Protein AF-T0ZKQ2-F1 (afdb_monomer_lite)

Structure (mmCIF, N/CA/C/O backbone):
data_AF-T0ZKQ2-F1
#
_entry.id   AF-T0ZKQ2-F1
#
loop_
_atom_site.group_PDB
_atom_site.id
_atom_site.type_symbol
_atom_site.label_atom_id
_atom_site.label_alt_id
_atom_site.label_comp_id
_atom_site.label_asym_id
_atom_site.label_entity_id
_atom_site.label_seq_id
_atom_site.pdbx_PDB_ins_code
_atom_site.Cartn_x
_atom_site.Cartn_y
_atom_site.Cartn_z
_atom_site.occupancy
_atom_site.B_iso_or_equiv
_atom_site.auth_seq_id
_atom_site.auth_comp_id
_atom_site.auth_asym_id
_atom_site.auth_atom_id
_atom_site.pdbx_PDB_model_num
ATOM 1 N N . PRO A 1 1 ? -70.585 2.565 -11.641 1.00 35.78 1 PRO A N 1
ATOM 2 C CA . PRO A 1 1 ? -70.524 1.118 -11.961 1.00 35.78 1 PRO A CA 1
ATOM 3 C C . PRO A 1 1 ? -69.115 0.583 -11.643 1.00 35.78 1 PRO A C 1
ATOM 5 O O . PRO A 1 1 ? -68.245 0.604 -12.497 1.00 35.78 1 PRO A O 1
ATOM 8 N N . GLY A 1 2 ? -68.786 0.439 -10.357 1.00 30.67 2 GLY A N 1
ATOM 9 C CA . GLY A 1 2 ? -68.740 -0.859 -9.659 1.00 30.67 2 GLY A CA 1
ATOM 10 C C . GLY A 1 2 ? -67.277 -1.126 -9.268 1.00 30.67 2 GLY A C 1
ATOM 11 O O . GLY A 1 2 ? -66.480 -1.380 -10.156 1.00 30.67 2 GLY A O 1
ATOM 12 N N . ALA A 1 3 ? -66.863 -0.702 -8.062 1.00 23.62 3 ALA A N 1
ATOM 13 C CA . ALA A 1 3 ? -66.498 -1.558 -6.909 1.00 23.62 3 ALA A CA 1
ATOM 14 C C . ALA A 1 3 ? -65.260 -2.432 -7.213 1.00 23.62 3 ALA A C 1
ATOM 16 O O . ALA A 1 3 ? -65.305 -3.215 -8.150 1.00 23.62 3 ALA A O 1
ATOM 17 N N . TRP A 1 4 ? -64.108 -2.328 -6.541 1.00 25.19 4 TRP A N 1
ATOM 18 C CA . TRP A 1 4 ? -63.785 -2.264 -5.099 1.00 25.19 4 TRP A CA 1
ATOM 19 C C . TRP A 1 4 ? -62.518 -1.383 -4.906 1.00 25.19 4 TRP A C 1
ATOM 21 O O . TRP A 1 4 ? -61.631 -1.450 -5.747 1.00 25.19 4 TRP A O 1
ATOM 31 N N . GLY A 1 5 ? -62.399 -0.416 -3.982 1.00 24.09 5 GLY A N 1
ATOM 32 C CA . GLY A 1 5 ? -62.331 -0.518 -2.509 1.00 24.09 5 GLY A CA 1
ATOM 33 C C . GLY A 1 5 ? -60.844 -0.614 -2.080 1.00 24.09 5 GLY A C 1
ATOM 34 O O . GLY A 1 5 ? -60.249 -1.640 -2.363 1.00 24.09 5 GLY A O 1
ATOM 35 N N . ALA A 1 6 ? -60.101 0.384 -1.569 1.00 23.14 6 ALA A N 1
ATOM 36 C CA . ALA A 1 6 ? -60.285 1.357 -0.475 1.00 23.14 6 ALA A CA 1
ATOM 37 C C . ALA A 1 6 ? -59.240 1.122 0.657 1.00 23.14 6 ALA A C 1
ATOM 39 O O . ALA A 1 6 ? -59.277 0.081 1.296 1.00 23.14 6 ALA A O 1
ATOM 40 N N . PHE A 1 7 ? -58.417 2.157 0.917 1.00 21.47 7 PHE A N 1
ATOM 41 C CA . PHE A 1 7 ? -57.784 2.600 2.189 1.00 21.47 7 PHE A CA 1
ATOM 42 C C . PHE A 1 7 ? -56.619 1.797 2.833 1.00 21.47 7 PHE A C 1
ATOM 44 O O . PHE A 1 7 ? -56.736 0.604 3.058 1.00 21.47 7 PHE A O 1
ATOM 51 N N . ILE A 1 8 ? -55.400 2.370 2.949 1.00 22.56 8 ILE A N 1
ATOM 52 C CA . ILE A 1 8 ? -54.784 3.236 4.009 1.00 22.56 8 ILE A CA 1
ATOM 53 C C . ILE A 1 8 ? -54.580 2.540 5.376 1.00 22.56 8 ILE A C 1
ATOM 55 O O . ILE A 1 8 ? -55.563 2.198 6.016 1.00 22.56 8 ILE A O 1
ATOM 59 N N . TYR A 1 9 ? -53.307 2.464 5.816 1.00 21.27 9 TYR A N 1
ATOM 60 C CA . TYR A 1 9 ? -52.681 2.751 7.143 1.00 21.27 9 TYR A CA 1
ATOM 61 C C . TYR A 1 9 ? -51.419 1.864 7.270 1.00 21.27 9 TYR A C 1
ATOM 63 O O . TYR A 1 9 ? -51.496 0.659 7.099 1.00 21.27 9 TYR A O 1
ATOM 71 N N . LYS A 1 10 ? -50.201 2.425 7.218 1.00 24.77 10 LYS A N 1
ATOM 72 C CA . LYS A 1 10 ? -49.361 2.806 8.370 1.00 24.77 10 LYS A CA 1
ATOM 73 C C . LYS A 1 10 ? -49.292 1.700 9.429 1.00 24.77 10 LYS A C 1
ATOM 75 O O . LYS A 1 10 ? -50.062 1.758 10.373 1.00 24.77 10 LYS A O 1
ATOM 80 N N . ASP A 1 11 ? -48.305 0.817 9.300 1.00 22.61 11 ASP A N 1
ATOM 81 C CA . ASP A 1 11 ? -47.736 0.092 10.434 1.00 22.61 11 ASP A CA 1
ATOM 82 C C . ASP A 1 11 ? -46.215 0.259 10.420 1.00 22.61 11 ASP A C 1
ATOM 84 O O . ASP A 1 11 ? -45.480 -0.246 9.574 1.00 22.61 11 ASP A O 1
ATOM 88 N N . THR A 1 12 ? -45.777 1.101 11.349 1.00 27.73 12 THR A N 1
ATOM 89 C CA . THR A 1 12 ? -44.505 0.993 12.050 1.00 27.73 12 THR A CA 1
ATOM 90 C C . THR A 1 12 ? -44.502 -0.332 12.806 1.00 27.73 12 THR A C 1
ATOM 92 O O . THR A 1 12 ? -45.202 -0.441 13.810 1.00 27.73 12 THR A O 1
ATOM 95 N N . GLU A 1 13 ? -43.722 -1.312 12.357 1.00 23.31 13 GLU A N 1
ATOM 96 C CA . GLU A 1 13 ? -43.329 -2.430 13.215 1.00 23.31 13 GLU A CA 1
ATOM 97 C C . GLU A 1 13 ? -41.835 -2.334 13.520 1.00 23.31 13 GLU A C 1
ATOM 99 O O . GLU A 1 13 ? -40.970 -2.471 12.653 1.00 23.31 13 GLU A O 1
ATOM 104 N N . ASP A 1 14 ? -41.574 -2.041 14.792 1.00 23.23 14 ASP A N 1
ATOM 105 C CA . ASP A 1 14 ? -40.301 -2.193 15.474 1.00 23.23 14 ASP A CA 1
ATOM 106 C C . ASP A 1 14 ? -39.733 -3.596 15.234 1.00 23.23 14 ASP A C 1
ATOM 108 O O . ASP A 1 14 ? -40.223 -4.591 15.772 1.00 23.23 14 ASP A O 1
ATOM 112 N N . PHE A 1 15 ? -38.635 -3.683 14.484 1.00 23.08 15 PHE A N 1
ATOM 113 C CA . PHE A 1 15 ? -37.845 -4.906 14.374 1.00 23.08 15 PHE A CA 1
ATOM 114 C C . PHE A 1 15 ? -36.993 -5.085 15.643 1.00 23.08 15 PHE A C 1
ATOM 116 O O . PHE A 1 15 ? -35.779 -4.909 15.652 1.00 23.08 15 PHE A O 1
ATOM 123 N N . THR A 1 16 ? -37.645 -5.438 16.751 1.00 28.33 16 THR A N 1
ATOM 124 C CA . THR A 1 16 ? -36.997 -5.915 17.983 1.00 28.33 16 THR A CA 1
ATOM 125 C C . THR A 1 16 ? -37.148 -7.428 18.103 1.00 28.33 16 THR A C 1
ATOM 127 O O . THR A 1 16 ? -37.763 -7.944 19.027 1.00 28.33 16 THR A O 1
ATOM 130 N N . MET A 1 17 ? -36.571 -8.187 17.171 1.00 26.45 17 MET A N 1
ATOM 131 C CA . MET A 1 17 ? -36.457 -9.640 17.320 1.00 26.45 17 MET A CA 1
ATOM 132 C C . MET A 1 17 ? -35.224 -10.176 16.596 1.00 26.45 17 MET A C 1
ATOM 134 O O . MET A 1 17 ? -35.209 -10.280 15.376 1.00 26.45 17 MET A O 1
ATOM 138 N N . ASN A 1 18 ? -34.211 -10.577 17.369 1.00 29.38 18 ASN A N 1
ATOM 139 C CA . ASN A 1 18 ? -33.386 -11.744 17.051 1.00 29.38 18 ASN A CA 1
ATOM 140 C C . ASN A 1 18 ? -32.588 -12.195 18.281 1.00 29.38 18 ASN A C 1
ATOM 142 O O . ASN A 1 18 ? -31.383 -11.995 18.407 1.00 29.38 18 ASN A O 1
ATOM 146 N N . ARG A 1 19 ? -33.286 -12.855 19.210 1.00 34.84 19 ARG A N 1
ATOM 147 C CA . ARG A 1 19 ? -32.635 -13.800 20.121 1.00 34.84 19 ARG A CA 1
ATOM 148 C C . ARG A 1 19 ? -32.142 -14.981 19.277 1.00 34.84 19 ARG A C 1
ATOM 150 O O . ARG A 1 19 ? -32.934 -15.618 18.592 1.00 34.84 19 ARG A O 1
ATOM 157 N N . SER A 1 20 ? -30.833 -15.223 19.291 1.00 38.81 20 SER A N 1
ATOM 158 C CA . SER A 1 20 ? -30.096 -16.134 18.404 1.00 38.81 20 SER A CA 1
ATOM 159 C C . SER A 1 20 ? -30.747 -17.516 18.188 1.00 38.81 20 SER A C 1
ATOM 161 O O . SER A 1 20 ? -30.639 -18.407 19.033 1.00 38.81 20 SER A O 1
ATOM 163 N N . LEU A 1 21 ? -31.318 -17.746 17.003 1.00 37.38 21 LEU A N 1
ATOM 164 C CA . LEU A 1 21 ? -31.816 -19.056 16.549 1.00 37.38 21 LEU A CA 1
ATOM 165 C C . LEU A 1 21 ? -30.705 -20.121 16.402 1.00 37.38 21 LEU A C 1
ATOM 167 O O . LEU A 1 21 ? -30.988 -21.317 16.392 1.00 37.38 21 LEU A O 1
ATOM 171 N N . LEU A 1 22 ? -29.431 -19.713 16.333 1.00 35.34 22 LEU A N 1
ATOM 172 C CA . LEU A 1 22 ? -28.307 -20.617 16.062 1.00 35.34 22 LEU A CA 1
ATOM 173 C C . LEU A 1 22 ? -27.802 -21.367 17.309 1.00 35.34 22 LEU A C 1
ATOM 175 O O . LEU A 1 22 ? -27.636 -22.580 17.251 1.00 35.34 22 LEU A O 1
ATOM 179 N N . ALA A 1 23 ? -27.648 -20.692 18.457 1.00 40.06 23 ALA A N 1
ATOM 180 C CA . ALA A 1 23 ? -27.316 -21.345 19.738 1.00 40.06 23 ALA A CA 1
ATOM 181 C C . ALA A 1 23 ? -28.423 -22.324 20.189 1.00 40.06 23 ALA A C 1
ATOM 183 O O . ALA A 1 23 ? -28.191 -23.330 20.856 1.00 40.06 23 ALA A O 1
ATOM 184 N N . VAL A 1 24 ? -29.643 -22.043 19.744 1.00 44.28 24 VAL A N 1
ATOM 185 C CA . VAL A 1 24 ? -30.860 -22.803 20.007 1.00 44.28 24 VAL A CA 1
ATOM 186 C C . VAL A 1 24 ? -30.956 -24.057 19.144 1.00 44.28 24 VAL A C 1
ATOM 188 O O . VAL A 1 24 ? -31.341 -25.110 19.648 1.00 44.28 24 VAL A O 1
ATOM 191 N N . ALA A 1 25 ? -30.578 -23.989 17.865 1.00 39.34 25 ALA A N 1
ATOM 192 C CA . ALA A 1 25 ? -30.536 -25.159 16.987 1.00 39.34 25 ALA A CA 1
ATOM 193 C C . ALA A 1 25 ? -29.565 -26.234 17.515 1.00 39.34 25 ALA A C 1
ATOM 195 O O . ALA A 1 25 ? -29.824 -27.430 17.393 1.00 39.34 25 ALA A O 1
ATOM 196 N N . ILE A 1 26 ? -28.490 -25.800 18.179 1.00 42.94 26 ILE A N 1
ATOM 197 C CA . ILE A 1 26 ? -27.477 -26.659 18.800 1.00 42.94 26 ILE A CA 1
ATOM 198 C C . ILE A 1 26 ? -28.030 -27.377 20.039 1.00 42.94 26 ILE A C 1
ATOM 200 O O . ILE A 1 26 ? -27.895 -28.593 20.158 1.00 42.94 26 ILE A O 1
ATOM 204 N N . ALA A 1 27 ? -28.732 -26.661 20.923 1.00 43.66 27 ALA A N 1
ATOM 205 C CA . ALA A 1 27 ? -29.417 -27.269 22.067 1.00 43.66 27 ALA A CA 1
ATOM 206 C C . ALA A 1 27 ? -30.617 -28.149 21.645 1.00 43.66 27 ALA A C 1
ATOM 208 O O . ALA A 1 27 ? -30.941 -29.128 22.314 1.00 43.66 27 ALA A O 1
ATOM 209 N N . SER A 1 28 ? -31.249 -27.845 20.506 1.00 39.16 28 SER A N 1
ATOM 210 C CA . SER A 1 28 ? -32.365 -28.620 19.938 1.00 39.16 28 SER A CA 1
ATOM 211 C C . SER A 1 28 ? -31.915 -29.943 19.305 1.00 39.16 28 SER A C 1
ATOM 213 O O . SER A 1 28 ? -32.681 -30.906 19.302 1.00 39.16 28 SER A O 1
ATOM 215 N N . ALA A 1 29 ? -30.667 -30.031 18.829 1.00 39.72 29 ALA A N 1
ATOM 216 C CA . ALA A 1 29 ? -30.087 -31.269 18.304 1.00 39.72 29 ALA A CA 1
ATOM 217 C C . ALA A 1 29 ? -29.940 -32.368 19.381 1.00 39.72 29 ALA A C 1
ATOM 219 O O . ALA A 1 29 ? -30.026 -33.550 19.048 1.00 39.72 29 ALA A O 1
ATOM 220 N N . LEU A 1 30 ? -29.833 -32.004 20.671 1.00 41.47 30 LEU A N 1
ATOM 221 C CA . LEU A 1 30 ? -29.860 -32.962 21.791 1.00 41.47 30 LEU A CA 1
ATOM 222 C C . LEU A 1 30 ? -31.215 -33.668 21.952 1.00 41.47 30 LEU A C 1
ATOM 224 O O . LEU A 1 30 ? -31.265 -34.816 22.384 1.00 41.47 30 LEU A O 1
ATOM 228 N N . ALA A 1 31 ? -32.328 -33.005 21.628 1.00 38.81 31 ALA A N 1
ATOM 229 C CA . ALA A 1 31 ? -33.658 -33.585 21.830 1.00 38.81 31 ALA A CA 1
ATOM 230 C C . ALA A 1 31 ? -33.981 -34.691 20.803 1.00 38.81 31 ALA A C 1
ATOM 232 O O . ALA A 1 31 ? -34.843 -35.533 21.049 1.00 38.81 31 ALA A O 1
ATOM 233 N N . LEU A 1 32 ? -33.266 -34.713 19.672 1.00 35.06 32 LEU A N 1
ATOM 234 C CA . LEU A 1 32 ? -33.445 -35.690 18.593 1.00 35.06 32 LEU A CA 1
ATOM 235 C C . LEU A 1 32 ? -32.545 -36.929 18.734 1.00 35.06 32 LEU A C 1
ATOM 237 O O . LEU A 1 32 ? -32.873 -37.967 18.166 1.00 35.06 32 LEU A O 1
ATOM 241 N N . SER A 1 33 ? -31.451 -36.869 19.503 1.00 37.66 33 SER A N 1
ATOM 242 C CA . SER A 1 33 ? -30.516 -37.996 19.670 1.00 37.66 33 SER A CA 1
ATOM 243 C C . SER A 1 33 ? -30.811 -38.898 20.879 1.00 37.66 33 SER A C 1
ATOM 245 O O . SER A 1 33 ? -30.307 -40.016 20.939 1.00 37.66 33 SER A O 1
ATOM 247 N N . LEU A 1 34 ? -31.670 -38.473 21.812 1.00 35.22 34 LEU A N 1
ATOM 248 C CA . LEU A 1 34 ? -31.965 -39.197 23.062 1.00 35.22 34 LEU A CA 1
ATOM 249 C C . LEU A 1 34 ? -33.244 -40.063 23.035 1.00 35.22 34 LEU A C 1
ATOM 251 O O . LEU A 1 34 ? -33.671 -40.557 24.076 1.00 35.22 34 LEU A O 1
ATOM 255 N N . THR A 1 35 ? -33.848 -40.297 21.863 1.00 36.94 35 THR A N 1
ATOM 256 C CA . THR A 1 35 ? -35.015 -41.201 21.707 1.00 36.94 35 THR A CA 1
ATOM 257 C C . THR A 1 35 ? -34.732 -42.495 20.937 1.00 36.94 35 THR A C 1
ATOM 259 O O . THR A 1 35 ? -35.659 -43.256 20.662 1.00 36.94 35 THR A O 1
ATOM 262 N N . ALA A 1 36 ? -33.469 -42.829 20.662 1.00 30.11 36 ALA A N 1
ATOM 263 C CA . ALA A 1 36 ? -33.113 -44.109 20.055 1.00 30.11 36 ALA A CA 1
ATOM 264 C C . ALA A 1 36 ? -32.436 -45.060 21.062 1.00 30.11 36 ALA A C 1
ATOM 266 O O . ALA A 1 36 ? -31.302 -44.850 21.479 1.00 30.11 36 ALA A O 1
ATOM 267 N N . CYS A 1 37 ? -33.152 -46.153 21.350 1.00 30.66 37 CYS A N 1
ATOM 268 C CA . CYS A 1 37 ? -32.662 -47.466 21.792 1.00 30.66 37 CYS A CA 1
ATOM 269 C C . CYS A 1 37 ? -32.431 -47.715 23.297 1.00 30.66 37 CYS A C 1
ATOM 271 O O . CYS A 1 37 ? -31.320 -47.691 23.816 1.00 30.66 37 CYS A O 1
ATOM 273 N N . SER A 1 38 ? -33.506 -48.180 23.944 1.00 28.91 38 SER A N 1
ATOM 274 C CA . SER A 1 38 ? -33.456 -49.327 24.859 1.00 28.91 38 SER A CA 1
ATOM 275 C C . SER A 1 38 ? -33.245 -50.631 24.070 1.00 28.91 38 SER A C 1
ATOM 277 O O . SER A 1 38 ? -33.973 -50.869 23.107 1.00 28.91 38 SER A O 1
ATOM 279 N N . GLY A 1 39 ? -32.341 -51.513 24.501 1.00 28.53 39 GLY A N 1
ATOM 280 C CA . GLY A 1 39 ? -32.251 -52.886 23.979 1.00 28.53 39 GLY A CA 1
ATOM 281 C C . GLY A 1 39 ? -30.884 -53.522 24.216 1.00 28.53 39 GLY A C 1
ATOM 282 O O . GLY A 1 39 ? -29.890 -53.051 23.680 1.00 28.53 39 GLY A O 1
ATOM 283 N N . GLY A 1 40 ? -30.826 -54.560 25.053 1.00 27.36 40 GLY A N 1
ATOM 284 C CA . GLY A 1 40 ? -29.581 -55.195 25.485 1.00 27.36 40 GLY A CA 1
ATOM 285 C C . GLY A 1 40 ? -29.089 -56.365 24.625 1.00 27.36 40 GLY A C 1
ATOM 286 O O . GLY A 1 40 ? -29.784 -56.841 23.734 1.00 27.36 40 GLY A O 1
ATOM 287 N N . GLY A 1 41 ? -27.921 -56.886 25.023 1.00 25.83 41 GLY A N 1
ATOM 288 C CA . GLY A 1 41 ? -27.540 -58.294 24.863 1.00 25.83 41 GLY A CA 1
ATOM 289 C C . GLY A 1 41 ? -26.330 -58.599 23.969 1.00 25.83 41 GLY A C 1
ATOM 290 O O . GLY A 1 41 ? -26.370 -58.369 22.769 1.00 25.83 41 GLY A O 1
ATOM 291 N N . GLY A 1 42 ? -25.328 -59.269 24.558 1.00 25.22 42 GLY A N 1
ATOM 292 C CA . GLY A 1 42 ? -24.479 -60.252 23.864 1.00 25.22 42 GLY A CA 1
ATOM 293 C C . GLY A 1 42 ? -23.070 -59.788 23.493 1.00 25.22 42 GLY A C 1
ATOM 294 O O . GLY A 1 42 ? -22.886 -59.036 22.548 1.00 25.22 42 GLY A O 1
ATOM 295 N N . GLY A 1 43 ? -22.062 -60.271 24.225 1.00 28.80 43 GLY A N 1
ATOM 296 C CA . GLY A 1 43 ? -20.657 -59.943 23.986 1.00 28.80 43 GLY A CA 1
ATOM 297 C C . GLY A 1 43 ? -19.970 -60.755 22.885 1.00 28.80 43 GLY A C 1
ATOM 298 O O . GLY A 1 43 ? -20.402 -61.846 22.531 1.00 28.80 43 GLY A O 1
ATOM 299 N N . ALA A 1 44 ? -18.825 -60.237 22.438 1.00 25.36 44 ALA A N 1
ATOM 300 C CA . ALA A 1 44 ? -17.642 -60.996 22.036 1.00 25.36 44 ALA A CA 1
ATOM 301 C C . ALA A 1 44 ? -16.433 -60.045 22.007 1.00 25.36 44 ALA A C 1
ATOM 303 O O . ALA A 1 44 ? -16.484 -58.967 21.421 1.00 25.36 44 ALA A O 1
ATOM 304 N N . ASN A 1 45 ? -15.353 -60.450 22.675 1.00 35.59 45 ASN A N 1
ATOM 305 C CA . ASN A 1 45 ? -14.075 -59.749 22.721 1.00 35.59 45 ASN A CA 1
ATOM 306 C C . ASN A 1 45 ? -13.436 -59.649 21.328 1.00 35.59 45 ASN A C 1
ATOM 308 O O . ASN A 1 45 ? -13.043 -60.671 20.769 1.00 35.59 45 ASN A O 1
ATOM 312 N N . VAL A 1 46 ? -13.206 -58.428 20.843 1.00 29.38 46 VAL A N 1
ATOM 313 C CA . VAL A 1 46 ? -12.175 -58.136 19.837 1.00 29.38 46 VAL A CA 1
ATOM 314 C C . VAL A 1 46 ? -11.472 -56.848 20.263 1.00 29.38 46 VAL A C 1
ATOM 316 O O . VAL A 1 46 ? -12.104 -55.802 20.365 1.00 29.38 46 VAL A O 1
ATOM 319 N N . ARG A 1 47 ? -10.169 -56.925 20.565 1.00 29.94 47 ARG A N 1
ATOM 320 C CA . ARG A 1 47 ? -9.315 -55.749 20.798 1.00 29.94 47 ARG A CA 1
ATOM 321 C C . ARG A 1 47 ? -9.067 -55.035 19.460 1.00 29.94 47 ARG A C 1
ATOM 323 O O . ARG A 1 47 ? -8.479 -55.667 18.584 1.00 29.94 47 ARG A O 1
ATOM 330 N N . PRO A 1 48 ? -9.407 -53.745 19.298 1.00 31.38 48 PRO A N 1
ATOM 331 C CA . PRO A 1 48 ? -8.820 -52.918 18.254 1.00 31.38 48 PRO A CA 1
ATOM 332 C C . PRO A 1 48 ? -7.413 -52.508 18.704 1.00 31.38 48 PRO A C 1
ATOM 334 O O . PRO A 1 48 ? -7.216 -52.069 19.837 1.00 31.38 48 PRO A O 1
ATOM 337 N N . ASN A 1 49 ? -6.425 -52.699 17.834 1.00 28.72 49 ASN A N 1
ATOM 338 C CA . ASN A 1 49 ? -5.053 -52.262 18.069 1.00 28.72 49 ASN A CA 1
ATOM 339 C C . ASN A 1 49 ? -5.002 -50.746 18.311 1.00 28.72 49 ASN A C 1
ATOM 341 O O . ASN A 1 49 ? -5.705 -49.989 17.641 1.00 28.72 49 ASN A O 1
ATOM 345 N N . ASN A 1 50 ? -4.148 -50.327 19.249 1.00 31.64 50 ASN A N 1
ATOM 346 C CA . ASN A 1 50 ? -3.852 -48.922 19.520 1.00 31.64 50 ASN A CA 1
ATOM 347 C C . ASN A 1 50 ? -3.573 -48.163 18.206 1.00 31.64 50 ASN A C 1
ATOM 349 O O . ASN A 1 50 ? -2.759 -48.641 17.407 1.00 31.64 50 ASN A O 1
ATOM 353 N N . PRO A 1 51 ? -4.169 -46.976 17.993 1.00 37.84 51 PRO A N 1
ATOM 354 C CA . PRO A 1 51 ? -3.689 -46.050 16.977 1.00 37.84 51 PRO A CA 1
ATOM 355 C C . PRO A 1 51 ? -2.216 -45.715 17.266 1.00 37.84 51 PRO A C 1
ATOM 357 O O . PRO A 1 51 ? -1.850 -45.587 18.442 1.00 37.84 51 PRO A O 1
ATOM 360 N N . PRO A 1 52 ? -1.351 -45.572 16.247 1.00 33.25 52 PRO A N 1
ATOM 361 C CA . PRO A 1 52 ? 0.011 -45.130 16.483 1.00 33.25 52 PRO A CA 1
ATOM 362 C C . PRO A 1 52 ? -0.018 -43.730 17.102 1.00 33.25 52 PRO A C 1
ATOM 364 O O . PRO A 1 52 ? -0.748 -42.851 16.645 1.00 33.25 52 PRO A O 1
ATOM 367 N N . SER A 1 53 ? 0.773 -43.547 18.160 1.00 35.91 53 SER A N 1
ATOM 368 C CA . SER A 1 53 ? 1.004 -42.253 18.804 1.00 35.91 53 SER A CA 1
ATOM 369 C C . SER A 1 53 ? 1.358 -41.192 17.751 1.00 35.91 53 SER A C 1
ATOM 371 O O . SER A 1 53 ? 2.152 -41.500 16.856 1.00 35.91 53 SER A O 1
ATOM 373 N N . PRO A 1 54 ? 0.854 -39.947 17.853 1.00 35.94 54 PRO A N 1
ATOM 374 C CA . PRO A 1 54 ? 1.347 -38.860 17.021 1.00 35.94 54 PRO A CA 1
ATOM 375 C C . PRO A 1 54 ? 2.853 -38.730 17.263 1.00 35.94 54 PRO A C 1
ATOM 377 O O . PRO A 1 54 ? 3.295 -38.580 18.403 1.00 35.94 54 PRO A O 1
ATOM 380 N N . SER A 1 55 ? 3.647 -38.854 16.202 1.00 32.81 55 SER A N 1
ATOM 381 C CA . SER A 1 55 ? 5.075 -38.554 16.246 1.00 32.81 55 SER A CA 1
ATOM 382 C C . SER A 1 55 ? 5.230 -37.057 16.517 1.00 32.81 55 SER A C 1
ATOM 384 O O . SER A 1 55 ? 4.837 -36.222 15.708 1.00 32.81 55 SER A O 1
ATOM 386 N N . THR A 1 56 ? 5.771 -36.714 17.684 1.00 43.88 56 THR A N 1
ATOM 387 C CA . THR A 1 56 ? 6.016 -35.342 18.154 1.00 43.88 56 THR A CA 1
ATOM 388 C C . THR A 1 56 ? 7.325 -34.764 17.616 1.00 43.88 56 THR A C 1
ATOM 390 O O . THR A 1 56 ? 8.046 -34.072 18.330 1.00 43.88 56 THR A O 1
ATOM 393 N N . THR A 1 57 ? 7.666 -35.035 16.363 1.00 38.75 57 THR A N 1
ATOM 394 C CA . THR A 1 57 ? 8.834 -34.427 15.721 1.00 38.75 57 THR A CA 1
ATOM 395 C C . THR A 1 57 ? 8.427 -33.938 14.349 1.00 38.75 57 THR A C 1
ATOM 397 O O . THR A 1 57 ? 8.335 -34.723 13.406 1.00 38.75 57 THR A O 1
ATOM 400 N N . ALA A 1 58 ? 8.179 -32.629 14.251 1.00 39.84 58 ALA A N 1
ATOM 401 C CA . ALA A 1 58 ? 8.235 -31.945 12.969 1.00 39.84 58 ALA A CA 1
ATOM 402 C C . ALA A 1 58 ? 9.575 -32.304 12.296 1.00 39.84 58 ALA A C 1
ATOM 404 O O . ALA A 1 58 ? 10.590 -32.392 13.002 1.00 39.84 58 ALA A O 1
ATOM 405 N N . PRO A 1 59 ? 9.607 -32.539 10.972 1.00 41.31 59 PRO A N 1
ATOM 406 C CA . PRO A 1 59 ? 10.869 -32.679 10.265 1.00 41.31 59 PRO A CA 1
ATOM 407 C C . PRO A 1 59 ? 11.738 -31.458 10.593 1.00 41.31 59 PRO A C 1
ATOM 409 O O . PRO A 1 59 ? 11.194 -30.350 10.668 1.00 41.31 59 PRO A O 1
ATOM 412 N N . PRO A 1 60 ? 13.053 -31.620 10.815 1.00 43.09 60 PRO A N 1
ATOM 413 C CA . PRO A 1 60 ? 13.923 -30.462 10.931 1.00 43.09 60 PRO A CA 1
ATOM 414 C C . PRO A 1 60 ? 13.706 -29.584 9.688 1.00 43.09 60 PRO A C 1
ATOM 416 O O . PRO A 1 60 ? 13.559 -30.141 8.592 1.00 43.09 60 PRO A O 1
ATOM 419 N N . PRO A 1 61 ? 13.640 -28.246 9.836 1.00 44.19 61 PRO A N 1
ATOM 420 C CA . PRO A 1 61 ? 13.582 -27.353 8.690 1.00 44.19 61 PRO A CA 1
ATOM 421 C C . PRO A 1 61 ? 14.670 -27.774 7.708 1.00 44.19 61 PRO A C 1
ATOM 423 O O . PRO A 1 61 ? 15.794 -28.067 8.133 1.00 44.19 61 PRO A O 1
ATOM 426 N N . ALA A 1 62 ? 14.336 -27.849 6.417 1.00 39.06 62 ALA A N 1
ATOM 427 C CA . ALA A 1 62 ? 15.364 -28.027 5.405 1.00 39.06 62 ALA A CA 1
ATOM 428 C C . ALA A 1 62 ? 16.463 -26.983 5.676 1.00 39.06 62 ALA A C 1
ATOM 430 O O . ALA A 1 62 ? 16.121 -25.836 5.990 1.00 39.06 62 ALA A O 1
ATOM 431 N N . PRO A 1 63 ? 17.754 -27.366 5.645 1.00 36.75 63 PRO A N 1
ATOM 432 C CA . PRO A 1 63 ? 18.825 -26.404 5.846 1.00 36.75 63 PRO A CA 1
ATOM 433 C C . PRO A 1 63 ? 18.581 -25.221 4.901 1.00 36.75 63 PRO A C 1
ATOM 435 O O . PRO A 1 63 ? 18.256 -25.464 3.733 1.00 36.75 63 PRO A O 1
ATOM 438 N N . PRO A 1 64 ? 18.655 -23.969 5.390 1.00 39.25 64 PRO A N 1
ATOM 439 C CA . PRO A 1 64 ? 18.414 -22.812 4.548 1.00 39.25 64 PRO A CA 1
ATOM 440 C C . PRO A 1 64 ? 19.333 -22.914 3.337 1.00 39.25 64 PRO A C 1
ATOM 442 O O . PRO A 1 64 ? 20.550 -23.042 3.480 1.00 39.25 64 PRO A O 1
ATOM 445 N N . VAL A 1 65 ? 18.735 -22.925 2.147 1.00 40.50 65 VAL A N 1
ATOM 446 C CA . VAL A 1 65 ? 19.490 -22.856 0.902 1.00 40.50 65 VAL A CA 1
ATOM 447 C C . VAL A 1 65 ? 20.164 -21.490 0.915 1.00 40.50 65 VAL A C 1
ATOM 449 O O . VAL A 1 65 ? 19.509 -20.461 0.764 1.00 40.50 65 VAL A O 1
ATOM 452 N N . THR A 1 66 ? 21.465 -21.466 1.187 1.00 39.19 66 THR A N 1
ATOM 453 C CA . THR A 1 66 ? 22.269 -20.254 1.069 1.00 39.19 66 THR A CA 1
ATOM 454 C C . THR A 1 66 ? 22.496 -20.004 -0.412 1.00 39.19 66 THR A C 1
ATOM 456 O O . THR A 1 66 ? 23.402 -20.580 -1.013 1.00 39.19 66 THR A O 1
ATOM 459 N N . TYR A 1 67 ? 21.637 -19.182 -1.007 1.00 50.72 67 TYR A N 1
ATOM 460 C CA . TYR A 1 67 ? 21.885 -18.622 -2.327 1.00 50.72 67 TYR A CA 1
ATOM 461 C C . TYR A 1 67 ? 23.030 -17.612 -2.217 1.00 50.72 67 TYR A C 1
ATOM 463 O O . TYR A 1 67 ? 22.969 -16.682 -1.413 1.00 50.72 67 TYR A O 1
ATOM 471 N N . SER A 1 68 ? 24.086 -17.816 -3.004 1.00 57.56 68 SER A N 1
ATOM 472 C CA . SER A 1 68 ? 25.071 -16.768 -3.264 1.00 57.56 68 SER A CA 1
ATOM 473 C C . SER A 1 68 ? 24.470 -15.867 -4.332 1.00 57.56 68 SER A C 1
ATOM 475 O O . SER A 1 68 ? 24.376 -16.274 -5.488 1.00 57.56 68 SER A O 1
ATOM 477 N N . TYR A 1 69 ? 24.009 -14.683 -3.940 1.00 65.56 69 TYR A N 1
ATOM 478 C CA . TYR A 1 69 ? 23.529 -13.694 -4.900 1.00 65.56 69 TYR A CA 1
ATOM 479 C C . TYR A 1 69 ? 24.719 -13.038 -5.605 1.00 65.56 69 TYR A C 1
ATOM 481 O O . TYR A 1 69 ? 25.775 -12.889 -4.977 1.00 65.56 69 TYR A O 1
ATOM 489 N N . PRO A 1 70 ? 24.577 -12.670 -6.889 1.00 65.88 70 PRO A N 1
ATOM 490 C CA . PRO A 1 70 ? 25.591 -11.872 -7.555 1.00 65.88 70 PRO A CA 1
ATOM 491 C C . PRO A 1 70 ? 25.794 -10.541 -6.824 1.00 65.88 70 PRO A C 1
ATOM 493 O O . PRO A 1 70 ? 24.899 -10.059 -6.121 1.00 65.88 70 PRO A O 1
ATOM 496 N N . GLU A 1 71 ? 26.983 -9.963 -6.998 1.00 68.56 71 GLU A N 1
ATOM 497 C CA . GLU A 1 71 ? 27.342 -8.648 -6.451 1.00 68.56 71 GLU A CA 1
ATOM 498 C C . GLU A 1 71 ? 26.313 -7.586 -6.865 1.00 68.56 71 GLU A C 1
ATOM 500 O O . GLU A 1 71 ? 25.859 -6.808 -6.027 1.00 68.56 71 GLU A O 1
ATOM 505 N N . TYR A 1 72 ? 25.847 -7.653 -8.116 1.00 74.38 72 TYR A N 1
ATOM 506 C CA . TYR A 1 72 ? 24.777 -6.822 -8.652 1.00 74.38 72 TYR A CA 1
ATOM 507 C C . TYR A 1 72 ? 23.471 -7.612 -8.704 1.00 74.38 72 TYR A C 1
ATOM 509 O O . TYR A 1 72 ? 23.228 -8.401 -9.617 1.00 74.38 72 TYR A O 1
ATOM 517 N N . ASN A 1 73 ? 22.611 -7.419 -7.703 1.00 80.50 73 ASN A N 1
ATOM 518 C CA . ASN A 1 73 ? 21.294 -8.045 -7.695 1.00 80.50 73 ASN A CA 1
ATOM 519 C C . ASN A 1 73 ? 20.193 -7.093 -7.221 1.00 80.50 73 ASN A C 1
ATOM 521 O O . ASN A 1 73 ? 20.357 -6.304 -6.296 1.00 80.50 73 ASN A O 1
ATOM 525 N N . GLN A 1 74 ? 19.029 -7.252 -7.835 1.00 89.31 74 GLN A N 1
ATOM 526 C CA . GLN A 1 74 ? 17.807 -6.501 -7.582 1.00 89.31 74 GLN A CA 1
ATOM 527 C C . GLN A 1 74 ? 17.040 -6.952 -6.333 1.00 89.31 74 GLN A C 1
ATOM 529 O O . GLN A 1 74 ? 16.056 -6.308 -5.974 1.00 89.31 74 GLN A O 1
ATOM 534 N N . LEU A 1 75 ? 17.415 -8.071 -5.699 1.00 92.12 75 LEU A N 1
ATOM 535 C CA . LEU A 1 75 ? 16.582 -8.724 -4.682 1.00 92.12 75 LEU A CA 1
ATOM 536 C C . LEU A 1 75 ? 16.961 -8.363 -3.246 1.00 92.12 75 LEU A C 1
ATOM 538 O O . LEU A 1 75 ? 16.088 -8.123 -2.413 1.00 92.12 75 LEU A O 1
ATOM 542 N N . VAL A 1 76 ? 18.255 -8.380 -2.936 1.00 89.75 76 VAL A N 1
ATOM 543 C CA . VAL A 1 76 ? 18.778 -8.176 -1.583 1.00 89.75 76 VAL A CA 1
ATOM 544 C C . VAL A 1 76 ? 18.706 -6.707 -1.149 1.00 89.75 76 VAL A C 1
ATOM 546 O O . VAL A 1 76 ? 18.046 -6.462 -0.138 1.00 89.75 76 VAL A O 1
ATOM 549 N N . PRO A 1 77 ? 19.309 -5.731 -1.866 1.00 89.75 77 PRO A N 1
ATOM 550 C CA . PRO A 1 77 ? 19.325 -4.330 -1.418 1.00 89.75 77 PRO A CA 1
ATOM 551 C C . PRO A 1 77 ? 17.914 -3.742 -1.274 1.00 89.75 77 PRO A C 1
ATOM 553 O O . PRO A 1 77 ? 17.600 -3.060 -0.305 1.00 89.75 77 PRO A O 1
ATOM 556 N N . THR A 1 78 ? 17.005 -4.134 -2.165 1.00 93.62 78 THR A N 1
ATOM 557 C CA . THR A 1 78 ? 15.624 -3.632 -2.219 1.00 93.62 78 THR A CA 1
ATOM 558 C C . THR A 1 78 ? 14.691 -4.286 -1.198 1.00 93.62 78 THR A C 1
ATOM 560 O O . THR A 1 78 ? 13.506 -3.958 -1.140 1.00 93.62 78 THR A O 1
ATOM 563 N N . GLY A 1 79 ? 15.163 -5.275 -0.432 1.00 95.06 79 GLY A N 1
ATOM 564 C CA . GLY A 1 79 ? 14.333 -6.084 0.462 1.00 95.06 79 GLY A CA 1
ATOM 565 C C . GLY A 1 79 ? 13.356 -7.033 -0.248 1.00 95.06 79 GLY A C 1
ATOM 566 O O . GLY A 1 79 ? 12.563 -7.694 0.427 1.00 95.06 79 GLY A O 1
ATOM 567 N N . ALA A 1 80 ? 13.390 -7.141 -1.581 1.00 96.62 80 ALA A N 1
ATOM 568 C CA . ALA A 1 80 ? 12.499 -8.026 -2.333 1.00 96.62 80 ALA A CA 1
ATOM 569 C C . ALA A 1 80 ? 12.704 -9.501 -1.971 1.00 96.62 80 ALA A C 1
ATOM 571 O O . ALA A 1 80 ? 11.727 -10.236 -1.857 1.00 96.62 80 ALA A O 1
ATOM 572 N N . LEU A 1 81 ? 13.938 -9.928 -1.683 1.00 94.25 81 LEU A N 1
ATOM 573 C CA . LEU A 1 81 ? 14.198 -11.285 -1.202 1.00 94.25 81 LEU A CA 1
ATOM 574 C C . LEU A 1 81 ? 13.453 -11.582 0.107 1.00 94.25 81 LEU A C 1
ATOM 576 O O . LEU A 1 81 ? 12.858 -12.647 0.254 1.00 94.25 81 LEU A O 1
ATOM 580 N N . ALA A 1 82 ? 13.470 -10.649 1.060 1.00 96.00 82 ALA A N 1
ATOM 581 C CA . ALA A 1 82 ? 12.785 -10.827 2.337 1.00 96.00 82 ALA A CA 1
ATOM 582 C C . ALA A 1 82 ? 11.258 -10.871 2.152 1.00 96.00 82 ALA A C 1
ATOM 584 O O . ALA A 1 82 ? 10.597 -11.721 2.747 1.00 96.00 82 ALA A O 1
ATOM 585 N N . ALA A 1 83 ? 10.705 -10.036 1.265 1.00 98.19 83 ALA A N 1
ATOM 586 C CA . ALA A 1 83 ? 9.290 -10.101 0.894 1.00 98.19 83 ALA A CA 1
ATOM 587 C C . ALA A 1 83 ? 8.923 -11.449 0.233 1.00 98.19 83 ALA A C 1
ATOM 589 O O . ALA A 1 83 ? 7.926 -12.073 0.602 1.00 98.19 83 ALA A O 1
ATOM 590 N N . GLN A 1 84 ? 9.764 -11.958 -0.673 1.00 97.44 84 GLN A N 1
ATOM 591 C CA . GLN A 1 84 ? 9.590 -13.275 -1.297 1.00 97.44 84 GLN A CA 1
ATOM 592 C C . GLN A 1 84 ? 9.654 -14.418 -0.284 1.00 97.44 84 GLN A C 1
ATOM 594 O O . GLN A 1 84 ? 8.821 -15.323 -0.321 1.00 97.44 84 GLN A O 1
ATOM 599 N N . GLN A 1 85 ? 10.589 -14.361 0.665 1.00 96.19 85 GLN A N 1
ATOM 600 C CA . GLN A 1 85 ? 10.691 -15.329 1.760 1.00 96.19 85 GLN A CA 1
ATOM 601 C C . GLN A 1 85 ? 9.480 -15.277 2.703 1.00 96.19 85 GLN A C 1
ATOM 603 O O . GLN A 1 85 ? 9.116 -16.303 3.277 1.00 96.19 85 GLN A O 1
ATOM 608 N N . ALA A 1 86 ? 8.819 -14.121 2.817 1.00 95.81 86 ALA A N 1
ATOM 609 C CA . ALA A 1 86 ? 7.539 -13.969 3.508 1.00 95.81 86 ALA A CA 1
ATOM 610 C C . ALA A 1 86 ? 6.327 -14.465 2.684 1.00 95.81 86 ALA A C 1
ATOM 612 O O . ALA A 1 86 ? 5.204 -14.457 3.183 1.00 95.81 86 ALA A O 1
ATOM 613 N N . GLY A 1 87 ? 6.538 -14.943 1.450 1.00 97.69 87 GLY A N 1
ATOM 614 C CA . GLY A 1 87 ? 5.505 -15.515 0.579 1.00 97.69 87 GLY A CA 1
ATOM 615 C C . GLY A 1 87 ? 4.944 -14.555 -0.476 1.00 97.69 87 GLY A C 1
ATOM 616 O O . GLY A 1 87 ? 4.056 -14.943 -1.245 1.00 97.69 87 GLY A O 1
ATOM 617 N N . PHE A 1 88 ? 5.457 -13.326 -0.559 1.00 98.38 88 PHE A N 1
ATOM 618 C CA . PHE A 1 88 ? 5.044 -12.349 -1.565 1.00 98.38 88 PHE A CA 1
ATOM 619 C C . PHE A 1 88 ? 5.907 -12.485 -2.818 1.00 98.38 88 PHE A C 1
ATOM 621 O O . PHE A 1 88 ? 7.063 -12.084 -2.848 1.00 98.38 88 PHE A O 1
ATOM 628 N N . THR A 1 89 ? 5.336 -13.054 -3.874 1.00 98.38 89 THR A N 1
ATOM 629 C CA . THR A 1 89 ? 6.003 -13.287 -5.165 1.00 98.38 89 THR A CA 1
ATOM 630 C C . THR A 1 89 ? 5.346 -12.519 -6.315 1.00 98.38 89 THR A C 1
ATOM 632 O O . THR A 1 89 ? 5.801 -12.616 -7.449 1.00 98.38 89 THR A O 1
ATOM 635 N N . GLY A 1 90 ? 4.271 -11.771 -6.056 1.00 98.44 90 GLY A N 1
ATOM 636 C CA . GLY A 1 90 ? 3.404 -11.169 -7.071 1.00 98.44 90 GLY A CA 1
ATOM 637 C C . GLY A 1 90 ? 2.327 -12.125 -7.590 1.00 98.44 90 GLY A C 1
ATOM 638 O O . GLY A 1 90 ? 1.715 -11.866 -8.623 1.00 98.44 90 GLY A O 1
ATOM 639 N N . ALA A 1 91 ? 2.098 -13.251 -6.908 1.00 98.31 91 ALA A N 1
ATOM 640 C CA . ALA A 1 91 ? 1.122 -14.252 -7.323 1.00 98.31 91 ALA A CA 1
ATOM 641 C C . ALA A 1 91 ? -0.286 -13.648 -7.459 1.00 98.31 91 ALA A C 1
ATOM 643 O O . ALA A 1 91 ? -0.782 -12.989 -6.550 1.00 98.31 91 ALA A O 1
ATOM 644 N N . GLY A 1 92 ? -0.937 -13.902 -8.598 1.00 96.94 92 GLY A N 1
ATOM 645 C CA . GLY A 1 92 ? -2.273 -13.377 -8.904 1.00 96.94 92 GLY A CA 1
ATOM 646 C C . GLY A 1 92 ? -2.295 -11.952 -9.469 1.00 96.94 92 GLY A C 1
ATOM 647 O O . GLY A 1 92 ? -3.358 -11.502 -9.891 1.00 96.94 92 GLY A O 1
ATOM 648 N N . VAL A 1 93 ? -1.146 -11.274 -9.545 1.00 98.56 93 VAL A N 1
ATOM 649 C CA . VAL A 1 93 ? -1.036 -9.905 -10.067 1.00 98.56 93 VAL A CA 1
ATOM 650 C C . VAL A 1 93 ? -0.697 -9.905 -11.555 1.00 98.56 93 VAL A C 1
ATOM 652 O O . VAL A 1 93 ? 0.085 -10.732 -12.027 1.00 98.56 93 VAL A O 1
ATOM 655 N N . LYS A 1 94 ? -1.280 -8.968 -12.308 1.00 98.44 94 LYS A N 1
ATOM 656 C CA . LYS A 1 94 ? -1.031 -8.768 -13.742 1.00 98.44 94 LYS A CA 1
ATOM 657 C C . LYS A 1 94 ? -0.238 -7.486 -13.962 1.00 98.44 94 LYS A C 1
ATOM 659 O O . LYS A 1 94 ? -0.694 -6.415 -13.566 1.00 98.44 94 LYS A O 1
ATOM 664 N N . ILE A 1 95 ? 0.900 -7.585 -14.643 1.00 98.62 95 ILE A N 1
ATOM 665 C CA . ILE A 1 95 ? 1.751 -6.429 -14.949 1.00 98.62 95 ILE A CA 1
ATOM 666 C C . ILE A 1 95 ? 1.878 -6.260 -16.458 1.00 98.62 95 ILE A C 1
ATOM 668 O O . ILE A 1 95 ? 2.169 -7.218 -17.171 1.00 98.62 95 ILE A O 1
ATOM 672 N N . GLY A 1 96 ? 1.685 -5.027 -16.923 1.00 98.75 96 GLY A N 1
ATOM 673 C CA . GLY A 1 96 ? 1.947 -4.610 -18.292 1.00 98.75 96 GLY A CA 1
ATOM 674 C C . GLY A 1 96 ? 3.377 -4.114 -18.440 1.00 98.75 96 GLY A C 1
ATOM 675 O O . GLY A 1 96 ? 3.776 -3.180 -17.748 1.00 98.75 96 GLY A O 1
ATOM 676 N N . ILE A 1 97 ? 4.132 -4.704 -19.359 1.00 98.81 97 ILE A N 1
ATOM 677 C CA . ILE A 1 97 ? 5.461 -4.239 -19.758 1.00 98.81 97 ILE A CA 1
ATOM 678 C C . ILE A 1 97 ? 5.334 -3.691 -21.175 1.00 98.81 97 ILE A C 1
ATOM 680 O O . ILE A 1 97 ? 5.059 -4.443 -22.112 1.00 98.81 97 ILE A O 1
ATOM 684 N N . LEU A 1 98 ? 5.500 -2.378 -21.321 1.00 98.50 98 LEU A N 1
ATOM 685 C CA . LEU A 1 98 ? 5.523 -1.713 -22.620 1.00 98.50 98 LEU A CA 1
ATOM 686 C C . LEU A 1 98 ? 6.982 -1.480 -23.008 1.00 98.50 98 LEU A C 1
ATOM 688 O O . LEU A 1 98 ? 7.631 -0.611 -22.433 1.00 98.50 98 LEU A O 1
ATOM 692 N N . ASP A 1 99 ? 7.511 -2.278 -23.934 1.00 98.19 99 ASP A N 1
ATOM 693 C CA . ASP A 1 99 ? 8.944 -2.266 -24.255 1.00 98.19 99 ASP A CA 1
ATOM 694 C C . ASP A 1 99 ? 9.230 -2.835 -25.663 1.00 98.19 99 ASP A C 1
ATOM 696 O O . ASP A 1 99 ? 8.345 -2.851 -26.522 1.00 98.19 99 ASP A O 1
ATOM 700 N N . SER A 1 100 ? 10.449 -3.307 -25.939 1.00 97.81 100 SER A N 1
ATOM 701 C CA . SER A 1 100 ? 10.849 -3.874 -27.231 1.00 97.81 100 SER A CA 1
ATOM 702 C C . SER A 1 100 ? 10.403 -5.313 -27.483 1.00 97.81 100 SER A C 1
ATOM 704 O O . SER A 1 100 ? 10.650 -5.860 -28.558 1.00 97.81 100 SER A O 1
ATOM 706 N N . GLY A 1 101 ? 9.697 -5.915 -26.529 1.00 97.62 101 GLY A N 1
ATOM 707 C CA . GLY A 1 101 ? 9.197 -7.283 -26.593 1.00 97.62 101 GLY A CA 1
ATOM 708 C C . GLY A 1 101 ? 9.778 -8.156 -25.489 1.00 97.62 101 GLY A C 1
ATOM 709 O O . GLY A 1 101 ? 10.173 -7.660 -24.440 1.00 97.62 101 GLY A O 1
ATOM 710 N N . VAL A 1 102 ? 9.776 -9.467 -25.715 1.00 98.12 102 VAL A N 1
ATOM 711 C CA . VAL A 1 102 ? 10.415 -10.450 -24.831 1.00 98.12 102 VAL A CA 1
ATOM 712 C C . VAL A 1 102 ? 10.841 -11.668 -25.650 1.00 98.12 102 VAL A C 1
ATOM 714 O O . VAL A 1 102 ? 10.076 -12.141 -26.494 1.00 98.12 102 VAL A O 1
ATOM 717 N N . ASP A 1 103 ? 12.041 -12.192 -25.414 1.00 97.12 103 ASP A N 1
ATOM 718 C CA . ASP A 1 103 ? 12.473 -13.474 -25.967 1.00 97.12 103 ASP A CA 1
ATOM 719 C C . ASP A 1 103 ? 11.889 -14.635 -25.131 1.00 97.12 103 ASP A C 1
ATOM 721 O O . ASP A 1 103 ? 12.319 -14.867 -23.997 1.00 97.12 103 ASP A O 1
ATOM 725 N N . PRO A 1 104 ? 10.913 -15.399 -25.664 1.00 96.25 104 PRO A N 1
ATOM 726 C CA . PRO A 1 104 ? 10.289 -16.501 -24.935 1.00 96.25 104 PRO A CA 1
ATOM 727 C C . PRO A 1 104 ? 11.203 -17.728 -24.793 1.00 96.25 104 PRO A C 1
ATOM 729 O O . PRO A 1 104 ? 10.831 -18.684 -24.112 1.00 96.25 104 PRO A O 1
ATOM 732 N N . SER A 1 105 ? 12.352 -17.763 -25.475 1.00 95.69 105 SER A N 1
ATOM 733 C CA . SER A 1 105 ? 13.282 -18.895 -25.437 1.00 95.69 105 SER A CA 1
ATOM 734 C C . SER A 1 105 ? 14.214 -18.870 -24.223 1.00 95.69 105 SER A C 1
ATOM 736 O O . SER A 1 105 ? 14.790 -19.905 -23.881 1.00 95.69 105 SER A O 1
ATOM 738 N N . LEU A 1 106 ? 14.314 -17.728 -23.534 1.00 96.94 106 LEU A N 1
ATOM 739 C CA . LEU A 1 106 ? 15.115 -17.582 -22.321 1.00 96.94 106 LEU A CA 1
ATOM 740 C C . LEU A 1 106 ? 14.616 -18.527 -21.221 1.00 96.94 106 LEU A C 1
ATOM 742 O O . LEU A 1 106 ? 13.413 -18.757 -21.061 1.00 96.94 106 LEU A O 1
ATOM 746 N N . ALA A 1 107 ? 15.554 -19.106 -20.472 1.00 96.69 107 ALA A N 1
ATOM 747 C CA . ALA A 1 107 ? 15.252 -20.134 -19.478 1.00 96.69 107 ALA A CA 1
ATOM 748 C C . ALA A 1 107 ? 14.393 -19.598 -18.322 1.00 96.69 107 ALA A C 1
ATOM 750 O O . ALA A 1 107 ? 13.508 -20.298 -17.831 1.00 96.69 107 ALA A O 1
ATOM 751 N N . ASP A 1 108 ? 14.623 -18.352 -17.920 1.00 96.50 108 ASP A N 1
ATOM 752 C CA . ASP A 1 108 ? 13.900 -17.674 -16.849 1.00 96.50 108 ASP A CA 1
ATOM 753 C C . ASP A 1 108 ? 12.521 -17.143 -17.292 1.00 96.50 108 ASP A C 1
ATOM 755 O O . ASP A 1 108 ? 11.662 -16.888 -16.447 1.00 96.50 108 ASP A O 1
ATOM 759 N N . MET A 1 109 ? 12.274 -17.030 -18.603 1.00 97.44 109 MET A N 1
ATOM 760 C CA . MET A 1 109 ? 10.995 -16.594 -19.189 1.00 97.44 109 MET A CA 1
ATOM 761 C C . MET A 1 109 ? 10.019 -17.737 -19.492 1.00 97.44 109 MET A C 1
ATOM 763 O O . MET A 1 109 ? 8.863 -17.487 -19.858 1.00 97.44 109 MET A O 1
ATOM 767 N N . GLN A 1 110 ? 10.433 -18.994 -19.318 1.00 93.75 110 GLN A N 1
ATOM 768 C CA . GLN A 1 110 ? 9.583 -20.151 -19.599 1.00 93.75 110 GLN A CA 1
ATOM 769 C C . GLN A 1 110 ? 8.291 -20.111 -18.768 1.00 93.75 110 GLN A C 1
ATOM 771 O O . GLN A 1 110 ? 8.307 -20.173 -17.540 1.00 93.75 110 GLN A O 1
ATOM 776 N N . GLY A 1 111 ? 7.146 -20.002 -19.451 1.00 90.31 111 GLY A N 1
ATOM 777 C CA . GLY A 1 111 ? 5.824 -19.940 -18.816 1.00 90.31 111 GLY A CA 1
ATOM 778 C C . GLY A 1 111 ? 5.490 -18.614 -18.117 1.00 90.31 111 GLY A C 1
ATOM 779 O O . GLY A 1 111 ? 4.533 -18.571 -17.346 1.00 90.31 111 GLY A O 1
ATOM 780 N N . ARG A 1 112 ? 6.253 -17.538 -18.356 1.00 94.69 112 ARG A N 1
ATOM 781 C CA . ARG A 1 112 ? 6.056 -16.229 -17.695 1.00 94.69 112 ARG A CA 1
ATOM 782 C C . ARG A 1 112 ? 5.192 -15.245 -18.476 1.00 94.69 112 ARG A C 1
ATOM 784 O O . ARG A 1 112 ? 4.560 -14.372 -17.881 1.00 94.69 112 ARG A O 1
ATOM 791 N N . ILE A 1 113 ? 5.135 -15.407 -19.793 1.00 97.69 113 ILE A N 1
ATOM 792 C CA . ILE A 1 113 ? 4.431 -14.509 -20.710 1.00 97.69 113 ILE A CA 1
ATOM 793 C C . ILE A 1 113 ? 2.956 -14.921 -20.769 1.00 97.69 113 ILE A C 1
ATOM 795 O O . ILE A 1 113 ? 2.603 -15.918 -21.396 1.00 97.69 113 ILE A O 1
ATOM 799 N N . ALA A 1 114 ? 2.098 -14.155 -20.098 1.00 97.94 114 ALA A N 1
ATOM 800 C CA . ALA A 1 114 ? 0.654 -14.377 -20.049 1.00 97.94 114 ALA A CA 1
ATOM 801 C C . ALA A 1 114 ? -0.083 -13.757 -21.247 1.00 97.94 114 ALA A C 1
ATOM 803 O O . ALA A 1 114 ? -1.143 -14.243 -21.641 1.00 97.94 114 ALA A O 1
ATOM 804 N N . GLY A 1 115 ? 0.483 -12.705 -21.838 1.00 97.81 115 GLY A N 1
ATOM 805 C CA . GLY A 1 115 ? -0.019 -12.078 -23.055 1.00 97.81 115 GLY A CA 1
ATOM 806 C C . GLY A 1 115 ? 1.103 -11.365 -23.799 1.00 97.81 115 GLY A C 1
ATOM 807 O O . GLY A 1 115 ? 2.039 -10.861 -23.180 1.00 97.81 115 GLY A O 1
ATOM 808 N N . PHE A 1 116 ? 1.016 -11.335 -25.125 1.00 98.44 116 PHE A N 1
ATOM 809 C CA . PHE A 1 116 ? 1.938 -10.602 -25.987 1.00 98.44 116 PHE A CA 1
ATOM 810 C C . PHE A 1 116 ? 1.173 -10.027 -27.172 1.00 98.44 116 PHE A C 1
ATOM 812 O O . PHE A 1 116 ? 0.395 -10.743 -27.801 1.00 98.44 116 PHE A O 1
ATOM 819 N N . GLN A 1 117 ? 1.434 -8.765 -27.490 1.00 98.25 117 GLN A N 1
ATOM 820 C CA . GLN A 1 117 ? 0.948 -8.121 -28.704 1.00 98.25 117 GLN A CA 1
ATOM 821 C C . GLN A 1 117 ? 2.012 -7.143 -29.207 1.00 98.25 117 GLN A C 1
ATOM 823 O O . GLN A 1 117 ? 2.610 -6.411 -28.415 1.00 98.25 117 GLN A O 1
ATOM 828 N N . SER A 1 118 ? 2.238 -7.120 -30.521 1.00 97.62 118 SER A N 1
ATOM 829 C CA . SER A 1 118 ? 3.128 -6.150 -31.161 1.00 97.62 118 SER A CA 1
ATOM 830 C C . SER A 1 118 ? 2.333 -5.034 -31.825 1.00 97.62 118 SER A C 1
ATOM 832 O O . SER A 1 118 ? 1.421 -5.292 -32.615 1.00 97.62 118 SER A O 1
ATOM 834 N N . TYR A 1 119 ? 2.719 -3.797 -31.527 1.00 97.06 119 TYR A N 1
ATOM 835 C CA . TYR A 1 119 ? 2.147 -2.564 -32.080 1.00 97.06 119 TYR A CA 1
ATOM 836 C C . TYR A 1 119 ? 3.072 -1.925 -33.121 1.00 97.06 119 TYR A C 1
ATOM 838 O O . TYR A 1 119 ? 2.736 -0.930 -33.761 1.00 97.06 119 TYR A O 1
ATOM 846 N N . ILE A 1 120 ? 4.236 -2.533 -33.354 1.00 94.31 120 ILE A N 1
ATOM 847 C CA . ILE A 1 120 ? 5.146 -2.135 -34.420 1.00 94.31 120 ILE A CA 1
ATOM 848 C C . ILE A 1 120 ? 4.499 -2.486 -35.760 1.00 94.31 120 ILE A C 1
ATOM 850 O O . ILE A 1 120 ? 4.076 -3.620 -35.998 1.00 94.31 120 ILE A O 1
ATOM 854 N N . THR A 1 121 ? 4.448 -1.521 -36.677 1.00 92.00 121 THR A N 1
ATOM 855 C CA . THR A 1 121 ? 3.899 -1.753 -38.019 1.00 92.00 121 THR A CA 1
ATOM 856 C C . THR A 1 121 ? 4.708 -2.831 -38.746 1.00 92.00 121 THR A C 1
ATOM 858 O O . THR A 1 121 ? 5.905 -2.672 -38.968 1.00 92.00 121 THR A O 1
ATOM 861 N N . GLY A 1 122 ? 4.050 -3.931 -39.127 1.00 91.12 122 GLY A N 1
ATOM 862 C CA . GLY A 1 122 ? 4.703 -5.092 -39.747 1.00 91.12 122 GLY A CA 1
ATOM 863 C C . GLY A 1 122 ? 5.460 -6.001 -38.768 1.00 91.12 122 GLY A C 1
ATOM 864 O O . GLY A 1 122 ? 6.130 -6.931 -39.215 1.00 91.12 122 GLY A O 1
ATOM 865 N N . GLY A 1 123 ? 5.355 -5.750 -37.459 1.00 91.12 123 GLY A N 1
ATOM 866 C CA . GLY A 1 123 ? 5.948 -6.567 -36.405 1.00 91.12 123 GLY A CA 1
ATOM 867 C C . GLY A 1 123 ? 5.307 -7.952 -36.277 1.00 91.12 123 GLY A C 1
ATOM 868 O O . GLY A 1 123 ? 4.149 -8.175 -36.644 1.00 91.12 123 GLY A O 1
ATOM 869 N N . SER A 1 124 ? 6.079 -8.900 -35.744 1.00 95.00 124 SER A N 1
ATOM 870 C CA . SER A 1 124 ? 5.604 -10.254 -35.452 1.00 95.00 124 SER A CA 1
ATOM 871 C C . SER A 1 124 ? 4.656 -10.250 -34.253 1.00 95.00 124 SER A C 1
ATOM 873 O O . SER A 1 124 ? 4.960 -9.663 -33.222 1.00 95.00 124 SER A O 1
ATOM 875 N N . GLN A 1 125 ? 3.540 -10.973 -34.368 1.00 96.56 125 GLN A N 1
ATOM 876 C CA . GLN A 1 125 ? 2.581 -11.181 -33.271 1.00 96.56 125 GLN A CA 1
ATOM 877 C C . GLN A 1 125 ? 2.906 -12.408 -32.405 1.00 96.56 125 GLN A C 1
ATOM 879 O O . GLN A 1 125 ? 2.157 -12.762 -31.503 1.00 96.56 125 GLN A O 1
ATOM 884 N N . THR A 1 126 ? 4.019 -13.085 -32.682 1.00 96.44 126 THR A N 1
ATOM 885 C CA . THR A 1 126 ? 4.584 -14.106 -31.789 1.00 96.44 126 THR A CA 1
ATOM 886 C C . THR A 1 126 ? 5.606 -13.440 -30.870 1.00 96.44 126 THR A C 1
ATOM 888 O O . THR A 1 126 ? 6.378 -12.631 -31.393 1.00 96.44 126 THR A O 1
ATOM 891 N N . PRO A 1 127 ? 5.662 -13.775 -29.562 1.00 97.12 127 PRO A N 1
ATOM 892 C CA . PRO A 1 127 ? 6.653 -13.213 -28.648 1.00 97.12 127 PRO A CA 1
ATOM 893 C C . PRO A 1 127 ? 8.066 -13.289 -29.223 1.00 97.12 127 PRO A C 1
ATOM 895 O O . PRO A 1 127 ? 8.511 -14.343 -29.679 1.00 97.12 127 PRO A O 1
ATOM 898 N N . ASN A 1 128 ? 8.724 -12.139 -29.269 1.00 96.25 128 ASN A N 1
ATOM 899 C CA . ASN A 1 128 ? 10.077 -11.960 -29.770 1.00 96.25 128 ASN A CA 1
ATOM 900 C C . ASN A 1 128 ? 10.656 -10.668 -29.192 1.00 96.25 128 ASN A C 1
ATOM 902 O O . ASN A 1 128 ? 9.904 -9.784 -28.773 1.00 96.25 128 ASN A O 1
ATOM 906 N N . ASP A 1 129 ? 11.977 -10.541 -29.246 1.00 97.00 129 ASP A N 1
ATOM 907 C CA . ASP A 1 129 ? 12.670 -9.295 -28.949 1.00 97.00 129 ASP A CA 1
ATOM 908 C C . ASP A 1 129 ? 14.008 -9.242 -29.686 1.00 97.00 129 ASP A C 1
ATOM 910 O O . ASP A 1 129 ? 15.009 -9.804 -29.252 1.00 97.00 129 ASP A O 1
ATOM 914 N N . THR A 1 130 ? 14.031 -8.584 -30.841 1.00 93.44 130 THR A N 1
ATOM 915 C CA . THR A 1 130 ? 15.265 -8.442 -31.628 1.00 93.44 130 THR A CA 1
ATOM 916 C C . THR A 1 130 ? 16.174 -7.331 -31.113 1.00 93.44 130 THR A C 1
ATOM 918 O O . THR A 1 130 ? 17.315 -7.228 -31.557 1.00 93.44 130 THR A O 1
ATOM 921 N N . PHE A 1 131 ? 15.668 -6.466 -30.230 1.00 96.00 131 PHE A N 1
ATOM 922 C CA . PHE A 1 131 ? 16.456 -5.400 -29.620 1.00 96.00 131 PHE A CA 1
ATOM 923 C C . PHE A 1 131 ? 17.079 -5.861 -28.297 1.00 96.00 131 PHE A C 1
ATOM 925 O O . PHE A 1 131 ? 18.251 -5.592 -28.055 1.00 96.00 131 PHE A O 1
ATOM 932 N N . GLY A 1 132 ? 16.320 -6.601 -27.489 1.00 97.38 132 GLY A N 1
ATOM 933 C CA . GLY A 1 132 ? 16.739 -7.275 -26.258 1.00 97.38 132 GLY A CA 1
ATOM 934 C C . GLY A 1 132 ? 16.412 -6.525 -24.963 1.00 97.38 132 GLY A C 1
ATOM 935 O O . GLY A 1 132 ? 16.409 -7.138 -23.898 1.00 97.38 132 GLY A O 1
ATOM 936 N N . HIS A 1 133 ? 16.115 -5.225 -25.032 1.00 97.88 133 HIS A N 1
ATOM 937 C CA . HIS A 1 133 ? 15.887 -4.392 -23.847 1.00 97.88 133 HIS A CA 1
ATOM 938 C C . HIS A 1 133 ? 14.661 -4.849 -23.045 1.00 97.88 133 HIS A C 1
ATOM 940 O O . HIS A 1 133 ? 14.756 -5.059 -21.835 1.00 97.88 133 HIS A O 1
ATOM 946 N N . GLY A 1 134 ? 13.537 -5.092 -23.724 1.00 98.25 134 GLY A N 1
ATOM 947 C CA . GLY A 1 134 ? 12.305 -5.557 -23.094 1.00 98.25 134 GLY A CA 1
ATOM 948 C C . GLY A 1 134 ? 12.452 -6.923 -22.433 1.00 98.25 134 GLY A C 1
ATOM 949 O O . GLY A 1 134 ? 11.882 -7.158 -21.367 1.00 98.25 134 GLY A O 1
ATOM 950 N N . SER A 1 135 ? 13.293 -7.793 -22.995 1.00 98.44 135 SER A N 1
ATOM 951 C CA . SER A 1 135 ? 13.649 -9.062 -22.367 1.00 98.44 135 SER A CA 1
ATOM 952 C C . SER A 1 135 ? 14.359 -8.837 -21.037 1.00 98.44 135 SER A C 1
ATOM 954 O O . SER A 1 135 ? 13.915 -9.394 -20.042 1.00 98.44 135 SER A O 1
ATOM 956 N N . VAL A 1 136 ? 15.389 -7.982 -20.980 1.00 98.31 136 VAL A N 1
ATOM 957 C CA . VAL A 1 136 ? 16.093 -7.649 -19.724 1.00 98.31 136 VAL A CA 1
ATOM 958 C C . VAL A 1 136 ? 15.124 -7.084 -18.678 1.00 98.31 136 VAL A C 1
ATOM 960 O O . VAL A 1 136 ? 15.107 -7.545 -17.537 1.00 98.31 136 VAL A O 1
ATOM 963 N N . VAL A 1 137 ? 14.256 -6.152 -19.081 1.00 98.75 137 VAL A N 1
ATOM 964 C CA . VAL A 1 137 ? 13.205 -5.583 -18.221 1.00 98.75 137 VAL A CA 1
ATOM 965 C C . VAL A 1 137 ? 12.279 -6.675 -17.669 1.00 98.75 137 VAL A C 1
ATOM 967 O O . VAL A 1 137 ? 11.986 -6.690 -16.471 1.00 98.75 137 VAL A O 1
ATOM 970 N N . ALA A 1 138 ? 11.855 -7.626 -18.505 1.00 98.75 138 ALA A N 1
ATOM 971 C CA . ALA A 1 138 ? 11.009 -8.743 -18.093 1.00 98.75 138 ALA A CA 1
ATOM 972 C C . ALA A 1 138 ? 11.718 -9.720 -17.135 1.00 98.75 138 ALA A C 1
ATOM 974 O O . ALA A 1 138 ? 11.083 -10.177 -16.178 1.00 98.75 138 ALA A O 1
ATOM 975 N N . GLN A 1 139 ? 13.018 -9.993 -17.333 1.00 98.38 139 GLN A N 1
ATOM 976 C CA . GLN A 1 139 ? 13.816 -10.814 -16.408 1.00 98.38 139 GLN A CA 1
ATOM 977 C C . GLN A 1 139 ? 13.845 -10.192 -15.010 1.00 98.38 139 GLN A C 1
ATOM 979 O O . GLN A 1 139 ? 13.441 -10.836 -14.039 1.00 98.38 139 GLN A O 1
ATOM 984 N N . ILE A 1 140 ? 14.243 -8.918 -14.910 1.00 98.50 140 ILE A N 1
ATOM 985 C CA . ILE A 1 140 ? 14.354 -8.188 -13.635 1.00 98.50 140 ILE A CA 1
ATOM 986 C C . ILE A 1 140 ? 13.002 -8.134 -12.920 1.00 98.50 140 ILE A C 1
ATOM 988 O O . ILE A 1 140 ? 12.930 -8.298 -11.700 1.00 98.50 140 ILE A O 1
ATOM 992 N N . LEU A 1 141 ? 11.919 -7.923 -13.673 1.00 98.69 141 LEU A N 1
ATOM 993 C CA . LEU A 1 141 ? 10.588 -7.808 -13.098 1.00 98.69 141 LEU A CA 1
ATOM 994 C C . LEU A 1 141 ? 10.076 -9.149 -12.575 1.00 98.69 141 LEU A C 1
ATOM 996 O O . LEU A 1 141 ? 9.599 -9.217 -11.446 1.00 98.69 141 LEU A O 1
ATOM 1000 N N . GLY A 1 142 ? 10.130 -10.209 -13.385 1.00 97.81 142 GLY A N 1
ATOM 1001 C CA . GLY A 1 142 ? 9.368 -11.426 -13.105 1.00 97.81 142 GLY A CA 1
ATOM 1002 C C . GLY A 1 142 ? 9.954 -12.721 -13.650 1.00 97.81 142 GLY A C 1
ATOM 1003 O O . GLY A 1 142 ? 9.207 -13.701 -13.734 1.00 97.81 142 GLY A O 1
ATOM 1004 N N . GLY A 1 143 ? 11.236 -12.749 -14.016 1.00 97.69 143 GLY A N 1
ATOM 1005 C CA . GLY A 1 143 ? 11.920 -13.974 -14.429 1.00 97.69 143 GLY A CA 1
ATOM 1006 C C . GLY A 1 143 ? 12.051 -14.997 -13.307 1.00 97.69 143 GLY A C 1
ATOM 1007 O O . GLY A 1 143 ? 12.081 -14.657 -12.124 1.00 97.69 143 GLY A O 1
ATOM 1008 N N . LEU A 1 144 ? 12.085 -16.274 -13.673 1.00 96.44 144 LEU A N 1
ATOM 1009 C CA . LEU A 1 144 ? 12.302 -17.370 -12.733 1.00 96.44 144 LEU A CA 1
ATOM 1010 C C . LEU A 1 144 ? 13.765 -17.423 -12.292 1.00 96.44 144 LEU A C 1
ATOM 1012 O O . LEU A 1 144 ? 14.673 -17.136 -13.065 1.00 96.44 144 LEU A O 1
ATOM 1016 N N . ALA A 1 145 ? 13.993 -17.864 -11.058 1.00 94.19 145 ALA A N 1
ATOM 1017 C CA . ALA A 1 145 ? 15.337 -18.207 -10.617 1.00 94.19 145 ALA A CA 1
ATOM 1018 C C . ALA A 1 145 ? 15.854 -19.415 -11.415 1.00 94.19 145 ALA A C 1
ATOM 1020 O O . ALA A 1 145 ? 15.203 -20.463 -11.468 1.00 94.19 145 ALA A O 1
ATOM 1021 N N . VAL A 1 146 ? 17.030 -19.267 -12.018 1.00 93.50 146 VAL A N 1
ATOM 1022 C CA . VAL A 1 146 ? 17.723 -20.293 -12.809 1.00 93.50 146 VAL A CA 1
ATOM 1023 C C . VAL A 1 146 ? 19.230 -20.197 -12.562 1.00 93.50 146 VAL A C 1
ATOM 1025 O O . VAL A 1 146 ? 19.698 -19.307 -11.853 1.00 93.50 146 VAL A O 1
ATOM 1028 N N . ASP A 1 147 ? 20.018 -21.127 -13.102 1.00 85.94 147 ASP A N 1
ATOM 1029 C CA . ASP A 1 147 ? 21.472 -21.066 -12.933 1.00 85.94 147 ASP A CA 1
ATOM 1030 C C . ASP A 1 147 ? 22.034 -19.765 -13.534 1.00 85.94 147 ASP A C 1
ATOM 1032 O O . ASP A 1 147 ? 21.729 -19.417 -14.675 1.00 85.94 147 ASP A O 1
ATOM 1036 N N . GLY A 1 148 ? 22.811 -19.025 -12.742 1.00 82.56 148 GLY A N 1
ATOM 1037 C CA . GLY A 1 148 ? 23.351 -17.717 -13.122 1.00 82.56 148 GLY A CA 1
ATOM 1038 C C . GLY A 1 148 ? 22.390 -16.522 -13.021 1.00 82.56 148 GLY A C 1
ATOM 1039 O O . GLY A 1 148 ? 22.844 -15.404 -13.238 1.00 82.56 148 GLY A O 1
ATOM 1040 N N . PHE A 1 149 ? 21.112 -16.703 -12.655 1.00 90.75 149 PHE A N 1
ATOM 1041 C CA . PHE A 1 149 ? 20.172 -15.590 -12.449 1.00 90.75 149 PHE A CA 1
ATOM 1042 C C . PHE A 1 149 ? 19.277 -15.814 -11.215 1.00 90.75 149 PHE A C 1
ATOM 1044 O O . PHE A 1 149 ? 18.528 -16.793 -11.165 1.00 90.75 149 PHE A O 1
ATOM 1051 N N . PRO A 1 150 ? 19.294 -14.910 -10.214 1.00 89.75 150 PRO A N 1
ATOM 1052 C CA . PRO A 1 150 ? 18.581 -15.120 -8.952 1.00 89.75 150 PRO A CA 1
ATOM 1053 C C . PRO A 1 150 ? 17.049 -15.026 -9.059 1.00 89.75 150 PRO A C 1
ATOM 1055 O O . PRO A 1 150 ? 16.360 -15.329 -8.086 1.00 89.75 150 PRO A O 1
ATOM 1058 N N . GLY A 1 151 ? 16.513 -14.645 -10.223 1.00 94.12 151 GLY A N 1
ATOM 1059 C CA . GLY A 1 151 ? 15.087 -14.426 -10.451 1.00 94.12 151 GLY A CA 1
ATOM 1060 C C . GLY A 1 151 ? 14.684 -12.960 -10.299 1.00 94.12 151 GLY A C 1
ATOM 1061 O O . GLY A 1 151 ? 15.377 -12.160 -9.672 1.00 94.12 151 GLY A O 1
ATOM 1062 N N . GLY A 1 152 ? 13.553 -12.594 -10.894 1.00 97.12 152 GLY A N 1
ATOM 1063 C CA . GLY A 1 152 ? 13.002 -11.245 -10.829 1.00 97.12 152 GLY A CA 1
ATOM 1064 C C . GLY A 1 152 ? 12.382 -10.906 -9.473 1.00 97.12 152 GLY A C 1
ATOM 1065 O O . GLY A 1 152 ? 12.233 -11.759 -8.597 1.00 97.12 152 GLY A O 1
ATOM 1066 N N . VAL A 1 153 ? 11.985 -9.646 -9.303 1.00 98.62 153 VAL A N 1
ATOM 1067 C CA . VAL A 1 153 ? 11.368 -9.136 -8.065 1.00 98.62 153 VAL A CA 1
ATOM 1068 C C . VAL A 1 153 ? 10.001 -9.774 -7.787 1.00 98.62 153 VAL A C 1
ATOM 1070 O O . VAL A 1 153 ? 9.695 -10.091 -6.639 1.00 98.62 153 VAL A O 1
ATOM 1073 N N . ALA A 1 154 ? 9.197 -10.017 -8.821 1.00 98.56 154 ALA A N 1
ATOM 1074 C CA . ALA A 1 154 ? 7.858 -10.599 -8.743 1.00 98.56 154 ALA A CA 1
ATOM 1075 C C . ALA A 1 154 ? 7.721 -11.850 -9.644 1.00 98.56 154 ALA A C 1
ATOM 1077 O O . ALA A 1 154 ? 6.996 -11.839 -10.647 1.00 98.56 154 ALA A O 1
ATOM 1078 N N . PRO A 1 155 ? 8.394 -12.969 -9.306 1.00 97.88 155 PRO A N 1
ATOM 1079 C CA . PRO A 1 155 ? 8.430 -14.174 -10.140 1.00 97.88 155 PRO A CA 1
ATOM 1080 C C . PRO A 1 155 ? 7.088 -14.928 -10.207 1.00 97.88 155 PRO A C 1
ATOM 1082 O O . PRO A 1 155 ? 6.936 -15.848 -11.005 1.00 97.88 155 PRO A O 1
ATOM 1085 N N . GLY A 1 156 ? 6.106 -14.559 -9.382 1.00 98.00 156 GLY A N 1
ATOM 1086 C CA . GLY A 1 156 ? 4.738 -15.081 -9.385 1.00 98.00 156 GLY A CA 1
ATOM 1087 C C . GLY A 1 156 ? 3.736 -14.244 -10.191 1.00 98.00 156 GLY A C 1
ATOM 1088 O O . GLY A 1 156 ? 2.619 -14.710 -10.421 1.00 98.00 156 GLY A O 1
ATOM 1089 N N . ALA A 1 157 ? 4.106 -13.039 -10.644 1.00 98.38 157 ALA A N 1
ATOM 1090 C CA . ALA A 1 157 ? 3.220 -12.174 -11.430 1.00 98.38 157 ALA A CA 1
ATOM 1091 C C . ALA A 1 157 ? 2.938 -12.743 -12.831 1.00 98.38 157 ALA A C 1
ATOM 1093 O O . ALA A 1 157 ? 3.679 -13.578 -13.339 1.00 98.38 157 ALA A O 1
ATOM 1094 N N . SER A 1 158 ? 1.873 -12.301 -13.488 1.00 97.62 158 SER A N 1
ATOM 1095 C CA . SER A 1 158 ? 1.592 -12.610 -14.896 1.00 97.62 158 SER A CA 1
ATOM 1096 C C . SER A 1 158 ? 2.058 -11.455 -15.776 1.00 97.62 158 SER A C 1
ATOM 1098 O O . SER A 1 158 ? 1.584 -10.330 -15.598 1.00 97.62 158 SER A O 1
ATOM 1100 N N . LEU A 1 159 ? 2.974 -11.721 -16.713 1.00 98.69 159 LEU A N 1
ATOM 1101 C CA . LEU A 1 159 ? 3.565 -10.679 -17.556 1.00 98.69 159 LEU A CA 1
ATOM 1102 C C . LEU A 1 159 ? 2.773 -10.513 -18.855 1.00 98.69 159 LEU A C 1
ATOM 1104 O O . LEU A 1 159 ? 2.642 -11.453 -19.641 1.00 98.69 159 LEU A O 1
ATOM 1108 N N . TYR A 1 160 ? 2.261 -9.309 -19.080 1.00 98.75 160 TYR A N 1
ATOM 1109 C CA . TYR A 1 160 ? 1.576 -8.903 -20.301 1.00 98.75 160 TYR A CA 1
ATOM 1110 C C . TYR A 1 160 ? 2.468 -7.934 -21.067 1.00 98.75 160 TYR A C 1
ATOM 1112 O O . TYR A 1 160 ? 2.742 -6.832 -20.604 1.00 98.75 160 TYR A O 1
ATOM 1120 N N . ILE A 1 161 ? 2.943 -8.353 -22.232 1.00 98.62 161 ILE A N 1
ATOM 1121 C CA . ILE A 1 161 ? 3.970 -7.638 -22.982 1.00 98.62 161 ILE A CA 1
ATOM 1122 C C . ILE A 1 161 ? 3.330 -6.905 -24.159 1.00 98.62 161 ILE A C 1
ATOM 1124 O O . ILE A 1 161 ? 2.742 -7.525 -25.047 1.00 98.62 161 ILE A O 1
ATOM 1128 N N . ALA A 1 162 ? 3.475 -5.586 -24.188 1.00 98.56 162 ALA A N 1
ATOM 1129 C CA . ALA A 1 162 ? 3.172 -4.769 -25.351 1.00 98.56 162 ALA A CA 1
ATOM 1130 C C . ALA A 1 162 ? 4.490 -4.377 -26.023 1.00 98.56 162 ALA A C 1
ATOM 1132 O O . ALA A 1 162 ? 5.242 -3.549 -25.509 1.00 98.56 162 ALA A O 1
ATOM 1133 N N . GLN A 1 163 ? 4.778 -4.980 -27.175 1.00 98.12 163 GLN A N 1
ATOM 1134 C CA . GLN A 1 163 ? 5.945 -4.616 -27.969 1.00 98.12 163 GLN A CA 1
ATOM 1135 C C . GLN A 1 163 ? 5.643 -3.315 -28.729 1.00 98.12 163 GLN A C 1
ATOM 1137 O O . GLN A 1 163 ? 4.896 -3.317 -29.710 1.00 98.12 163 GLN A O 1
ATOM 1142 N N . ILE A 1 164 ? 6.229 -2.211 -28.267 1.00 96.94 164 ILE A N 1
ATOM 1143 C CA . ILE A 1 164 ? 6.016 -0.848 -28.779 1.00 96.94 164 ILE A CA 1
ATOM 1144 C C . ILE A 1 164 ? 7.287 -0.207 -29.355 1.00 96.94 164 ILE A C 1
ATOM 1146 O O . ILE A 1 164 ? 7.252 0.956 -29.755 1.00 96.94 164 ILE A O 1
ATOM 1150 N N . ALA A 1 165 ? 8.407 -0.935 -29.390 1.00 94.00 165 ALA A N 1
ATOM 1151 C CA . ALA A 1 165 ? 9.675 -0.439 -29.918 1.00 94.00 165 ALA A CA 1
ATOM 1152 C C . ALA A 1 165 ? 10.489 -1.530 -30.626 1.00 94.00 165 ALA A C 1
ATOM 1154 O O . ALA A 1 165 ? 10.545 -2.672 -30.186 1.00 94.00 165 ALA A O 1
ATOM 1155 N N . SER A 1 166 ? 11.159 -1.171 -31.721 1.00 88.00 166 SER A N 1
ATOM 1156 C CA . SER A 1 166 ? 12.132 -2.042 -32.409 1.00 88.00 166 SER A CA 1
ATOM 1157 C C . SER A 1 166 ? 13.589 -1.680 -32.095 1.00 88.00 166 SER A C 1
ATOM 1159 O O . SER A 1 166 ? 14.505 -2.375 -32.527 1.00 88.00 166 SER A O 1
ATOM 1161 N N . SER A 1 167 ? 13.807 -0.539 -31.439 1.00 87.06 167 SER A N 1
ATOM 1162 C CA . SER A 1 167 ? 15.108 0.011 -31.058 1.00 87.06 167 SER A CA 1
ATOM 1163 C C . SER A 1 167 ? 14.921 1.137 -30.038 1.00 87.06 167 SER A C 1
ATOM 1165 O O . SER A 1 167 ? 13.817 1.656 -29.876 1.00 87.06 167 SER A O 1
ATOM 1167 N N . GLU A 1 168 ? 16.017 1.562 -29.409 1.00 77.50 168 GLU A N 1
ATOM 1168 C CA . GLU A 1 168 ? 16.038 2.602 -28.370 1.00 77.50 168 GLU A CA 1
ATOM 1169 C C . GLU A 1 168 ? 15.401 3.940 -28.783 1.00 77.50 168 GLU A C 1
ATOM 1171 O O . GLU A 1 168 ? 14.806 4.634 -27.968 1.00 77.50 168 GLU A O 1
ATOM 1176 N N . ASN A 1 169 ? 15.481 4.294 -30.068 1.00 78.25 169 ASN A N 1
ATOM 1177 C CA . ASN A 1 169 ? 15.049 5.599 -30.577 1.00 78.25 169 ASN A CA 1
ATOM 1178 C C . ASN A 1 169 ? 13.635 5.598 -31.183 1.00 78.25 169 ASN A C 1
ATOM 1180 O O . ASN A 1 169 ? 13.251 6.576 -31.823 1.00 78.25 169 ASN A O 1
ATOM 1184 N N . ASN A 1 170 ? 12.876 4.505 -31.058 1.00 84.12 170 ASN A N 1
ATOM 1185 C CA . ASN A 1 170 ? 11.607 4.335 -31.770 1.00 84.12 170 ASN A CA 1
ATOM 1186 C C . ASN A 1 170 ? 10.506 3.729 -30.885 1.00 84.12 170 ASN A C 1
ATOM 1188 O O . ASN A 1 170 ? 9.922 2.703 -31.233 1.00 84.12 170 ASN A O 1
ATOM 1192 N N . TYR A 1 171 ? 10.241 4.358 -29.737 1.00 87.75 171 TYR A N 1
ATOM 1193 C CA . TYR A 1 171 ? 9.133 3.990 -28.854 1.00 87.75 171 TYR A CA 1
ATOM 1194 C C . TYR A 1 171 ? 7.826 4.665 -29.277 1.00 87.75 171 TYR A C 1
ATOM 1196 O O . TYR A 1 171 ? 7.763 5.886 -29.439 1.00 87.75 171 TYR A O 1
ATOM 1204 N N . LEU A 1 172 ? 6.750 3.884 -29.368 1.00 87.06 172 LEU A N 1
ATOM 1205 C CA . LEU A 1 172 ? 5.386 4.391 -29.531 1.00 87.06 172 LEU A CA 1
ATOM 1206 C C . LEU A 1 172 ? 4.825 4.856 -28.170 1.00 87.06 172 LEU A C 1
ATOM 1208 O O . LEU A 1 172 ? 3.937 4.234 -27.596 1.00 87.06 172 LEU A O 1
ATOM 1212 N N . VAL A 1 173 ? 5.379 5.953 -27.638 1.00 83.94 173 VAL A N 1
ATOM 1213 C CA . VAL A 1 173 ? 5.145 6.444 -26.259 1.00 83.94 173 VAL A CA 1
ATOM 1214 C C . VAL A 1 173 ? 3.662 6.669 -25.927 1.00 83.94 173 VAL A C 1
ATOM 1216 O O . VAL A 1 173 ? 3.241 6.453 -24.794 1.00 83.94 173 VAL A O 1
ATOM 1219 N N . THR A 1 174 ? 2.865 7.097 -26.906 1.00 85.50 174 THR A N 1
ATOM 1220 C CA . THR A 1 174 ? 1.427 7.378 -26.761 1.00 85.50 174 THR A CA 1
ATOM 1221 C C . THR A 1 174 ? 0.582 6.464 -27.653 1.00 85.50 174 THR A C 1
ATOM 1223 O O . THR A 1 174 ? -0.304 6.932 -28.374 1.00 85.50 174 THR A O 1
ATOM 1226 N N . ASP A 1 175 ? 0.886 5.163 -27.677 1.00 91.88 175 ASP A N 1
ATOM 1227 C CA . ASP A 1 175 ? 0.073 4.182 -28.401 1.00 91.88 175 ASP A CA 1
ATOM 1228 C C . ASP A 1 175 ? -1.192 3.827 -27.606 1.00 91.88 175 ASP A C 1
ATOM 1230 O O . ASP A 1 175 ? -1.159 3.085 -26.624 1.00 91.88 175 ASP A O 1
ATOM 1234 N N . GLN A 1 176 ? -2.334 4.377 -28.027 1.00 92.69 176 GLN A N 1
ATOM 1235 C CA . GLN A 1 176 ? -3.612 4.165 -27.343 1.00 92.69 176 GLN A CA 1
ATOM 1236 C C . GLN A 1 176 ? -4.042 2.692 -27.337 1.00 92.69 176 GLN A C 1
ATOM 1238 O O . GLN A 1 176 ? -4.674 2.253 -26.375 1.00 92.69 176 GLN A O 1
ATOM 1243 N N . ALA A 1 177 ? -3.739 1.940 -28.401 1.00 95.81 177 ALA A N 1
ATOM 1244 C CA . ALA A 1 177 ? -4.161 0.550 -28.522 1.00 95.81 177 ALA A CA 1
ATOM 1245 C C . ALA A 1 177 ? -3.389 -0.331 -27.534 1.00 95.81 177 ALA A C 1
ATOM 1247 O O . ALA A 1 177 ? -4.005 -1.135 -26.840 1.00 95.81 177 ALA A O 1
ATOM 1248 N N . ALA A 1 178 ? -2.082 -0.093 -27.379 1.00 97.44 178 ALA A N 1
ATOM 1249 C CA . ALA A 1 178 ? -1.244 -0.811 -26.424 1.00 97.44 178 ALA A CA 1
ATOM 1250 C C . ALA A 1 178 ? -1.775 -0.734 -24.991 1.00 97.44 178 ALA A C 1
ATOM 1252 O O . ALA A 1 178 ? -1.964 -1.762 -24.337 1.00 97.44 178 ALA A O 1
ATOM 1253 N N . PHE A 1 179 ? -2.075 0.473 -24.508 1.00 97.94 179 PHE A N 1
ATOM 1254 C CA . PHE A 1 179 ? -2.642 0.634 -23.172 1.00 97.94 179 PHE A CA 1
ATOM 1255 C C . PHE A 1 179 ? -4.063 0.075 -23.084 1.00 97.94 179 PHE A C 1
ATOM 1257 O O . PHE A 1 179 ? -4.363 -0.644 -22.133 1.00 97.94 179 PHE A O 1
ATOM 1264 N N . ALA A 1 180 ? -4.931 0.345 -24.064 1.00 96.69 180 ALA A N 1
ATOM 1265 C CA . ALA A 1 180 ? -6.310 -0.146 -24.046 1.00 96.69 180 ALA A CA 1
ATOM 1266 C C . ALA A 1 180 ? -6.387 -1.681 -23.979 1.00 96.69 180 ALA A C 1
ATOM 1268 O O . ALA A 1 180 ? -7.171 -2.221 -23.196 1.00 96.69 180 ALA A O 1
ATOM 1269 N N . ASP A 1 181 ? -5.542 -2.383 -24.733 1.00 97.81 181 ASP A N 1
ATOM 1270 C CA . ASP A 1 181 ? -5.507 -3.842 -24.746 1.00 97.81 181 ASP A CA 1
ATOM 1271 C C . ASP A 1 181 ? -4.987 -4.401 -23.417 1.00 97.81 181 ASP A C 1
ATOM 1273 O O . ASP A 1 181 ? -5.579 -5.345 -22.889 1.00 97.81 181 ASP A O 1
ATOM 1277 N N . LEU A 1 182 ? -3.941 -3.813 -22.823 1.00 98.44 182 LEU A N 1
ATOM 1278 C CA . LEU A 1 182 ? -3.467 -4.198 -21.484 1.00 98.44 182 LEU A CA 1
ATOM 1279 C C . LEU A 1 182 ? -4.558 -3.983 -20.421 1.00 98.44 182 LEU A C 1
ATOM 1281 O O . LEU A 1 182 ? -4.836 -4.875 -19.616 1.00 98.44 182 LEU A O 1
ATOM 1285 N N . ILE A 1 183 ? -5.233 -2.834 -20.458 1.00 97.81 183 ILE A N 1
ATOM 1286 C CA . ILE A 1 183 ? -6.334 -2.497 -19.548 1.00 97.81 183 ILE A CA 1
ATOM 1287 C C . ILE A 1 183 ? -7.490 -3.486 -19.702 1.00 97.81 183 ILE A C 1
ATOM 1289 O O . ILE A 1 183 ? -8.019 -3.978 -18.707 1.00 97.81 183 ILE A O 1
ATOM 1293 N N . SER A 1 184 ? -7.856 -3.837 -20.938 1.00 97.31 184 SER A N 1
ATOM 1294 C CA . SER A 1 184 ? -8.911 -4.822 -21.211 1.00 97.31 184 SER A CA 1
ATOM 1295 C C . SER A 1 184 ? -8.578 -6.215 -20.660 1.00 97.31 184 SER A C 1
ATOM 1297 O O . SER A 1 184 ? -9.474 -6.981 -20.306 1.00 97.31 184 SER A O 1
ATOM 1299 N N . GLN A 1 185 ? -7.285 -6.521 -20.520 1.00 97.31 185 GLN A N 1
ATOM 1300 C CA . GLN A 1 185 ? -6.779 -7.751 -19.912 1.00 97.31 185 GLN A CA 1
ATOM 1301 C C . GLN A 1 185 ? -6.716 -7.673 -18.376 1.00 97.31 185 GLN A C 1
ATOM 1303 O O . GLN A 1 185 ? -6.360 -8.658 -17.722 1.00 97.31 185 GLN A O 1
ATOM 1308 N N . GLY A 1 186 ? -7.120 -6.546 -17.783 1.00 96.56 186 GLY A N 1
ATOM 1309 C CA . GLY A 1 186 ? -7.143 -6.304 -16.342 1.00 96.56 186 GLY A CA 1
ATOM 1310 C C . GLY A 1 186 ? -5.786 -5.909 -15.763 1.00 96.56 186 GLY A C 1
ATOM 1311 O O . GLY A 1 186 ? -5.572 -6.090 -14.567 1.00 96.56 186 GLY A O 1
ATOM 1312 N N . VAL A 1 187 ? -4.855 -5.432 -16.593 1.00 98.31 187 VAL A N 1
ATOM 1313 C CA . VAL A 1 187 ? -3.590 -4.862 -16.118 1.00 98.31 187 VAL A CA 1
ATOM 1314 C C . VAL A 1 187 ? -3.850 -3.513 -15.458 1.00 98.31 187 VAL A C 1
ATOM 1316 O O . VAL A 1 187 ? -4.582 -2.677 -15.989 1.00 98.31 187 VAL A O 1
ATOM 1319 N N . ARG A 1 188 ? -3.195 -3.298 -14.316 1.00 97.06 188 ARG A N 1
ATOM 1320 C CA . ARG A 1 188 ? -3.273 -2.054 -13.542 1.00 97.06 188 ARG A CA 1
ATOM 1321 C C . ARG A 1 188 ? -1.932 -1.566 -12.995 1.00 97.06 188 ARG A C 1
ATOM 1323 O O . ARG A 1 188 ? -1.906 -0.559 -12.301 1.00 97.06 188 ARG A O 1
ATOM 1330 N N . ILE A 1 189 ? -0.838 -2.256 -13.311 1.00 98.88 189 ILE A N 1
ATOM 1331 C CA . ILE A 1 189 ? 0.539 -1.811 -13.067 1.00 98.88 189 ILE A CA 1
ATOM 1332 C C . ILE A 1 189 ? 1.241 -1.784 -14.425 1.00 98.88 189 ILE A C 1
ATOM 1334 O O . ILE A 1 189 ? 1.296 -2.810 -15.107 1.00 98.88 189 ILE A O 1
ATOM 1338 N N . PHE A 1 190 ? 1.761 -0.622 -14.812 1.00 98.81 190 PHE A N 1
ATOM 1339 C CA . PHE A 1 190 ? 2.413 -0.395 -16.100 1.00 98.81 190 PHE A CA 1
ATOM 1340 C C . PHE A 1 190 ? 3.884 -0.040 -15.887 1.00 98.81 190 PHE A C 1
ATOM 1342 O O . PHE A 1 190 ? 4.198 0.997 -15.304 1.00 98.81 190 PHE A O 1
ATOM 1349 N N . ASN A 1 191 ? 4.782 -0.895 -16.372 1.00 98.88 191 ASN A N 1
ATOM 1350 C CA . ASN A 1 191 ? 6.212 -0.622 -16.420 1.00 98.88 191 ASN A CA 1
ATOM 1351 C C . ASN A 1 191 ? 6.565 0.092 -17.731 1.00 98.88 191 ASN A C 1
ATOM 1353 O O . ASN A 1 191 ? 6.358 -0.459 -18.816 1.00 98.88 191 ASN A O 1
ATOM 1357 N N . MET A 1 192 ? 7.135 1.289 -17.615 1.00 98.56 192 MET A N 1
ATOM 1358 C CA . MET A 1 192 ? 7.533 2.149 -18.727 1.00 98.56 192 MET A CA 1
ATOM 1359 C C . MET A 1 192 ? 9.018 2.504 -18.596 1.00 98.56 192 MET A C 1
ATOM 1361 O O . MET A 1 192 ? 9.394 3.591 -18.151 1.00 98.56 192 MET A O 1
ATOM 1365 N N . SER A 1 193 ? 9.875 1.561 -18.986 1.00 97.88 193 SER A N 1
ATOM 1366 C CA . SER A 1 193 ? 11.340 1.688 -18.967 1.00 97.88 193 SER A CA 1
ATOM 1367 C C . SER A 1 193 ? 11.882 2.500 -20.157 1.00 97.88 193 SER A C 1
ATOM 1369 O O . SER A 1 193 ? 12.877 2.133 -20.777 1.00 97.88 193 SER A O 1
ATOM 1371 N N . TYR A 1 194 ? 11.201 3.591 -20.509 1.00 95.69 194 TYR A N 1
ATOM 1372 C CA . TYR A 1 194 ? 11.501 4.445 -21.658 1.00 95.69 194 TYR A CA 1
ATOM 1373 C C . TYR A 1 194 ? 11.012 5.877 -21.420 1.00 95.69 194 TYR A C 1
ATOM 1375 O O . TYR A 1 194 ? 10.212 6.150 -20.524 1.00 95.69 194 TYR A O 1
ATOM 1383 N N . GLY A 1 195 ? 11.446 6.799 -22.275 1.00 91.94 195 GLY A N 1
ATOM 1384 C CA . GLY A 1 195 ? 11.012 8.188 -22.241 1.00 91.94 195 GLY A CA 1
ATOM 1385 C C . GLY A 1 195 ? 11.776 9.054 -23.242 1.00 91.94 195 GLY A C 1
ATOM 1386 O O . GLY A 1 195 ? 12.711 8.581 -23.889 1.00 91.94 195 GLY A O 1
ATOM 1387 N N . PRO A 1 196 ? 11.370 10.320 -23.411 1.00 90.00 196 PRO A N 1
ATOM 1388 C CA . PRO A 1 196 ? 12.077 11.256 -24.275 1.00 90.00 196 PRO A CA 1
ATOM 1389 C C . PRO A 1 196 ? 13.426 11.676 -23.670 1.00 90.00 196 PRO A C 1
ATOM 1391 O O . PRO A 1 196 ? 13.578 11.768 -22.450 1.00 90.00 196 PRO A O 1
ATOM 1394 N N . PHE A 1 197 ? 14.395 11.998 -24.530 1.00 89.19 197 PHE A N 1
ATOM 1395 C CA . PHE A 1 197 ? 15.664 12.607 -24.120 1.00 89.19 197 PHE A CA 1
ATOM 1396 C C . PHE A 1 197 ? 15.509 14.120 -23.904 1.00 89.19 197 PHE A C 1
ATOM 1398 O O . PHE A 1 197 ? 15.992 14.932 -24.694 1.00 89.19 197 PHE A O 1
ATOM 1405 N N . ASP A 1 198 ? 14.783 14.498 -22.856 1.00 90.19 198 ASP A N 1
ATOM 1406 C CA . ASP A 1 198 ? 14.519 15.888 -22.483 1.00 90.19 198 ASP A CA 1
ATOM 1407 C C . ASP A 1 198 ? 14.539 16.102 -20.954 1.00 90.19 198 ASP A C 1
ATOM 1409 O O . ASP A 1 198 ? 14.888 15.203 -20.187 1.00 90.19 198 ASP A O 1
ATOM 1413 N N . GLU A 1 199 ? 14.197 17.317 -20.514 1.00 90.62 199 GLU A N 1
ATOM 1414 C CA . GLU A 1 199 ? 13.990 17.662 -19.103 1.00 90.62 199 GLU A CA 1
ATOM 1415 C C . GLU A 1 199 ? 12.628 18.329 -18.933 1.00 90.62 199 GLU A C 1
ATOM 1417 O O . GLU A 1 199 ? 12.295 19.266 -19.664 1.00 90.62 199 GLU A O 1
ATOM 1422 N N . VAL A 1 200 ? 11.867 17.918 -17.918 1.00 90.62 200 VAL A N 1
ATOM 1423 C CA . VAL A 1 200 ? 10.516 18.443 -17.657 1.00 90.62 200 VAL A CA 1
ATOM 1424 C C . VAL A 1 200 ? 10.465 19.975 -17.521 1.00 90.62 200 VAL A C 1
ATOM 1426 O O . VAL A 1 200 ? 9.471 20.600 -17.886 1.00 90.62 200 VAL A O 1
ATOM 1429 N N . THR A 1 201 ? 11.543 20.614 -17.061 1.00 89.38 201 THR A N 1
ATOM 1430 C CA . THR A 1 201 ? 11.608 22.073 -16.875 1.00 89.38 201 THR A CA 1
ATOM 1431 C C . THR A 1 201 ? 11.964 22.856 -18.141 1.00 89.38 201 THR A C 1
ATOM 1433 O O . THR A 1 201 ? 11.832 24.078 -18.143 1.00 89.38 201 THR A O 1
ATOM 1436 N N . ASN A 1 202 ? 12.410 22.185 -19.209 1.00 84.88 202 ASN A N 1
ATOM 1437 C CA . ASN A 1 202 ? 12.957 22.823 -20.414 1.00 84.88 202 ASN A CA 1
ATOM 1438 C C . ASN A 1 202 ? 12.069 22.638 -21.663 1.00 84.88 202 ASN A C 1
ATOM 1440 O O . ASN A 1 202 ? 12.461 23.046 -22.758 1.00 84.88 202 ASN A O 1
ATOM 1444 N N . VAL A 1 203 ? 10.871 22.050 -21.529 1.00 67.44 203 VAL A N 1
ATOM 1445 C CA . VAL A 1 203 ? 10.019 21.664 -22.670 1.00 67.44 203 VAL A CA 1
ATOM 1446 C C . VAL A 1 203 ? 8.672 22.411 -22.666 1.00 67.44 203 VAL A C 1
ATOM 1448 O O . VAL A 1 203 ? 7.887 22.235 -21.737 1.00 67.44 203 VAL A O 1
ATOM 1451 N N . PRO A 1 204 ? 8.328 23.182 -23.722 1.00 55.97 204 PRO A N 1
ATOM 1452 C CA . PRO A 1 204 ? 7.053 23.907 -23.786 1.00 55.97 204 PRO A CA 1
ATOM 1453 C C . PRO A 1 204 ? 5.830 23.070 -24.220 1.00 55.97 204 PRO A C 1
ATOM 1455 O O . PRO A 1 204 ? 4.710 23.539 -24.047 1.00 55.97 204 PRO A O 1
ATOM 1458 N N . ILE A 1 205 ? 6.008 21.888 -24.842 1.00 54.75 205 ILE A N 1
ATOM 1459 C CA . ILE A 1 205 ? 4.933 21.175 -25.588 1.00 54.75 205 ILE A CA 1
ATOM 1460 C C . ILE A 1 205 ? 4.631 19.756 -25.063 1.00 54.75 205 ILE A C 1
ATOM 1462 O O . ILE A 1 205 ? 3.467 19.358 -25.019 1.00 54.75 205 ILE A O 1
ATOM 1466 N N . GLY A 1 206 ? 5.649 18.999 -24.639 1.00 57.69 206 GLY A N 1
ATOM 1467 C CA . GLY A 1 206 ? 5.510 17.631 -24.108 1.00 57.69 206 GLY A CA 1
ATOM 1468 C C . GLY A 1 206 ? 4.454 17.436 -23.004 1.00 57.69 206 GLY A C 1
ATOM 1469 O O . GLY A 1 206 ? 3.727 16.443 -23.057 1.00 57.69 206 GLY A O 1
ATOM 1470 N N . PRO A 1 207 ? 4.267 18.380 -22.061 1.00 64.88 207 PRO A N 1
ATOM 1471 C CA . PRO A 1 207 ? 3.394 18.110 -20.929 1.00 64.88 207 PRO A CA 1
ATOM 1472 C C . PRO A 1 207 ? 1.891 18.068 -21.260 1.00 64.88 207 PRO A C 1
ATOM 1474 O O . PRO A 1 207 ? 1.162 17.260 -20.689 1.00 64.88 207 PRO A O 1
ATOM 1477 N N . THR A 1 208 ? 1.410 18.844 -22.242 1.00 78.75 208 THR A N 1
ATOM 1478 C CA . THR A 1 208 ? -0.003 18.780 -22.676 1.00 78.75 208 THR A CA 1
ATOM 1479 C C . THR A 1 208 ? -0.315 17.496 -23.449 1.00 78.75 208 THR A C 1
ATOM 1481 O O . THR A 1 208 ? -1.405 16.944 -23.298 1.00 78.75 208 THR A O 1
ATOM 1484 N N . LEU A 1 209 ? 0.627 16.999 -24.260 1.00 86.00 209 LEU A N 1
ATOM 1485 C CA . LEU A 1 209 ? 0.463 15.738 -24.991 1.00 86.00 209 LEU A CA 1
ATOM 1486 C C . LEU A 1 209 ? 0.287 14.564 -24.021 1.00 86.00 209 LEU A C 1
ATOM 1488 O O . LEU A 1 209 ? -0.683 13.818 -24.138 1.00 86.00 209 LEU A O 1
ATOM 1492 N N . TYR A 1 210 ? 1.195 14.429 -23.050 1.00 91.12 210 TYR A N 1
ATOM 1493 C CA . TYR A 1 210 ? 1.152 13.332 -22.084 1.00 91.12 210 TYR A CA 1
ATOM 1494 C C . TYR A 1 210 ? -0.051 13.424 -21.151 1.00 91.12 210 TYR A C 1
ATOM 1496 O O . TYR A 1 210 ? -0.712 12.415 -20.942 1.00 91.12 210 TYR A O 1
ATOM 1504 N N . SER A 1 211 ? -0.406 14.617 -20.671 1.00 90.00 211 SER A N 1
ATOM 1505 C CA . SER A 1 211 ? -1.590 14.798 -19.818 1.00 90.00 211 SER A CA 1
ATOM 1506 C C . SER A 1 211 ? -2.878 14.360 -20.523 1.00 90.00 211 SER A C 1
ATOM 1508 O O . SER A 1 211 ? -3.661 13.582 -19.982 1.00 90.00 211 SER A O 1
ATOM 1510 N N . ASN A 1 212 ? -3.071 14.786 -21.779 1.00 91.69 212 ASN A N 1
ATOM 1511 C CA . ASN A 1 212 ? -4.242 14.402 -22.574 1.00 91.69 212 ASN A CA 1
ATOM 1512 C C . ASN A 1 212 ? -4.312 12.894 -22.847 1.00 91.69 212 ASN A C 1
ATOM 1514 O O . ASN A 1 212 ? -5.404 12.362 -23.036 1.00 91.69 212 ASN A O 1
ATOM 1518 N N . PHE A 1 213 ? -3.162 12.223 -22.894 1.00 94.31 213 PHE A N 1
ATOM 1519 C CA . PHE A 1 213 ? -3.080 10.792 -23.149 1.00 94.31 213 PHE A CA 1
ATOM 1520 C C . PHE A 1 213 ? -3.251 9.955 -21.871 1.00 94.31 213 PHE A C 1
ATOM 1522 O O . PHE A 1 213 ? -4.086 9.055 -21.834 1.00 94.31 213 PHE A O 1
ATOM 1529 N N . PHE A 1 214 ? -2.501 10.260 -20.808 1.00 95.81 214 PHE A N 1
ATOM 1530 C CA . PHE A 1 214 ? -2.446 9.436 -19.599 1.00 95.81 214 PHE A CA 1
ATOM 1531 C C . PHE A 1 214 ? -3.573 9.717 -18.607 1.00 95.81 214 PHE A C 1
ATOM 1533 O O . PHE A 1 214 ? -4.031 8.772 -17.970 1.00 95.81 214 PHE A O 1
ATOM 1540 N N . ASN A 1 215 ? -4.092 10.945 -18.493 1.00 94.62 215 ASN A N 1
ATOM 1541 C CA . ASN A 1 215 ? -5.166 11.224 -17.528 1.00 94.62 215 ASN A CA 1
ATOM 1542 C C . ASN A 1 215 ? -6.432 10.380 -17.775 1.00 94.62 215 ASN A C 1
ATOM 1544 O O . ASN A 1 215 ? -6.973 9.844 -16.805 1.00 94.62 215 ASN A O 1
ATOM 1548 N N . PRO A 1 216 ? -6.910 10.184 -19.025 1.00 95.38 216 PRO A N 1
ATOM 1549 C CA . PRO A 1 216 ? -8.012 9.259 -19.287 1.00 95.38 216 PRO A CA 1
ATOM 1550 C C . PRO A 1 216 ? -7.698 7.810 -18.893 1.00 95.38 216 PRO A C 1
ATOM 1552 O O . PRO A 1 216 ? -8.571 7.127 -18.362 1.00 95.38 216 PRO A O 1
ATOM 1555 N N . LEU A 1 217 ? -6.463 7.343 -19.113 1.00 96.31 217 LEU A N 1
ATOM 1556 C CA . LEU A 1 217 ? -6.031 5.989 -18.744 1.00 96.31 217 LEU A CA 1
ATOM 1557 C C . LEU A 1 217 ? -5.966 5.819 -17.220 1.00 96.31 217 LEU A C 1
ATOM 1559 O O . LEU A 1 217 ? -6.419 4.805 -16.691 1.00 96.31 217 LEU A O 1
ATOM 1563 N N . ILE A 1 218 ? -5.465 6.827 -16.503 1.00 95.94 218 ILE A N 1
ATOM 1564 C CA . ILE A 1 218 ? -5.455 6.881 -15.037 1.00 95.94 218 ILE A CA 1
ATOM 1565 C C . ILE A 1 218 ? -6.888 6.845 -14.505 1.00 95.94 218 ILE A C 1
ATOM 1567 O O . ILE A 1 218 ? -7.204 6.005 -13.669 1.00 95.94 218 ILE A O 1
ATOM 1571 N N . ALA A 1 219 ? -7.783 7.677 -15.042 1.00 94.88 219 ALA A N 1
ATOM 1572 C CA . ALA A 1 219 ? -9.186 7.699 -14.636 1.00 94.88 219 ALA A CA 1
ATOM 1573 C C . ALA A 1 219 ? -9.913 6.372 -14.924 1.00 94.88 219 ALA A C 1
ATOM 1575 O O . ALA A 1 219 ? -10.774 5.961 -14.150 1.00 94.88 219 ALA A O 1
ATOM 1576 N N . GLN A 1 220 ? -9.571 5.694 -16.025 1.00 95.12 220 GLN A N 1
ATOM 1577 C CA . GLN A 1 220 ? -10.164 4.410 -16.399 1.00 95.12 220 GLN A CA 1
ATOM 1578 C C . GLN A 1 220 ? -9.684 3.257 -15.512 1.00 95.12 220 GLN A C 1
ATOM 1580 O O . GLN A 1 220 ? -10.466 2.369 -15.180 1.00 95.12 220 GLN A O 1
ATOM 1585 N N . THR A 1 221 ? -8.393 3.232 -15.184 1.00 95.06 221 THR A N 1
ATOM 1586 C CA . THR A 1 221 ? -7.758 2.085 -14.517 1.00 95.06 221 THR A CA 1
ATOM 1587 C C . THR A 1 221 ? -7.684 2.230 -13.012 1.00 95.06 221 THR A C 1
ATOM 1589 O O . THR A 1 221 ? -7.645 1.225 -12.307 1.00 95.06 221 THR A O 1
ATOM 1592 N N . ASN A 1 222 ? -7.578 3.471 -12.534 1.00 96.12 222 ASN A N 1
ATOM 1593 C CA . ASN A 1 222 ? -7.058 3.794 -11.214 1.00 96.12 222 ASN A CA 1
ATOM 1594 C C . ASN A 1 222 ? -5.780 2.987 -10.883 1.00 96.12 222 ASN A C 1
ATOM 1596 O O . ASN A 1 222 ? -5.600 2.523 -9.758 1.00 96.12 222 ASN A O 1
ATOM 1600 N N . GLY A 1 223 ? -4.942 2.738 -11.898 1.00 97.44 223 GLY A N 1
ATOM 1601 C CA . GLY A 1 223 ? -3.746 1.896 -11.842 1.00 97.44 223 GLY A CA 1
ATOM 1602 C C . GLY A 1 223 ? -2.460 2.694 -11.627 1.00 97.44 223 GLY A C 1
ATOM 1603 O O . GLY A 1 223 ? -2.474 3.920 -11.649 1.00 97.44 223 GLY A O 1
ATOM 1604 N N . LEU A 1 224 ? -1.348 1.999 -11.405 1.00 98.81 224 LEU A N 1
ATOM 1605 C CA . LEU A 1 224 ? -0.028 2.580 -11.176 1.00 98.81 224 LEU A CA 1
ATOM 1606 C C . LEU A 1 224 ? 0.813 2.580 -12.460 1.00 98.81 224 LEU A C 1
ATOM 1608 O O . LEU A 1 224 ? 0.945 1.551 -13.122 1.00 98.81 224 LEU A O 1
ATOM 1612 N N . PHE A 1 225 ? 1.443 3.710 -12.763 1.00 98.81 225 PHE A N 1
ATOM 1613 C CA . PHE A 1 225 ? 2.378 3.891 -13.871 1.00 98.81 225 PHE A CA 1
ATOM 1614 C C . PHE A 1 225 ? 3.777 4.146 -13.309 1.00 98.81 225 PHE A C 1
ATOM 1616 O O . PHE A 1 225 ? 3.983 5.077 -12.532 1.00 98.81 225 PHE A O 1
ATOM 1623 N N . VAL A 1 226 ? 4.740 3.305 -13.679 1.00 98.94 226 VAL A N 1
ATOM 1624 C CA . VAL A 1 226 ? 6.118 3.337 -13.174 1.00 98.94 226 VAL A CA 1
ATOM 1625 C C . VAL A 1 226 ? 7.045 3.671 -14.335 1.00 98.94 226 VAL A C 1
ATOM 1627 O O . VAL A 1 226 ? 7.090 2.931 -15.315 1.00 98.94 226 VAL A O 1
ATOM 1630 N N . VAL A 1 227 ? 7.762 4.790 -14.244 1.00 98.75 227 VAL A N 1
ATOM 1631 C CA . VAL A 1 227 ? 8.395 5.440 -15.399 1.00 98.75 227 VAL A CA 1
ATOM 1632 C C . VAL A 1 227 ? 9.860 5.765 -15.129 1.00 98.75 227 VAL A C 1
ATOM 1634 O O . VAL A 1 227 ? 10.200 6.361 -14.106 1.00 98.75 227 VAL A O 1
ATOM 1637 N N . ALA A 1 228 ? 10.738 5.402 -16.061 1.00 98.62 228 ALA A N 1
ATOM 1638 C CA . ALA A 1 228 ? 12.164 5.710 -15.982 1.00 98.62 228 ALA A CA 1
ATOM 1639 C C . ALA A 1 228 ? 12.434 7.227 -16.042 1.00 98.62 228 ALA A C 1
ATOM 1641 O O . ALA A 1 228 ? 11.926 7.930 -16.916 1.00 98.62 228 ALA A O 1
ATOM 1642 N N . ALA A 1 229 ? 13.288 7.739 -15.149 1.00 98.12 229 ALA A N 1
ATOM 1643 C CA . ALA A 1 229 ? 13.680 9.153 -15.132 1.00 98.12 229 ALA A CA 1
ATOM 1644 C C . ALA A 1 229 ? 14.610 9.560 -16.293 1.00 98.12 229 ALA A C 1
ATOM 1646 O O . ALA A 1 229 ? 14.777 10.760 -16.531 1.00 98.12 229 ALA A O 1
ATOM 1647 N N . MET A 1 230 ? 15.138 8.578 -17.037 1.00 95.81 230 MET A N 1
ATOM 1648 C CA . MET A 1 230 ? 16.116 8.677 -18.132 1.00 95.81 230 MET A CA 1
ATOM 1649 C C . MET A 1 230 ? 17.574 8.850 -17.679 1.00 95.81 230 MET A C 1
ATOM 1651 O O . MET A 1 230 ? 17.853 9.155 -16.520 1.00 95.81 230 MET A O 1
ATOM 1655 N N . ASN A 1 231 ? 18.510 8.609 -18.606 1.00 95.25 231 ASN A N 1
ATOM 1656 C CA . ASN A 1 231 ? 19.940 8.425 -18.330 1.00 95.25 231 ASN A CA 1
ATOM 1657 C C . ASN A 1 231 ? 20.826 9.522 -18.964 1.00 95.25 231 ASN A C 1
ATOM 1659 O O . ASN A 1 231 ? 21.743 9.229 -19.727 1.00 95.25 231 ASN A O 1
ATOM 1663 N N . LEU A 1 232 ? 20.530 10.799 -18.701 1.00 94.25 232 LEU A N 1
ATOM 1664 C CA . LEU A 1 232 ? 21.262 11.938 -19.282 1.00 94.25 232 LEU A CA 1
ATOM 1665 C C . LEU A 1 232 ? 22.159 12.670 -18.269 1.00 94.25 232 LEU A C 1
ATOM 1667 O O . LEU A 1 232 ? 22.887 13.586 -18.647 1.00 94.25 232 LEU A O 1
ATOM 1671 N N . GLY A 1 233 ? 22.120 12.288 -16.989 1.00 95.31 233 GLY A N 1
ATOM 1672 C CA . GLY A 1 233 ? 22.848 12.967 -15.912 1.00 95.31 233 GLY A CA 1
ATOM 1673 C C . GLY A 1 233 ? 22.268 14.336 -15.561 1.00 95.31 233 GLY A C 1
ATOM 1674 O O . GLY A 1 233 ? 22.953 15.173 -14.969 1.00 95.31 233 GLY A O 1
ATOM 1675 N N . ASN A 1 234 ? 21.014 14.581 -15.941 1.00 95.75 234 ASN A N 1
ATOM 1676 C CA . ASN A 1 234 ? 20.333 15.838 -15.691 1.00 95.75 234 ASN A CA 1
ATOM 1677 C C . ASN A 1 234 ? 19.886 15.948 -14.232 1.00 95.75 234 ASN A C 1
ATOM 1679 O O . ASN A 1 234 ? 19.596 14.964 -13.553 1.00 95.75 234 ASN A O 1
ATOM 1683 N N . SER A 1 235 ? 19.746 17.188 -13.764 1.00 96.75 235 SER A N 1
ATOM 1684 C CA . SER A 1 235 ? 19.186 17.478 -12.435 1.00 96.75 235 SER A CA 1
ATOM 1685 C C . SER A 1 235 ? 17.665 17.285 -12.348 1.00 96.75 235 SER A C 1
ATOM 1687 O O . SER A 1 235 ? 17.089 17.432 -11.270 1.00 96.75 235 SER A O 1
ATOM 1689 N N . GLN A 1 236 ? 17.023 16.998 -13.481 1.00 96.75 236 GLN A N 1
ATOM 1690 C CA . GLN A 1 236 ? 15.583 16.846 -13.641 1.00 96.75 236 GLN A CA 1
ATOM 1691 C C . GLN A 1 236 ? 15.272 15.556 -14.406 1.00 96.75 236 GLN A C 1
ATOM 1693 O O . GLN A 1 236 ? 16.064 15.157 -15.267 1.00 96.75 236 GLN A O 1
ATOM 1698 N N . PRO A 1 237 ? 14.109 14.935 -14.159 1.00 96.56 237 PRO A N 1
ATOM 1699 C CA . PRO A 1 237 ? 13.641 13.819 -14.962 1.00 96.56 237 PRO A CA 1
ATOM 1700 C C . PRO A 1 237 ? 13.164 14.303 -16.339 1.00 96.56 237 PRO A C 1
ATOM 1702 O O . PRO A 1 237 ? 12.930 15.499 -16.563 1.00 96.56 237 PRO A O 1
ATOM 1705 N N . SER A 1 238 ? 12.955 13.348 -17.246 1.00 94.31 238 SER A N 1
ATOM 1706 C CA . SER A 1 238 ? 12.278 13.606 -18.521 1.00 94.31 238 SER A CA 1
ATOM 1707 C C . SER A 1 238 ? 10.867 14.163 -18.323 1.00 94.31 238 SER A C 1
ATOM 1709 O O . SER A 1 238 ? 10.250 14.010 -17.267 1.00 94.31 238 SER A O 1
ATOM 1711 N N . SER A 1 239 ? 10.319 14.785 -19.361 1.00 93.25 239 SER A N 1
ATOM 1712 C CA . SER A 1 239 ? 8.962 15.331 -19.362 1.00 93.25 239 SER A CA 1
ATOM 1713 C C . SER A 1 239 ? 7.875 14.268 -19.150 1.00 93.25 239 SER A C 1
ATOM 1715 O O . SER A 1 239 ? 6.818 14.594 -18.616 1.00 93.25 239 SER A O 1
ATOM 1717 N N . LEU A 1 240 ? 8.138 13.000 -19.495 1.00 94.31 240 LEU A N 1
ATOM 1718 C CA . LEU A 1 240 ? 7.223 11.882 -19.240 1.00 94.31 240 LEU A CA 1
ATOM 1719 C C . LEU A 1 240 ? 7.250 11.448 -17.766 1.00 94.31 240 LEU A C 1
ATOM 1721 O O . LEU A 1 240 ? 6.209 11.381 -17.119 1.00 94.31 240 LEU A O 1
ATOM 1725 N N . ALA A 1 241 ? 8.433 11.199 -17.199 1.00 96.50 241 ALA A N 1
ATOM 1726 C CA . ALA A 1 241 ? 8.558 10.850 -15.780 1.00 96.50 241 ALA A CA 1
ATOM 1727 C C . ALA A 1 241 ? 8.148 12.017 -14.860 1.00 96.50 241 ALA A C 1
ATOM 1729 O O . ALA A 1 241 ? 7.576 11.818 -13.787 1.00 96.50 241 ALA A O 1
ATOM 1730 N N . GLY A 1 242 ? 8.389 13.247 -15.309 1.00 95.25 242 GLY A N 1
ATOM 1731 C CA . GLY A 1 242 ? 8.006 14.480 -14.637 1.00 95.25 242 GLY A CA 1
ATOM 1732 C C . GLY A 1 242 ? 6.560 14.928 -14.864 1.00 95.25 242 GLY A C 1
ATOM 1733 O O . GLY A 1 242 ? 6.229 16.011 -14.394 1.00 95.25 242 GLY A O 1
ATOM 1734 N N . LEU A 1 243 ? 5.702 14.153 -15.544 1.00 94.31 243 LEU A N 1
ATOM 1735 C CA . LEU A 1 243 ? 4.328 14.547 -15.908 1.00 94.31 243 LEU A CA 1
ATOM 1736 C C . LEU A 1 243 ? 3.545 15.264 -14.776 1.00 94.31 243 LEU A C 1
ATOM 1738 O O . LEU A 1 243 ? 3.016 16.355 -15.034 1.00 94.31 243 LEU A O 1
ATOM 1742 N N . PRO A 1 244 ? 3.531 14.767 -13.518 1.00 95.31 244 PRO A N 1
ATOM 1743 C CA . PRO A 1 244 ? 2.825 15.435 -12.421 1.00 95.31 244 PRO A CA 1
ATOM 1744 C C . PRO A 1 244 ? 3.270 16.871 -12.105 1.00 95.31 244 PRO A C 1
ATOM 1746 O O . PRO A 1 244 ? 2.502 17.630 -11.517 1.00 95.31 244 PRO A O 1
ATOM 1749 N N . TYR A 1 245 ? 4.478 17.282 -12.512 1.00 93.31 245 TYR A N 1
ATOM 1750 C CA . TYR A 1 245 ? 4.953 18.664 -12.360 1.00 93.31 245 TYR A CA 1
ATOM 1751 C C . TYR A 1 245 ? 4.077 19.655 -13.130 1.00 93.31 245 TYR A C 1
ATOM 1753 O O . TYR A 1 245 ? 3.857 20.785 -12.697 1.00 93.31 245 TYR A O 1
ATOM 1761 N N . THR A 1 246 ? 3.588 19.227 -14.289 1.00 88.31 246 THR A N 1
ATOM 1762 C CA . THR A 1 246 ? 2.795 20.058 -15.198 1.00 88.31 246 THR A CA 1
ATOM 1763 C C . THR A 1 246 ? 1.305 19.778 -15.132 1.00 88.31 246 THR A C 1
ATOM 1765 O O . THR A 1 246 ? 0.516 20.665 -15.450 1.00 88.31 246 THR A O 1
ATOM 1768 N N . ASP A 1 247 ? 0.927 18.575 -14.701 1.00 91.25 247 ASP A N 1
ATOM 1769 C CA . ASP A 1 247 ? -0.458 18.198 -14.464 1.00 91.25 247 ASP A CA 1
ATOM 1770 C C . ASP A 1 247 ? -0.577 17.340 -13.194 1.00 91.25 247 ASP A C 1
ATOM 1772 O O . ASP A 1 247 ? -0.391 16.119 -13.234 1.00 91.25 247 ASP A O 1
ATOM 1776 N N . PRO A 1 248 ? -0.918 17.962 -12.053 1.00 92.12 248 PRO A N 1
ATOM 1777 C CA . PRO A 1 248 ? -1.072 17.261 -10.785 1.00 92.12 248 PRO A CA 1
ATOM 1778 C C . PRO A 1 248 ? -2.150 16.170 -10.784 1.00 92.12 248 PRO A C 1
ATOM 1780 O O . PRO A 1 248 ? -2.175 15.374 -9.849 1.00 92.12 248 PRO A O 1
ATOM 1783 N N . ALA A 1 249 ? -3.033 16.093 -11.791 1.00 92.00 249 ALA A N 1
ATOM 1784 C CA . ALA A 1 249 ? -4.037 15.031 -11.877 1.00 92.00 249 ALA A CA 1
ATOM 1785 C C . ALA A 1 249 ? -3.412 13.631 -11.989 1.00 92.00 249 ALA A C 1
ATOM 1787 O O . ALA A 1 249 ? -4.017 12.658 -11.544 1.00 92.00 249 ALA A O 1
ATOM 1788 N N . ALA A 1 250 ? -2.194 13.528 -12.530 1.00 93.38 250 ALA A N 1
ATOM 1789 C CA . ALA A 1 250 ? -1.462 12.268 -12.607 1.00 93.38 250 ALA A CA 1
ATOM 1790 C C . ALA A 1 250 ? -0.740 11.897 -11.299 1.00 93.38 250 ALA A C 1
ATOM 1792 O O . ALA A 1 250 ? -0.306 10.754 -11.158 1.00 93.38 250 ALA A O 1
ATOM 1793 N N . LEU A 1 251 ? -0.599 12.841 -10.353 1.00 94.81 251 LEU A N 1
ATOM 1794 C CA . LEU A 1 251 ? 0.311 12.723 -9.210 1.00 94.81 251 LEU A CA 1
ATOM 1795 C C . LEU A 1 251 ? 0.128 11.419 -8.449 1.00 94.81 251 LEU A C 1
ATOM 1797 O O . LEU A 1 251 ? 1.119 10.749 -8.210 1.00 94.81 251 LEU A O 1
ATOM 1801 N N . ASN A 1 252 ? -1.108 11.042 -8.125 1.00 94.25 252 ASN A N 1
ATOM 1802 C CA . ASN A 1 252 ? -1.380 9.908 -7.246 1.00 94.25 252 ASN A CA 1
ATOM 1803 C C . ASN A 1 252 ? -1.241 8.535 -7.937 1.00 94.25 252 ASN A C 1
ATOM 1805 O O . ASN A 1 252 ? -1.457 7.506 -7.317 1.00 94.25 252 ASN A O 1
ATOM 1809 N N . ASN A 1 253 ? -0.901 8.470 -9.223 1.00 97.69 253 ASN A N 1
ATOM 1810 C CA . ASN A 1 253 ? -0.849 7.215 -9.982 1.00 97.69 253 ASN A CA 1
ATOM 1811 C C . ASN A 1 253 ? 0.500 7.009 -10.686 1.00 97.69 253 ASN A C 1
ATOM 1813 O O . ASN A 1 253 ? 0.620 6.119 -11.526 1.00 97.69 253 ASN A O 1
ATOM 1817 N N . TRP A 1 254 ? 1.508 7.826 -10.372 1.00 98.44 254 TRP A N 1
ATOM 1818 C CA . TRP A 1 254 ? 2.714 7.965 -11.188 1.00 98.44 254 TRP A CA 1
ATOM 1819 C C . TRP A 1 254 ? 3.987 7.881 -10.352 1.00 98.44 254 TRP A C 1
ATOM 1821 O O . TRP A 1 254 ? 4.158 8.656 -9.422 1.00 98.44 254 TRP A O 1
ATOM 1831 N N . ILE A 1 255 ? 4.922 6.992 -10.676 1.00 98.88 255 ILE A N 1
ATOM 1832 C CA . ILE A 1 255 ? 6.222 6.929 -9.997 1.00 98.88 255 ILE A CA 1
ATOM 1833 C C . ILE A 1 255 ? 7.337 7.181 -11.004 1.00 98.88 255 ILE A C 1
ATOM 1835 O O . ILE A 1 255 ? 7.492 6.425 -11.960 1.00 98.88 255 ILE A O 1
ATOM 1839 N N . ALA A 1 256 ? 8.143 8.213 -10.757 1.00 98.81 256 ALA A N 1
ATOM 1840 C CA . ALA A 1 256 ? 9.410 8.419 -11.448 1.00 98.81 256 ALA A CA 1
ATOM 1841 C C . ALA A 1 256 ? 10.514 7.592 -10.771 1.00 98.81 256 ALA A C 1
ATOM 1843 O O . ALA A 1 256 ? 10.608 7.570 -9.544 1.00 98.81 256 ALA A O 1
ATOM 1844 N N . VAL A 1 257 ? 11.357 6.923 -11.556 1.00 98.88 257 VAL A N 1
ATOM 1845 C CA . VAL A 1 257 ? 12.384 6.015 -11.025 1.00 98.88 257 VAL A CA 1
ATOM 1846 C C . VAL A 1 257 ? 13.781 6.451 -11.440 1.00 98.88 257 VAL A C 1
ATOM 1848 O O . VAL A 1 257 ? 14.077 6.542 -12.634 1.00 98.88 257 VAL A O 1
ATOM 1851 N N . VAL A 1 258 ? 14.646 6.679 -10.450 1.00 98.69 258 VAL A N 1
ATOM 1852 C CA . VAL A 1 258 ? 16.075 6.965 -10.643 1.00 98.69 258 VAL A CA 1
ATOM 1853 C C . VAL A 1 258 ? 16.936 5.744 -10.314 1.00 98.69 258 VAL A C 1
ATOM 1855 O O . VAL A 1 258 ? 16.530 4.870 -9.547 1.00 98.69 258 VAL A O 1
ATOM 1858 N N . ASN A 1 259 ? 18.132 5.692 -10.898 1.00 97.62 259 ASN A N 1
ATOM 1859 C CA . ASN A 1 259 ? 19.099 4.620 -10.691 1.00 97.62 259 ASN A CA 1
ATOM 1860 C C . ASN A 1 259 ? 20.154 5.047 -9.656 1.00 97.62 259 ASN A C 1
ATOM 1862 O O . ASN A 1 259 ? 20.722 6.139 -9.753 1.00 97.62 259 ASN A O 1
ATOM 1866 N N . VAL A 1 260 ? 20.433 4.180 -8.683 1.00 95.38 260 VAL A N 1
ATOM 1867 C CA . VAL A 1 260 ? 21.480 4.363 -7.668 1.00 95.38 260 VAL A CA 1
ATOM 1868 C C . VAL A 1 260 ? 22.536 3.264 -7.743 1.00 95.38 260 VAL A C 1
ATOM 1870 O O . VAL A 1 260 ? 22.229 2.118 -8.056 1.00 95.38 260 VAL A O 1
ATOM 1873 N N . ASN A 1 261 ? 23.778 3.625 -7.419 1.00 89.94 261 ASN A N 1
ATOM 1874 C CA . ASN A 1 261 ? 24.856 2.662 -7.203 1.00 89.94 261 ASN A CA 1
ATOM 1875 C C . ASN A 1 261 ? 24.640 1.929 -5.878 1.00 89.94 261 ASN A C 1
ATOM 1877 O O . ASN A 1 261 ? 24.156 2.524 -4.910 1.00 89.94 261 ASN A O 1
ATOM 1881 N N . ILE A 1 262 ? 25.139 0.699 -5.795 1.00 84.25 262 ILE A N 1
ATOM 1882 C CA . ILE A 1 262 ? 25.257 -0.058 -4.547 1.00 84.25 262 ILE A CA 1
ATOM 1883 C C . ILE A 1 262 ? 26.736 -0.373 -4.308 1.00 84.25 262 ILE A C 1
ATOM 1885 O O . ILE A 1 262 ? 27.443 -0.791 -5.221 1.00 84.25 262 ILE A O 1
ATOM 1889 N N . ASP A 1 263 ? 27.233 -0.119 -3.097 1.00 78.69 263 ASP A N 1
ATOM 1890 C CA . ASP A 1 263 ? 28.593 -0.485 -2.708 1.00 78.69 263 ASP A CA 1
ATOM 1891 C C . ASP A 1 263 ? 28.731 -2.001 -2.492 1.00 78.69 263 ASP A C 1
ATOM 1893 O O . ASP A 1 263 ? 27.756 -2.747 -2.412 1.00 78.69 263 ASP A O 1
ATOM 1897 N N . SER A 1 264 ? 29.964 -2.475 -2.316 1.00 73.44 264 SER A N 1
ATOM 1898 C CA . SER A 1 264 ? 30.253 -3.896 -2.075 1.00 73.44 264 SER A CA 1
ATOM 1899 C C . SER A 1 264 ? 29.629 -4.465 -0.790 1.00 73.44 264 SER A C 1
ATOM 1901 O O . SER A 1 264 ? 29.702 -5.668 -0.552 1.00 73.44 264 SER A O 1
ATOM 1903 N N . ASN A 1 265 ? 29.081 -3.615 0.084 1.00 68.94 265 ASN A N 1
ATOM 1904 C CA . ASN A 1 265 ? 28.389 -4.016 1.306 1.00 68.94 265 ASN A CA 1
ATOM 1905 C C . ASN A 1 265 ? 26.862 -4.038 1.124 1.00 68.94 265 ASN A C 1
ATOM 1907 O O . ASN A 1 265 ? 26.150 -4.298 2.093 1.00 68.94 265 ASN A O 1
ATOM 1911 N N . GLY A 1 266 ? 26.359 -3.759 -0.082 1.00 70.69 266 GLY A N 1
ATOM 1912 C CA . GLY A 1 266 ? 24.931 -3.693 -0.362 1.00 70.69 266 GLY A CA 1
ATOM 1913 C C . GLY A 1 266 ? 24.285 -2.356 0.007 1.00 70.69 266 GLY A C 1
ATOM 1914 O O . GLY A 1 266 ? 23.061 -2.294 0.064 1.00 70.69 266 GLY A O 1
ATOM 1915 N N . ASN A 1 267 ? 25.064 -1.300 0.277 1.00 79.56 267 ASN A N 1
ATOM 1916 C CA . ASN A 1 267 ? 24.521 0.009 0.640 1.00 79.56 267 ASN A CA 1
ATOM 1917 C C . ASN A 1 267 ? 24.440 0.959 -0.564 1.00 79.56 267 ASN A C 1
ATOM 1919 O O . ASN A 1 267 ? 25.372 1.001 -1.366 1.00 79.56 267 ASN A O 1
ATOM 1923 N N . PRO A 1 268 ? 23.418 1.824 -0.624 1.00 84.50 268 PRO A N 1
ATOM 1924 C CA . PRO A 1 268 ? 23.349 2.928 -1.575 1.00 84.50 268 PRO A CA 1
ATOM 1925 C C . PRO A 1 268 ? 24.627 3.781 -1.568 1.00 84.50 268 PRO A C 1
ATOM 1927 O O . PRO A 1 268 ? 24.991 4.384 -0.555 1.00 84.50 268 PRO A O 1
ATOM 1930 N N . ALA A 1 269 ? 25.288 3.870 -2.719 1.00 87.94 269 ALA A N 1
ATOM 1931 C CA . ALA A 1 269 ? 26.561 4.569 -2.917 1.00 87.94 269 ALA A CA 1
ATOM 1932 C C . ALA A 1 269 ? 26.417 5.865 -3.735 1.00 87.94 269 ALA A C 1
ATOM 1934 O O . ALA A 1 269 ? 27.393 6.407 -4.255 1.00 87.94 269 ALA A O 1
ATOM 1935 N N . GLY A 1 270 ? 25.190 6.377 -3.822 1.00 91.69 270 GLY A N 1
ATOM 1936 C CA . GLY A 1 270 ? 24.844 7.615 -4.508 1.00 91.69 270 GLY A CA 1
ATOM 1937 C C . GLY A 1 270 ? 24.113 7.394 -5.829 1.00 91.69 270 GLY A C 1
ATOM 1938 O O . GLY A 1 270 ? 23.858 6.265 -6.242 1.00 91.69 270 GLY A O 1
ATOM 1939 N N . LEU A 1 271 ? 23.738 8.497 -6.478 1.00 95.00 271 LEU A N 1
ATOM 1940 C CA . LEU A 1 271 ? 23.072 8.461 -7.779 1.00 95.00 271 LEU A CA 1
ATOM 1941 C C . LEU A 1 271 ? 24.019 7.847 -8.819 1.00 95.00 271 LEU A C 1
ATOM 1943 O O . LEU A 1 271 ? 25.202 8.190 -8.837 1.00 95.00 271 LEU A O 1
ATOM 1947 N N . PHE A 1 272 ? 23.514 6.960 -9.676 1.00 95.06 272 PHE A N 1
ATOM 1948 C CA . PHE A 1 272 ? 24.337 6.279 -10.672 1.00 95.06 272 PHE A CA 1
ATOM 1949 C C . PHE A 1 272 ? 24.938 7.289 -11.657 1.00 95.06 272 PHE A C 1
ATOM 1951 O O . PHE A 1 272 ? 24.215 7.991 -12.365 1.00 95.06 272 PHE A O 1
ATOM 1958 N N . THR A 1 273 ? 26.268 7.369 -11.713 1.00 92.12 273 THR A N 1
ATOM 1959 C CA . THR A 1 273 ? 26.995 8.357 -12.531 1.00 92.12 273 THR A CA 1
ATOM 1960 C C . THR A 1 273 ? 27.480 7.815 -13.874 1.00 92.12 273 THR A C 1
ATOM 1962 O O . THR A 1 273 ? 28.173 8.533 -14.594 1.00 92.12 273 THR A O 1
ATOM 1965 N N . GLY A 1 274 ? 27.153 6.568 -14.215 1.00 86.94 274 GLY A N 1
ATOM 1966 C CA . GLY A 1 274 ? 27.640 5.937 -15.438 1.00 86.94 274 GLY A CA 1
ATOM 1967 C C . GLY A 1 274 ? 29.052 5.370 -15.327 1.00 86.94 274 GLY A C 1
ATOM 1968 O O . GLY A 1 274 ? 29.909 5.897 -14.610 1.00 86.94 274 GLY A O 1
ATOM 1969 N N . TYR A 1 275 ? 29.333 4.332 -16.117 1.00 80.38 275 TYR A N 1
ATOM 1970 C CA . TYR A 1 275 ? 30.703 3.882 -16.361 1.00 80.38 275 TYR A CA 1
ATOM 1971 C C . TYR A 1 275 ? 31.349 4.803 -17.393 1.00 80.38 275 TYR A C 1
ATOM 1973 O O . TYR A 1 275 ? 30.860 4.934 -18.512 1.00 80.38 275 TYR A O 1
ATOM 1981 N N . ASN A 1 276 ? 32.444 5.473 -17.017 1.00 75.25 276 ASN A N 1
ATOM 1982 C CA . ASN A 1 276 ? 33.064 6.531 -17.831 1.00 75.25 276 ASN A CA 1
ATOM 1983 C C . ASN A 1 276 ? 32.068 7.632 -18.257 1.00 75.25 276 ASN A C 1
ATOM 1985 O O . ASN A 1 276 ? 32.174 8.169 -19.360 1.00 75.25 276 ASN A O 1
ATOM 1989 N N . SER A 1 277 ? 31.101 7.950 -17.388 1.00 75.94 277 SER A N 1
ATOM 1990 C CA . SER A 1 277 ? 30.028 8.923 -17.637 1.00 75.94 277 SER A CA 1
ATOM 1991 C C . SER A 1 277 ? 29.064 8.561 -18.778 1.00 75.94 277 SER A C 1
ATOM 1993 O O . SER A 1 277 ? 28.376 9.447 -19.285 1.00 75.94 277 SER A O 1
ATOM 1995 N N . ALA A 1 278 ? 29.002 7.291 -19.191 1.00 83.88 278 ALA A N 1
ATOM 1996 C CA . ALA A 1 278 ? 27.965 6.799 -20.096 1.00 83.88 278 ALA A CA 1
ATOM 1997 C C . ALA A 1 278 ? 26.674 6.495 -19.321 1.00 83.88 278 ALA A C 1
ATOM 1999 O O . ALA A 1 278 ? 26.717 5.828 -18.288 1.00 83.88 278 ALA A O 1
ATOM 2000 N N . ASP A 1 279 ? 25.549 6.995 -19.827 1.00 89.25 279 ASP A N 1
ATOM 2001 C CA . ASP A 1 279 ? 24.195 6.800 -19.290 1.00 89.25 279 ASP A CA 1
ATOM 2002 C C . ASP A 1 279 ? 24.025 7.102 -17.779 1.00 89.25 279 ASP A C 1
ATOM 2004 O O . ASP A 1 279 ? 23.437 6.300 -17.045 1.00 89.25 279 ASP A O 1
ATOM 2008 N N . PRO A 1 280 ? 24.521 8.249 -17.268 1.00 95.56 280 PRO A N 1
ATOM 2009 C CA . PRO A 1 280 ? 24.295 8.646 -15.880 1.00 95.56 280 PRO A CA 1
ATOM 2010 C C . PRO A 1 280 ? 22.802 8.836 -15.601 1.00 95.56 280 PRO A C 1
ATOM 2012 O O . PRO A 1 280 ? 22.086 9.430 -16.404 1.00 95.56 280 PRO A O 1
ATOM 2015 N N . SER A 1 281 ? 22.322 8.400 -14.438 1.00 97.69 281 SER A N 1
ATOM 2016 C CA . SER A 1 281 ? 20.926 8.610 -14.046 1.00 97.69 281 SER A CA 1
ATOM 2017 C C . SER A 1 281 ? 20.602 10.099 -13.991 1.00 97.69 281 SER A C 1
ATOM 2019 O O . SER A 1 281 ? 21.356 10.890 -13.421 1.00 97.69 281 SER A O 1
ATOM 2021 N N . ASN A 1 282 ? 19.432 10.479 -14.498 1.00 97.94 282 ASN A N 1
ATOM 2022 C CA . ASN A 1 282 ? 18.819 11.737 -14.096 1.00 97.94 282 ASN A CA 1
ATOM 2023 C C . ASN A 1 282 ? 18.474 11.699 -12.599 1.00 97.94 282 ASN A C 1
ATOM 2025 O O . ASN A 1 282 ? 18.243 10.629 -12.028 1.00 97.94 282 ASN A O 1
ATOM 2029 N N . ALA A 1 283 ? 18.435 12.871 -11.972 1.00 97.88 283 ALA A N 1
ATOM 2030 C CA . ALA A 1 283 ? 17.974 13.057 -10.601 1.00 97.88 283 ALA A CA 1
ATOM 2031 C C . ALA A 1 283 ? 16.456 13.303 -10.545 1.00 97.88 283 ALA A C 1
ATOM 2033 O O . ALA A 1 283 ? 15.845 13.741 -11.522 1.00 97.88 283 ALA A O 1
ATOM 2034 N N . CYS A 1 284 ? 15.849 13.078 -9.377 1.00 98.31 284 CYS A N 1
ATOM 2035 C CA . CYS A 1 284 ? 14.410 13.281 -9.185 1.00 98.31 284 CYS A CA 1
ATOM 2036 C C . CYS A 1 284 ? 13.953 14.733 -9.412 1.00 98.31 284 CYS A C 1
ATOM 2038 O O . CYS A 1 284 ? 12.833 14.960 -9.858 1.00 98.31 284 CYS A O 1
ATOM 2040 N N . GLY A 1 285 ? 14.784 15.726 -9.096 1.00 97.50 285 GLY A N 1
ATOM 2041 C CA . GLY A 1 285 ? 14.507 17.142 -9.307 1.00 97.50 285 GLY A CA 1
ATOM 2042 C C . GLY A 1 285 ? 13.146 17.583 -8.759 1.00 97.50 285 GLY A C 1
ATOM 2043 O O . GLY A 1 285 ? 12.812 17.341 -7.596 1.00 97.50 285 GLY A O 1
ATOM 2044 N N . VAL A 1 286 ? 12.341 18.216 -9.615 1.00 96.69 286 VAL A N 1
ATOM 2045 C CA . VAL A 1 286 ? 10.970 18.654 -9.298 1.00 96.69 286 VAL A CA 1
ATOM 2046 C C . VAL A 1 286 ? 10.007 17.498 -9.010 1.00 96.69 286 VAL A C 1
ATOM 2048 O O . VAL A 1 286 ? 8.970 17.723 -8.392 1.00 96.69 286 VAL A O 1
ATOM 2051 N N . ALA A 1 287 ? 10.354 16.271 -9.406 1.00 97.75 287 ALA A N 1
ATOM 2052 C CA . ALA A 1 287 ? 9.565 15.071 -9.163 1.00 97.75 287 ALA A CA 1
ATOM 2053 C C . ALA A 1 287 ? 9.798 14.431 -7.795 1.00 97.75 287 ALA A C 1
ATOM 2055 O O . ALA A 1 287 ? 9.228 13.378 -7.537 1.00 97.75 287 ALA A O 1
ATOM 2056 N N . ALA A 1 288 ? 10.593 15.041 -6.904 1.00 97.88 288 ALA A N 1
ATOM 2057 C CA . ALA A 1 288 ? 10.926 14.481 -5.589 1.00 97.88 288 ALA A CA 1
ATOM 2058 C C . ALA A 1 288 ? 9.723 13.842 -4.865 1.00 97.88 288 ALA A C 1
ATOM 2060 O O . ALA A 1 288 ? 9.847 12.746 -4.328 1.00 97.88 288 ALA A O 1
ATOM 2061 N N . GLN A 1 289 ? 8.549 14.483 -4.914 1.00 97.44 289 GLN A N 1
ATOM 2062 C CA . GLN A 1 289 ? 7.324 14.006 -4.263 1.00 97.44 289 GLN A CA 1
ATOM 2063 C C . GLN A 1 289 ? 6.768 12.679 -4.804 1.00 97.44 289 GLN A C 1
ATOM 2065 O O . GLN A 1 289 ? 6.140 11.953 -4.043 1.00 97.44 289 GLN A O 1
ATOM 2070 N N . TRP A 1 290 ? 7.015 12.333 -6.067 1.00 98.44 290 TRP A N 1
ATOM 2071 C CA . TRP A 1 290 ? 6.556 11.086 -6.698 1.00 98.44 290 TRP A CA 1
ATOM 2072 C C . TRP A 1 290 ? 7.713 10.261 -7.277 1.00 98.44 290 TRP A C 1
ATOM 2074 O O . TRP A 1 290 ? 7.529 9.452 -8.185 1.00 98.44 290 TRP A O 1
ATOM 2084 N N . CYS A 1 291 ? 8.926 10.483 -6.772 1.00 98.75 291 CYS A N 1
ATOM 2085 C CA . CYS A 1 291 ? 10.135 9.838 -7.260 1.00 98.75 291 CYS A CA 1
ATOM 2086 C C . CYS A 1 291 ? 10.728 8.889 -6.218 1.00 98.75 291 CYS A C 1
ATOM 2088 O O . CYS A 1 291 ? 10.689 9.163 -5.016 1.00 98.75 291 CYS A O 1
ATOM 2090 N N . ILE A 1 292 ? 11.302 7.785 -6.685 1.00 98.81 292 ILE A N 1
ATOM 2091 C CA . ILE A 1 292 ? 11.957 6.771 -5.856 1.00 98.81 292 ILE A CA 1
ATOM 2092 C C . ILE A 1 292 ? 13.217 6.246 -6.546 1.00 98.81 292 ILE A C 1
ATOM 2094 O O . ILE A 1 292 ? 13.362 6.334 -7.766 1.00 98.81 292 ILE A O 1
ATOM 2098 N N . SER A 1 293 ? 14.131 5.693 -5.757 1.00 98.44 293 SER A N 1
ATOM 2099 C CA . SER A 1 293 ? 15.390 5.113 -6.216 1.00 98.44 293 SER A CA 1
ATOM 2100 C C . SER A 1 293 ? 15.364 3.584 -6.154 1.00 98.44 293 SER A C 1
ATOM 2102 O O . SER A 1 293 ? 14.778 2.999 -5.241 1.00 98.44 293 SER A O 1
ATOM 2104 N N . ALA A 1 294 ? 16.043 2.934 -7.095 1.00 97.88 294 ALA A N 1
ATOM 2105 C CA . ALA A 1 294 ? 16.362 1.508 -7.040 1.00 97.88 294 ALA A CA 1
ATOM 2106 C C . ALA A 1 294 ? 17.698 1.227 -7.757 1.00 97.88 294 ALA A C 1
ATOM 2108 O O . ALA A 1 294 ? 18.101 2.019 -8.616 1.00 97.88 294 ALA A O 1
ATOM 2109 N N . PRO A 1 295 ? 18.389 0.122 -7.426 1.00 94.94 295 PRO A N 1
ATOM 2110 C CA . PRO A 1 295 ? 19.638 -0.244 -8.080 1.00 94.94 295 PRO A CA 1
ATOM 2111 C C . PRO A 1 295 ? 19.378 -0.788 -9.483 1.00 94.94 295 PRO A C 1
ATOM 2113 O O . PRO A 1 295 ? 18.855 -1.883 -9.658 1.00 94.94 295 PRO A O 1
ATOM 2116 N N . GLY A 1 296 ? 19.726 -0.001 -10.492 1.00 94.00 296 GLY A N 1
ATOM 2117 C CA . GLY A 1 296 ? 19.585 -0.351 -11.902 1.00 94.00 296 GLY A CA 1
ATOM 2118 C C . GLY A 1 296 ? 20.808 -1.048 -12.488 1.00 94.00 296 GLY A C 1
ATOM 2119 O O . GLY A 1 296 ? 20.756 -1.409 -13.655 1.00 94.00 296 GLY A O 1
ATOM 2120 N N . GLU A 1 297 ? 21.890 -1.224 -11.726 1.00 92.44 297 GLU A N 1
ATOM 2121 C CA . GLU A 1 297 ? 23.012 -2.101 -12.082 1.00 92.44 297 GLU A CA 1
ATOM 2122 C C . GLU A 1 297 ? 22.654 -3.551 -11.752 1.00 92.44 297 GLU A C 1
ATOM 2124 O O . GLU A 1 297 ? 22.466 -3.897 -10.584 1.00 92.44 297 GLU A O 1
ATOM 2129 N N . VAL A 1 298 ? 22.529 -4.393 -12.774 1.00 90.50 298 VAL A N 1
ATOM 2130 C CA . VAL A 1 298 ? 21.949 -5.733 -12.634 1.00 90.50 298 VAL A CA 1
ATOM 2131 C C . VAL A 1 298 ? 22.638 -6.755 -13.532 1.00 90.50 298 VAL A C 1
ATOM 2133 O O . VAL A 1 298 ? 22.931 -6.488 -14.701 1.00 90.50 298 VAL A O 1
ATOM 2136 N N . ASP A 1 299 ? 22.827 -7.955 -12.984 1.00 92.31 299 ASP A N 1
ATOM 2137 C CA . ASP A 1 299 ? 23.144 -9.159 -13.749 1.00 92.31 299 ASP A CA 1
ATOM 2138 C C . ASP A 1 299 ? 21.852 -9.827 -14.253 1.00 92.31 299 ASP A C 1
ATOM 2140 O O . ASP A 1 299 ? 20.854 -9.931 -13.533 1.00 92.31 299 ASP A O 1
ATOM 2144 N N . TYR A 1 300 ? 21.866 -10.299 -15.498 1.00 94.56 300 TYR A N 1
ATOM 2145 C CA . TYR A 1 300 ? 20.733 -10.963 -16.151 1.00 94.56 300 TYR A CA 1
ATOM 2146 C C . TYR A 1 300 ? 21.223 -12.043 -17.125 1.00 94.56 300 TYR A C 1
ATOM 2148 O O . TYR A 1 300 ? 22.406 -12.113 -17.458 1.00 94.56 300 TYR A O 1
ATOM 2156 N N . LEU A 1 301 ? 20.335 -12.909 -17.619 1.00 95.25 301 LEU A N 1
ATOM 2157 C CA . LEU A 1 301 ? 20.720 -13.870 -18.652 1.00 95.25 301 LEU A CA 1
ATOM 2158 C C . LEU A 1 301 ? 20.999 -13.152 -19.979 1.00 95.25 301 LEU A C 1
ATOM 2160 O O . LEU A 1 301 ? 20.130 -12.410 -20.443 1.00 95.25 301 LEU A O 1
ATOM 2164 N N . PRO A 1 302 ? 22.146 -13.399 -20.640 1.00 96.62 302 PRO A N 1
ATOM 2165 C CA . PRO A 1 302 ? 22.447 -12.799 -21.935 1.00 96.62 302 PRO A CA 1
ATOM 2166 C C . PRO A 1 302 ? 21.323 -13.034 -22.948 1.00 96.62 302 PRO A C 1
ATOM 2168 O O . PRO A 1 302 ? 20.841 -14.159 -23.080 1.00 96.62 302 PRO A O 1
ATOM 2171 N N . ILE A 1 303 ? 20.952 -11.996 -23.699 1.00 97.00 303 ILE A N 1
ATOM 2172 C CA . ILE A 1 303 ? 19.918 -12.082 -24.736 1.00 97.00 303 ILE A CA 1
ATOM 2173 C C . ILE A 1 303 ? 20.591 -12.401 -26.080 1.00 97.00 303 ILE A C 1
ATOM 2175 O O . ILE A 1 303 ? 21.281 -11.532 -26.639 1.00 97.00 303 ILE A O 1
ATOM 2179 N N . PRO A 1 304 ? 20.434 -13.622 -26.627 1.00 95.44 304 PRO A N 1
ATOM 2180 C CA . PRO A 1 304 ? 21.179 -14.047 -27.807 1.00 95.44 304 PRO A CA 1
ATOM 2181 C C . PRO A 1 304 ? 20.944 -13.142 -29.023 1.00 95.44 304 PRO A C 1
ATOM 2183 O O . PRO A 1 304 ? 19.814 -12.837 -29.386 1.00 95.44 304 PRO A O 1
ATOM 2186 N N . GLY A 1 305 ? 22.026 -12.746 -29.699 1.00 94.56 305 GLY A N 1
ATOM 2187 C CA . GLY A 1 305 ? 21.949 -11.951 -30.931 1.00 94.56 305 GLY A CA 1
ATOM 2188 C C . GLY A 1 305 ? 21.691 -10.454 -30.732 1.00 94.56 305 GLY A C 1
ATOM 2189 O O . GLY A 1 305 ? 21.496 -9.750 -31.721 1.00 94.56 305 GLY A O 1
ATOM 2190 N N . THR A 1 306 ? 21.731 -9.961 -29.493 1.00 95.50 306 THR A N 1
ATOM 2191 C CA . THR A 1 306 ? 21.553 -8.539 -29.161 1.00 95.50 306 THR A CA 1
ATOM 2192 C C . THR A 1 306 ? 22.804 -7.957 -28.486 1.00 95.50 306 THR A C 1
ATOM 2194 O O . THR A 1 306 ? 23.808 -8.648 -28.309 1.00 95.50 306 THR A O 1
ATOM 2197 N N . GLN A 1 307 ? 22.751 -6.679 -28.098 1.00 93.06 307 GLN A N 1
ATOM 2198 C CA . GLN A 1 307 ? 23.812 -6.021 -27.323 1.00 93.06 307 GLN A CA 1
ATOM 2199 C C . GLN A 1 307 ? 23.810 -6.376 -25.823 1.00 93.06 307 GLN A C 1
ATOM 2201 O O . GLN A 1 307 ? 24.767 -6.059 -25.119 1.00 93.06 307 GLN A O 1
ATOM 2206 N N . PHE A 1 308 ? 22.759 -7.032 -25.323 1.00 95.75 308 PHE A N 1
ATOM 2207 C CA . PHE A 1 308 ? 22.558 -7.295 -23.898 1.00 95.75 308 PHE A CA 1
ATOM 2208 C C . PHE A 1 308 ? 23.257 -8.594 -23.475 1.00 95.75 308 PHE A C 1
ATOM 2210 O O . PHE A 1 308 ? 22.688 -9.685 -23.513 1.00 95.75 308 PHE A O 1
ATOM 2217 N N . GLY A 1 309 ? 24.533 -8.462 -23.105 1.00 95.12 309 GLY A N 1
ATOM 2218 C CA . GLY A 1 309 ? 25.469 -9.569 -22.875 1.00 95.12 309 GLY A CA 1
ATOM 2219 C C . GLY A 1 309 ? 25.467 -10.203 -21.479 1.00 95.12 309 GLY A C 1
ATOM 2220 O O . GLY A 1 309 ? 26.359 -11.002 -21.207 1.00 95.12 309 GLY A O 1
ATOM 2221 N N . GLY A 1 310 ? 24.510 -9.863 -20.612 1.00 93.62 310 GLY A N 1
ATOM 2222 C CA . GLY A 1 310 ? 24.337 -10.470 -19.281 1.00 93.62 310 GLY A CA 1
ATOM 2223 C C . GLY A 1 310 ? 24.633 -9.555 -18.088 1.00 93.62 310 GLY A C 1
ATOM 2224 O O . GLY A 1 310 ? 24.504 -9.975 -16.946 1.00 93.62 310 GLY A O 1
ATOM 2225 N N . TYR A 1 311 ? 25.007 -8.304 -18.351 1.00 92.94 311 TYR A N 1
ATOM 2226 C CA . TYR A 1 311 ? 25.153 -7.248 -17.352 1.00 92.94 311 TYR A CA 1
ATOM 2227 C C . TYR A 1 311 ? 24.720 -5.917 -17.964 1.00 92.94 311 TYR A C 1
ATOM 2229 O O . TYR A 1 311 ? 24.901 -5.689 -19.166 1.00 92.94 311 TYR A O 1
ATOM 2237 N N . GLY A 1 312 ? 24.139 -5.027 -17.167 1.00 92.06 312 GLY A N 1
ATOM 2238 C CA . GLY A 1 312 ? 23.753 -3.707 -17.642 1.00 92.06 312 GLY A CA 1
ATOM 2239 C C . GLY A 1 312 ? 23.333 -2.764 -16.529 1.00 92.06 312 GLY A C 1
ATOM 2240 O O . GLY A 1 312 ? 23.229 -3.145 -15.366 1.00 92.06 312 GLY A O 1
ATOM 2241 N N . TYR A 1 313 ? 23.108 -1.512 -16.913 1.00 93.75 313 TYR A N 1
ATOM 2242 C CA . TYR A 1 313 ? 22.780 -0.428 -16.002 1.00 93.75 313 TYR A CA 1
ATOM 2243 C C . TYR A 1 313 ? 21.795 0.559 -16.629 1.00 93.75 313 TYR A C 1
ATOM 2245 O O . TYR A 1 313 ? 21.745 0.716 -17.849 1.00 93.75 313 TYR A O 1
ATOM 2253 N N . GLY A 1 314 ? 21.029 1.256 -15.789 1.00 95.31 314 GLY A N 1
ATOM 2254 C CA . GLY A 1 314 ? 20.189 2.375 -16.210 1.00 95.31 314 GLY A CA 1
ATOM 2255 C C . GLY A 1 314 ? 18.903 2.506 -15.402 1.00 95.31 314 GLY A C 1
ATOM 2256 O O . GLY A 1 314 ? 18.453 1.573 -14.738 1.00 95.31 314 GLY A O 1
ATOM 2257 N N . THR A 1 315 ? 18.264 3.672 -15.500 1.00 97.88 315 THR A N 1
ATOM 2258 C CA . THR A 1 315 ? 16.922 3.891 -14.930 1.00 97.88 315 THR A CA 1
ATOM 2259 C C . THR A 1 315 ? 15.907 2.892 -15.479 1.00 97.88 315 THR A C 1
ATOM 2261 O O . THR A 1 315 ? 15.091 2.393 -14.713 1.00 97.88 315 THR A O 1
ATOM 2264 N N . SER A 1 316 ? 16.041 2.488 -16.747 1.00 96.94 316 SER A N 1
ATOM 2265 C CA . SER A 1 316 ? 15.244 1.430 -17.376 1.00 96.94 316 SER A CA 1
ATOM 2266 C C . SER A 1 316 ? 15.268 0.089 -16.642 1.00 96.94 316 SER A C 1
ATOM 2268 O O . SER A 1 316 ? 14.287 -0.647 -16.723 1.00 96.94 316 SER A O 1
ATOM 2270 N N . PHE A 1 317 ? 16.348 -0.229 -15.924 1.00 97.81 317 PHE A N 1
ATOM 2271 C CA . PHE A 1 317 ? 16.495 -1.464 -15.145 1.00 97.81 317 PHE A CA 1
ATOM 2272 C C . PHE A 1 317 ? 16.116 -1.280 -13.672 1.00 97.81 317 PHE A C 1
ATOM 2274 O O . PHE A 1 317 ? 15.687 -2.232 -13.029 1.00 97.81 317 PHE A O 1
ATOM 2281 N N . ALA A 1 318 ? 16.152 -0.047 -13.162 1.00 98.56 318 ALA A N 1
ATOM 2282 C CA . ALA A 1 318 ? 15.571 0.300 -11.867 1.00 98.56 318 ALA A CA 1
ATOM 2283 C C . ALA A 1 318 ? 14.023 0.293 -11.902 1.00 98.56 318 ALA A C 1
ATOM 2285 O O . ALA A 1 318 ? 13.374 -0.148 -10.956 1.00 98.56 318 ALA A O 1
ATOM 2286 N N . THR A 1 319 ? 13.402 0.737 -13.000 1.00 98.94 319 THR A N 1
ATOM 2287 C CA . THR A 1 319 ? 11.936 0.774 -13.182 1.00 98.94 319 THR A CA 1
ATOM 2288 C C . THR A 1 319 ? 11.230 -0.581 -12.960 1.00 98.94 319 THR A C 1
ATOM 2290 O O . THR A 1 319 ? 10.290 -0.611 -12.157 1.00 98.94 319 THR A O 1
ATOM 2293 N N . PRO A 1 320 ? 11.665 -1.714 -13.556 1.00 98.88 320 PRO A N 1
ATOM 2294 C CA . PRO A 1 320 ? 11.019 -3.014 -13.355 1.00 98.88 320 PRO A CA 1
ATOM 2295 C C . PRO A 1 320 ? 11.135 -3.540 -11.929 1.00 98.88 320 PRO A C 1
ATOM 2297 O O . PRO A 1 320 ? 10.283 -4.321 -11.507 1.00 98.88 320 PRO A O 1
ATOM 2300 N N . ILE A 1 321 ? 12.131 -3.089 -11.160 1.00 98.81 321 ILE A N 1
ATOM 2301 C CA . ILE A 1 321 ? 12.224 -3.400 -9.732 1.00 98.81 321 ILE A CA 1
ATOM 2302 C C . ILE A 1 321 ? 11.032 -2.785 -9.003 1.00 98.81 321 ILE A C 1
ATOM 2304 O O . ILE A 1 321 ? 10.323 -3.486 -8.286 1.00 98.81 321 ILE A O 1
ATOM 2308 N N . ILE A 1 322 ? 10.761 -1.497 -9.231 1.00 98.94 322 ILE A N 1
ATOM 2309 C CA . ILE A 1 322 ? 9.639 -0.788 -8.602 1.00 98.94 322 ILE A CA 1
ATOM 2310 C C . ILE A 1 322 ? 8.294 -1.388 -9.026 1.00 98.94 322 ILE A C 1
ATOM 2312 O O . ILE A 1 322 ? 7.434 -1.626 -8.177 1.00 98.94 322 ILE A O 1
ATOM 2316 N N . ALA A 1 323 ? 8.118 -1.696 -10.314 1.00 98.94 323 ALA A N 1
ATOM 2317 C CA . ALA A 1 323 ? 6.910 -2.363 -10.802 1.00 98.94 323 ALA A CA 1
ATOM 2318 C C . ALA A 1 323 ? 6.740 -3.773 -10.200 1.00 98.94 323 ALA A C 1
ATOM 2320 O O . ALA A 1 323 ? 5.626 -4.174 -9.859 1.00 98.94 323 ALA A O 1
ATOM 2321 N N . GLY A 1 324 ? 7.838 -4.506 -9.998 1.00 98.88 324 GLY A N 1
ATOM 2322 C CA . GLY A 1 324 ? 7.841 -5.775 -9.276 1.00 98.88 324 GLY A CA 1
ATOM 2323 C C . GLY A 1 324 ? 7.422 -5.617 -7.813 1.00 98.88 324 GLY A C 1
ATOM 2324 O O . GLY A 1 324 ? 6.550 -6.349 -7.350 1.00 98.88 324 GLY A O 1
ATOM 2325 N N . VAL A 1 325 ? 7.963 -4.626 -7.093 1.00 98.94 325 VAL A N 1
ATOM 2326 C CA . VAL A 1 325 ? 7.558 -4.328 -5.706 1.00 98.94 325 VAL A CA 1
ATOM 2327 C C . VAL A 1 325 ? 6.075 -3.970 -5.634 1.00 98.94 325 VAL A C 1
ATOM 2329 O O . VAL A 1 325 ? 5.385 -4.452 -4.739 1.00 98.94 325 VAL A O 1
ATOM 2332 N N . ALA A 1 326 ? 5.552 -3.218 -6.605 1.00 98.94 326 ALA A N 1
ATOM 2333 C CA . ALA A 1 326 ? 4.121 -2.944 -6.694 1.00 98.94 326 ALA A CA 1
ATOM 2334 C C . ALA A 1 326 ? 3.282 -4.229 -6.797 1.00 98.94 326 ALA A C 1
ATOM 2336 O O . ALA A 1 326 ? 2.258 -4.326 -6.124 1.00 98.94 326 ALA A O 1
ATOM 2337 N N . ALA A 1 327 ? 3.737 -5.249 -7.536 1.00 98.88 327 ALA A N 1
ATOM 2338 C CA . ALA A 1 327 ? 3.078 -6.558 -7.537 1.00 98.88 327 ALA A CA 1
ATOM 2339 C C . ALA A 1 327 ? 3.143 -7.276 -6.186 1.00 98.88 327 ALA A C 1
ATOM 2341 O O . ALA A 1 327 ? 2.187 -7.952 -5.809 1.00 98.88 327 ALA A O 1
ATOM 2342 N N . LEU A 1 328 ? 4.249 -7.155 -5.448 1.00 98.94 328 LEU A N 1
ATOM 2343 C CA . LEU A 1 328 ? 4.353 -7.755 -4.115 1.00 98.94 328 LEU A CA 1
ATOM 2344 C C . LEU A 1 328 ? 3.346 -7.116 -3.148 1.00 98.94 328 LEU A C 1
ATOM 2346 O O . LEU A 1 328 ? 2.645 -7.828 -2.428 1.00 98.94 328 LEU A O 1
ATOM 2350 N N . VAL A 1 329 ? 3.234 -5.785 -3.179 1.00 98.94 329 VAL A N 1
ATOM 2351 C CA . VAL A 1 329 ? 2.269 -5.025 -2.370 1.00 98.94 329 VAL A CA 1
ATOM 2352 C C . VAL A 1 329 ? 0.835 -5.337 -2.794 1.00 98.94 329 VAL A C 1
ATOM 2354 O O . VAL A 1 329 ? -0.011 -5.581 -1.941 1.00 98.94 329 VAL A O 1
ATOM 2357 N N . GLU A 1 330 ? 0.549 -5.403 -4.094 1.00 98.81 330 GLU A N 1
ATOM 2358 C CA . GLU A 1 330 ? -0.777 -5.768 -4.593 1.00 98.81 330 GLU A CA 1
ATOM 2359 C C . GLU A 1 330 ? -1.179 -7.196 -4.188 1.00 98.81 330 GLU A C 1
ATOM 2361 O O . GLU A 1 330 ? -2.335 -7.428 -3.845 1.00 98.81 330 GLU A O 1
ATOM 2366 N N . GLN A 1 331 ? -0.247 -8.154 -4.157 1.00 98.69 331 GLN A N 1
ATOM 2367 C CA . GLN A 1 331 ? -0.539 -9.487 -3.623 1.00 98.69 331 GLN A CA 1
ATOM 2368 C C . GLN A 1 331 ? -0.921 -9.419 -2.133 1.00 98.69 331 GLN A C 1
ATOM 2370 O O . GLN A 1 331 ? -1.844 -10.114 -1.704 1.00 98.69 331 GLN A O 1
ATOM 2375 N N . ALA A 1 332 ? -0.215 -8.605 -1.342 1.00 98.50 332 ALA A N 1
ATOM 2376 C CA . ALA A 1 332 ? -0.512 -8.416 0.079 1.00 98.50 332 ALA A CA 1
ATOM 2377 C C . ALA A 1 332 ? -1.859 -7.706 0.304 1.00 98.50 332 ALA A C 1
ATOM 2379 O O . ALA A 1 332 ? -2.599 -8.037 1.236 1.00 98.50 332 ALA A O 1
ATOM 2380 N N . TYR A 1 333 ? -2.200 -6.769 -0.582 1.00 98.50 333 TYR A N 1
ATOM 2381 C CA . TYR A 1 333 ? -3.383 -5.922 -0.487 1.00 98.50 333 TYR A CA 1
ATOM 2382 C C . TYR A 1 333 ? -4.107 -5.829 -1.844 1.00 98.50 333 TYR A C 1
ATOM 2384 O O . TYR A 1 333 ? -4.017 -4.805 -2.526 1.00 98.50 333 TYR A O 1
ATOM 2392 N N . PRO A 1 334 ? -4.882 -6.862 -2.242 1.00 97.38 334 PRO A N 1
ATOM 2393 C CA . PRO A 1 334 ? -5.478 -6.935 -3.585 1.00 97.38 334 PRO A CA 1
ATOM 2394 C C . PRO A 1 334 ? -6.461 -5.809 -3.921 1.00 97.38 334 PRO A C 1
ATOM 2396 O O . PRO A 1 334 ? -6.754 -5.566 -5.089 1.00 97.38 334 PRO A O 1
ATOM 2399 N N . TRP A 1 335 ? -6.972 -5.124 -2.899 1.00 97.00 335 TRP A N 1
ATOM 2400 C CA . TRP A 1 335 ? -7.889 -3.995 -3.013 1.00 97.00 335 TRP A CA 1
ATOM 2401 C C . TRP A 1 335 ? -7.184 -2.648 -3.242 1.00 97.00 335 TRP A C 1
ATOM 2403 O O . TRP A 1 335 ? -7.846 -1.677 -3.601 1.00 97.00 335 TRP A O 1
ATOM 2413 N N . MET A 1 336 ? -5.860 -2.557 -3.044 1.00 98.31 336 MET A N 1
ATOM 2414 C CA . MET A 1 336 ? -5.132 -1.293 -3.178 1.00 98.31 336 MET A CA 1
ATOM 2415 C C . MET A 1 336 ? -5.177 -0.770 -4.609 1.00 98.31 336 MET A C 1
ATOM 2417 O O . MET A 1 336 ? -4.790 -1.457 -5.553 1.00 98.31 336 MET A O 1
ATOM 2421 N N . THR A 1 337 ? -5.584 0.482 -4.759 1.00 97.75 337 THR A N 1
ATOM 2422 C CA . THR A 1 337 ? -5.573 1.219 -6.027 1.00 97.75 337 THR A CA 1
ATOM 2423 C C . THR A 1 337 ? -4.173 1.759 -6.348 1.00 97.75 337 THR A C 1
ATOM 2425 O O . THR A 1 337 ? -3.271 1.674 -5.517 1.00 97.75 337 THR A O 1
ATOM 2428 N N . GLY A 1 338 ? -3.969 2.330 -7.537 1.00 98.19 338 GLY A N 1
ATOM 2429 C CA . GLY A 1 338 ? -2.725 3.012 -7.920 1.00 98.19 338 GLY A CA 1
ATOM 2430 C C . GLY A 1 338 ? -2.229 4.014 -6.865 1.00 98.19 338 GLY A C 1
ATOM 2431 O O . GLY A 1 338 ? -1.075 3.890 -6.458 1.00 98.19 338 GLY A O 1
ATOM 2432 N N . PRO A 1 339 ? -3.091 4.904 -6.333 1.00 98.19 339 PRO A N 1
ATOM 2433 C CA . PRO A 1 339 ? -2.769 5.781 -5.206 1.00 98.19 339 PRO A CA 1
ATOM 2434 C C . PRO A 1 339 ? -2.324 5.059 -3.946 1.00 98.19 339 PRO A C 1
ATOM 2436 O O . PRO A 1 339 ? -1.324 5.443 -3.345 1.00 98.19 339 PRO A O 1
ATOM 2439 N N . ASN A 1 340 ? -3.008 3.981 -3.557 1.00 98.62 340 ASN A N 1
ATOM 2440 C CA . ASN A 1 340 ? -2.601 3.233 -2.369 1.00 98.62 340 ASN A CA 1
ATOM 2441 C C . ASN A 1 340 ? -1.244 2.541 -2.574 1.00 98.62 340 ASN A C 1
ATOM 2443 O O . ASN A 1 340 ? -0.424 2.529 -1.654 1.00 98.62 340 ASN A O 1
ATOM 2447 N N . LEU A 1 341 ? -1.004 1.979 -3.766 1.00 98.81 341 LEU A N 1
ATOM 2448 C CA . LEU A 1 341 ? 0.271 1.354 -4.121 1.00 98.81 341 LEU A CA 1
ATOM 2449 C C . LEU A 1 341 ? 1.395 2.391 -4.119 1.00 98.81 341 LEU A C 1
ATOM 2451 O O . LEU A 1 341 ? 2.443 2.148 -3.527 1.00 98.81 341 LEU A O 1
ATOM 2455 N N . GLN A 1 342 ? 1.166 3.556 -4.725 1.00 98.62 342 GLN A N 1
ATOM 2456 C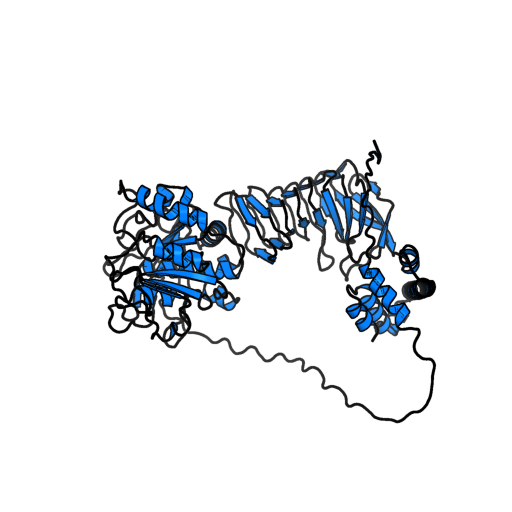 CA . GLN A 1 342 ? 2.135 4.640 -4.742 1.00 98.62 342 GLN A CA 1
ATOM 2457 C C . GLN A 1 342 ? 2.482 5.112 -3.327 1.00 98.62 342 GLN A C 1
ATOM 2459 O O . GLN A 1 342 ? 3.660 5.111 -2.975 1.00 98.62 342 GLN A O 1
ATOM 2464 N N . ASP A 1 343 ? 1.485 5.480 -2.515 1.00 98.19 343 ASP A N 1
ATOM 2465 C CA . ASP A 1 343 ? 1.703 5.962 -1.145 1.00 98.19 343 ASP A CA 1
ATOM 2466 C C . ASP A 1 343 ? 2.490 4.923 -0.328 1.00 98.19 343 ASP A C 1
ATOM 2468 O O . ASP A 1 343 ? 3.510 5.224 0.295 1.00 98.19 343 ASP A O 1
ATOM 2472 N N . THR A 1 344 ? 2.099 3.649 -0.433 1.00 98.88 344 THR A N 1
ATOM 2473 C CA . THR A 1 344 ? 2.770 2.546 0.264 1.00 98.88 344 THR A CA 1
ATOM 2474 C C . THR A 1 344 ? 4.225 2.384 -0.171 1.00 98.88 344 THR A C 1
ATOM 2476 O O . THR A 1 344 ? 5.108 2.316 0.682 1.00 98.88 344 THR A O 1
ATOM 2479 N N . ILE A 1 345 ? 4.511 2.349 -1.474 1.00 98.88 345 ILE A N 1
ATOM 2480 C CA . ILE A 1 345 ? 5.872 2.149 -1.999 1.00 98.88 345 ILE A CA 1
ATOM 2481 C C . ILE A 1 345 ? 6.774 3.345 -1.674 1.00 98.88 345 ILE A C 1
ATOM 2483 O O . ILE A 1 345 ? 7.906 3.158 -1.228 1.00 98.88 345 ILE A O 1
ATOM 2487 N N . LEU A 1 346 ? 6.280 4.571 -1.864 1.00 98.81 346 LEU A N 1
ATOM 2488 C CA . LEU A 1 346 ? 7.053 5.786 -1.609 1.00 98.81 346 LEU A CA 1
ATOM 2489 C C . LEU A 1 346 ? 7.343 5.967 -0.114 1.00 98.81 346 LEU A C 1
ATOM 2491 O O . LEU A 1 346 ? 8.490 6.174 0.274 1.00 98.81 346 LEU A O 1
ATOM 2495 N N . THR A 1 347 ? 6.339 5.838 0.756 1.00 98.56 347 THR A N 1
ATOM 2496 C CA . THR A 1 347 ? 6.516 6.148 2.188 1.00 98.56 347 THR A CA 1
ATOM 2497 C C . THR A 1 347 ? 7.312 5.097 2.953 1.00 98.56 347 THR A C 1
ATOM 2499 O O . THR A 1 347 ? 7.839 5.380 4.036 1.00 98.56 347 THR A O 1
ATOM 2502 N N . THR A 1 348 ? 7.429 3.887 2.404 1.00 98.81 348 THR A N 1
ATOM 2503 C CA . THR A 1 348 ? 8.214 2.796 2.989 1.00 98.81 348 THR A CA 1
ATOM 2504 C C . THR A 1 348 ? 9.667 2.777 2.530 1.00 98.81 348 THR A C 1
ATOM 2506 O O . THR A 1 348 ? 10.461 2.079 3.162 1.00 98.81 348 THR A O 1
ATOM 2509 N N . ALA A 1 349 ? 10.040 3.578 1.527 1.00 98.31 349 ALA A N 1
ATOM 2510 C CA . ALA A 1 349 ? 11.414 3.701 1.054 1.00 98.31 349 ALA A CA 1
ATOM 2511 C C . ALA A 1 349 ? 12.410 3.993 2.194 1.00 98.31 349 ALA A C 1
ATOM 2513 O O . ALA A 1 349 ? 12.103 4.669 3.183 1.00 98.31 349 ALA A O 1
ATOM 2514 N N . THR A 1 350 ? 13.625 3.471 2.045 1.00 95.94 350 THR A N 1
ATOM 2515 C CA . THR A 1 350 ? 14.771 3.773 2.898 1.00 95.94 350 THR A CA 1
ATOM 2516 C C . THR A 1 350 ? 15.344 5.128 2.470 1.00 95.94 350 THR A C 1
ATOM 2518 O O . THR A 1 350 ? 15.884 5.230 1.366 1.00 95.94 350 THR A O 1
ATOM 2521 N N . PRO A 1 351 ? 15.262 6.181 3.305 1.00 95.25 351 PRO A N 1
ATOM 2522 C CA . PRO A 1 351 ? 15.679 7.520 2.898 1.00 95.25 351 PRO A CA 1
ATOM 2523 C C . PRO A 1 351 ? 17.166 7.598 2.522 1.00 95.25 351 PRO A C 1
ATOM 2525 O O . PRO A 1 351 ? 18.010 7.072 3.247 1.00 95.25 351 PRO A O 1
ATOM 2528 N N . LEU A 1 352 ? 17.492 8.298 1.427 1.00 94.56 352 LEU A N 1
ATOM 2529 C CA . LEU A 1 352 ? 18.867 8.472 0.930 1.00 94.56 352 LEU A CA 1
ATOM 2530 C C . LEU A 1 352 ? 19.288 9.938 0.856 1.00 94.56 352 LEU A C 1
ATOM 2532 O O . LEU A 1 352 ? 18.531 10.781 0.381 1.00 94.56 352 LEU A O 1
ATOM 2536 N N . GLY A 1 353 ? 20.540 10.230 1.208 1.00 90.12 353 GLY A N 1
ATOM 2537 C CA . GLY A 1 353 ? 21.105 11.580 1.166 1.00 90.12 353 GLY A CA 1
ATOM 2538 C C . GLY A 1 353 ? 20.945 12.335 2.487 1.00 90.12 353 GLY A C 1
ATOM 2539 O O . GLY A 1 353 ? 20.948 11.741 3.562 1.00 90.12 353 GLY A O 1
ATOM 2540 N N . THR A 1 354 ? 20.876 13.664 2.418 1.00 85.12 354 THR A N 1
ATOM 2541 C CA . THR A 1 354 ? 20.717 14.539 3.588 1.00 85.12 354 THR A CA 1
ATOM 2542 C C . THR A 1 354 ? 19.556 15.509 3.378 1.00 85.12 354 THR A C 1
ATOM 2544 O O . THR A 1 354 ? 19.228 15.863 2.247 1.00 85.12 354 THR A O 1
ATOM 2547 N N . GLY A 1 355 ? 18.947 15.968 4.473 1.00 77.75 355 GLY A N 1
ATOM 2548 C CA . GLY A 1 355 ? 17.841 16.930 4.441 1.00 77.75 355 GLY A CA 1
ATOM 2549 C C . GLY A 1 355 ? 16.461 16.294 4.645 1.00 77.75 355 GLY A C 1
ATOM 2550 O O . GLY A 1 355 ? 16.377 15.127 5.031 1.00 77.75 355 GLY A O 1
ATOM 2551 N N . PRO A 1 356 ? 15.375 17.072 4.468 1.00 87.75 356 PRO A N 1
ATOM 2552 C CA . PRO A 1 356 ? 14.021 16.539 4.540 1.00 87.75 356 PRO A CA 1
ATOM 2553 C C . PRO A 1 356 ? 13.764 15.594 3.363 1.00 87.75 356 PRO A C 1
ATOM 2555 O O . PRO A 1 356 ? 14.271 15.807 2.261 1.00 87.75 356 PRO A O 1
ATOM 2558 N N . TYR A 1 357 ? 12.957 14.568 3.610 1.00 91.06 357 TYR A N 1
ATOM 2559 C CA . TYR A 1 357 ? 12.521 13.620 2.594 1.00 91.06 357 TYR A CA 1
ATOM 2560 C C . TYR A 1 357 ? 11.061 13.893 2.226 1.00 91.06 357 TYR A C 1
ATOM 2562 O O . TYR A 1 357 ? 10.281 14.253 3.113 1.00 91.06 357 TYR A O 1
ATOM 2570 N N . PRO A 1 358 ? 10.684 13.712 0.955 1.00 96.56 358 PRO A N 1
ATOM 2571 C CA . PRO A 1 358 ? 11.553 13.352 -0.169 1.00 96.56 358 PRO A CA 1
ATOM 2572 C C . PRO A 1 358 ? 12.501 14.491 -0.603 1.00 96.56 358 PRO A C 1
ATOM 2574 O O . PRO A 1 358 ? 12.228 15.663 -0.346 1.00 96.56 358 PRO A O 1
ATOM 2577 N N . ASN A 1 359 ? 13.614 14.159 -1.272 1.00 97.19 359 ASN A N 1
ATOM 2578 C CA . ASN A 1 359 ? 14.603 15.134 -1.759 1.00 97.19 359 ASN A CA 1
ATOM 2579 C C . ASN A 1 359 ? 14.791 15.109 -3.287 1.00 97.19 359 ASN A C 1
ATOM 2581 O O . ASN A 1 359 ? 14.401 14.171 -3.974 1.00 97.19 359 ASN A O 1
ATOM 2585 N N . ALA A 1 360 ? 15.424 16.153 -3.825 1.00 97.19 360 ALA A N 1
ATOM 2586 C CA . ALA A 1 360 ? 15.588 16.347 -5.267 1.00 97.19 360 ALA A CA 1
ATOM 2587 C C . ALA A 1 360 ? 16.573 15.375 -5.947 1.00 97.19 360 ALA A C 1
ATOM 2589 O O . ALA A 1 360 ? 16.667 15.379 -7.167 1.00 97.19 360 ALA A O 1
ATOM 2590 N N . VAL A 1 361 ? 17.326 14.558 -5.208 1.00 97.12 361 VAL A N 1
ATOM 2591 C CA . VAL A 1 361 ? 18.267 13.604 -5.818 1.00 97.12 361 VAL A CA 1
ATOM 2592 C C . VAL A 1 361 ? 17.633 12.221 -5.904 1.00 97.12 361 VAL A C 1
ATOM 2594 O O . VAL A 1 361 ? 17.545 11.664 -6.993 1.00 97.12 361 VAL A O 1
ATOM 2597 N N . TYR A 1 362 ? 17.141 11.721 -4.771 1.00 97.56 362 TYR A N 1
ATOM 2598 C CA . TYR A 1 362 ? 16.698 10.335 -4.592 1.00 97.56 362 TYR A CA 1
ATOM 2599 C C . TYR A 1 362 ? 15.185 10.187 -4.402 1.00 97.56 362 TYR A C 1
ATOM 2601 O O . TYR A 1 362 ? 14.684 9.069 -4.258 1.00 97.56 362 TYR A O 1
ATOM 2609 N N . GLY A 1 363 ? 14.458 11.307 -4.341 1.00 98.06 363 GLY A N 1
ATOM 2610 C CA . GLY A 1 363 ? 13.041 11.313 -4.017 1.00 98.06 363 GLY A CA 1
ATOM 2611 C C . GLY A 1 363 ? 12.838 10.798 -2.600 1.00 98.06 363 GLY A C 1
ATOM 2612 O O . GLY A 1 363 ? 13.469 11.293 -1.660 1.00 98.06 363 GLY A O 1
ATOM 2613 N N . TRP A 1 364 ? 11.987 9.791 -2.450 1.00 98.06 364 TRP A N 1
ATOM 2614 C CA . TRP A 1 364 ? 11.729 9.133 -1.169 1.00 98.06 364 TRP A CA 1
ATOM 2615 C C . TRP A 1 364 ? 12.886 8.253 -0.669 1.00 98.06 364 TRP A C 1
ATOM 2617 O O . TRP A 1 364 ? 12.922 7.909 0.512 1.00 98.06 364 TRP A O 1
ATOM 2627 N N . GLY A 1 365 ? 13.871 7.960 -1.522 1.00 97.25 365 GLY A N 1
ATOM 2628 C CA . GLY A 1 365 ? 15.007 7.096 -1.210 1.00 97.25 365 GLY A CA 1
ATOM 2629 C C . GLY A 1 365 ? 14.935 5.756 -1.937 1.00 97.25 365 GLY A C 1
ATOM 2630 O O . GLY A 1 365 ? 14.249 5.639 -2.949 1.00 97.25 365 GLY A O 1
ATOM 2631 N N . GLU A 1 366 ? 15.671 4.761 -1.450 1.00 97.38 366 GLU A N 1
ATOM 2632 C CA . GLU A 1 366 ? 15.703 3.426 -2.048 1.00 97.38 366 GLU A CA 1
ATOM 2633 C C . GLU A 1 366 ? 14.447 2.637 -1.693 1.00 97.38 366 GLU A C 1
ATOM 2635 O O . GLU A 1 366 ? 14.024 2.613 -0.538 1.00 97.38 366 GLU A O 1
ATOM 2640 N N . VAL A 1 367 ? 13.857 1.964 -2.675 1.00 98.62 367 VAL A N 1
ATOM 2641 C CA . VAL A 1 367 ? 12.712 1.080 -2.453 1.00 98.62 367 VAL A CA 1
ATOM 2642 C C . VAL A 1 367 ? 12.998 0.017 -1.385 1.00 98.62 367 VAL A C 1
ATOM 2644 O O . VAL A 1 367 ? 14.069 -0.580 -1.346 1.00 98.62 367 VAL A O 1
ATOM 2647 N N . ASN A 1 368 ? 12.013 -0.245 -0.524 1.00 98.31 368 ASN A N 1
ATOM 2648 C CA . ASN A 1 368 ? 12.099 -1.268 0.514 1.00 98.31 368 ASN A CA 1
ATOM 2649 C C . ASN A 1 368 ? 10.870 -2.179 0.450 1.00 98.31 368 ASN A C 1
ATOM 2651 O O . ASN A 1 368 ? 9.849 -1.927 1.087 1.00 98.31 368 ASN A O 1
ATOM 2655 N N . ALA A 1 369 ? 10.965 -3.242 -0.341 1.00 98.75 369 ALA A N 1
ATOM 2656 C CA . ALA A 1 369 ? 9.870 -4.163 -0.605 1.00 98.75 369 ALA A CA 1
ATOM 2657 C C . ALA A 1 369 ? 9.383 -4.882 0.659 1.00 98.75 369 ALA A C 1
ATOM 2659 O O . ALA A 1 369 ? 8.180 -5.043 0.839 1.00 98.75 369 ALA A O 1
ATOM 2660 N N . ALA A 1 370 ? 10.303 -5.276 1.547 1.00 98.38 370 ALA A N 1
ATOM 2661 C CA . ALA A 1 370 ? 9.968 -5.941 2.805 1.00 98.38 370 ALA A CA 1
ATOM 2662 C C . ALA A 1 370 ? 9.098 -5.048 3.696 1.00 98.38 370 ALA A C 1
ATOM 2664 O O . ALA A 1 370 ? 8.095 -5.500 4.234 1.00 98.38 370 ALA A O 1
ATOM 2665 N N . LYS A 1 371 ? 9.441 -3.761 3.789 1.00 98.75 371 LYS A N 1
ATOM 2666 C CA . LYS A 1 371 ? 8.630 -2.786 4.515 1.00 98.75 371 LYS A CA 1
ATOM 2667 C C . LYS A 1 371 ? 7.349 -2.419 3.759 1.00 98.75 371 LYS A C 1
ATOM 2669 O O . LYS A 1 371 ? 6.343 -2.147 4.397 1.00 98.75 371 LYS A O 1
ATOM 2674 N N . ALA A 1 372 ? 7.351 -2.425 2.426 1.00 98.88 372 ALA A N 1
ATOM 2675 C CA . ALA A 1 372 ? 6.168 -2.121 1.619 1.00 98.88 372 ALA A CA 1
ATOM 2676 C C . ALA A 1 372 ? 5.053 -3.172 1.765 1.00 98.88 372 ALA A C 1
ATOM 2678 O O . ALA A 1 372 ? 3.880 -2.816 1.870 1.00 98.88 372 ALA A O 1
ATOM 2679 N N . VAL A 1 373 ? 5.396 -4.466 1.826 1.00 98.81 373 VAL A N 1
ATOM 2680 C CA . VAL A 1 373 ? 4.396 -5.536 2.031 1.00 98.81 373 VAL A CA 1
ATOM 2681 C C . VAL A 1 373 ? 3.778 -5.523 3.437 1.00 98.81 373 VAL A C 1
ATOM 2683 O O . VAL A 1 373 ? 2.703 -6.081 3.636 1.00 98.81 373 VAL A O 1
ATOM 2686 N N . ASP A 1 374 ? 4.382 -4.802 4.383 1.00 98.62 374 ASP A N 1
ATOM 2687 C CA . ASP A 1 374 ? 3.869 -4.546 5.738 1.00 98.62 374 ASP A CA 1
ATOM 2688 C C . ASP A 1 374 ? 2.843 -3.382 5.810 1.00 98.62 374 ASP A C 1
ATOM 2690 O O . ASP A 1 374 ? 2.298 -3.078 6.879 1.00 98.62 374 ASP A O 1
ATOM 2694 N N . GLY A 1 375 ? 2.542 -2.740 4.673 1.00 98.69 375 GLY A N 1
ATOM 2695 C CA . GLY A 1 375 ? 1.580 -1.638 4.540 1.00 98.69 375 GLY A CA 1
ATOM 2696 C C . GLY A 1 375 ? 2.255 -0.263 4.434 1.00 98.69 375 GLY A C 1
ATOM 2697 O O . GLY A 1 375 ? 3.482 -0.179 4.456 1.00 98.69 375 GLY A O 1
ATOM 2698 N N . PRO A 1 376 ? 1.501 0.843 4.316 1.00 98.69 376 PRO A N 1
ATOM 2699 C CA . PRO A 1 376 ? 2.088 2.182 4.238 1.00 98.69 376 PRO A CA 1
ATOM 2700 C C . PRO A 1 376 ? 2.861 2.527 5.518 1.00 98.69 376 PRO A C 1
ATOM 2702 O O . PRO A 1 376 ? 2.579 1.996 6.590 1.00 98.69 376 PRO A O 1
ATOM 2705 N N . ALA A 1 377 ? 3.838 3.432 5.428 1.00 98.44 377 ALA A N 1
AT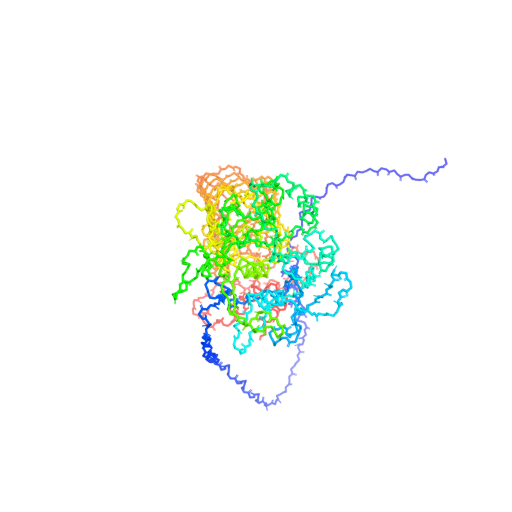OM 2706 C CA . ALA A 1 377 ? 4.539 3.958 6.607 1.00 98.44 377 ALA A CA 1
ATOM 2707 C C . ALA A 1 377 ? 4.197 5.424 6.890 1.00 98.44 377 ALA A C 1
ATOM 2709 O O . ALA A 1 377 ? 4.492 5.929 7.975 1.00 98.44 377 ALA A O 1
ATOM 2710 N N . GLN A 1 378 ? 3.555 6.112 5.949 1.00 98.06 378 GLN A N 1
ATOM 2711 C CA . GLN A 1 378 ? 2.931 7.408 6.176 1.00 98.06 378 GLN A CA 1
ATOM 2712 C C . GLN A 1 378 ? 1.639 7.510 5.361 1.00 98.06 378 GLN A C 1
ATOM 2714 O O . GLN A 1 378 ? 1.476 6.790 4.386 1.00 98.06 378 GLN A O 1
ATOM 2719 N N . PHE A 1 379 ? 0.754 8.425 5.746 1.00 97.25 379 PHE A N 1
ATOM 2720 C CA . PHE A 1 379 ? -0.264 8.983 4.857 1.00 97.25 379 PHE A CA 1
ATOM 2721 C C . PHE A 1 379 ? 0.230 10.355 4.402 1.00 97.25 379 PHE A C 1
ATOM 2723 O O . PHE A 1 379 ? 0.023 11.370 5.077 1.00 97.25 379 PHE A O 1
ATOM 2730 N N . ALA A 1 380 ? 0.999 10.370 3.314 1.00 92.62 380 ALA A N 1
ATOM 2731 C CA . ALA A 1 380 ? 1.701 11.571 2.856 1.00 92.62 380 ALA A CA 1
ATOM 2732 C C . ALA A 1 380 ? 0.906 12.376 1.815 1.00 92.62 380 ALA A C 1
ATOM 2734 O O . ALA A 1 380 ? 1.116 13.582 1.685 1.00 92.62 380 ALA A O 1
ATOM 2735 N N . PHE A 1 381 ? -0.043 11.737 1.125 1.00 93.56 381 PHE A N 1
ATOM 2736 C CA . PHE A 1 381 ? -0.744 12.303 -0.035 1.00 93.56 381 PHE A CA 1
ATOM 2737 C C . PHE A 1 381 ? -2.195 12.718 0.267 1.00 93.56 381 PHE A C 1
ATOM 2739 O O . PHE A 1 381 ? -3.024 12.840 -0.632 1.00 93.56 381 PHE A O 1
ATOM 2746 N N . GLY A 1 382 ? -2.505 12.979 1.541 1.00 94.50 382 GLY A N 1
ATOM 2747 C CA . GLY A 1 382 ? -3.843 13.354 2.001 1.00 94.50 382 GLY A CA 1
ATOM 2748 C C . GLY A 1 382 ? -4.573 12.182 2.649 1.00 94.50 382 GLY A C 1
ATOM 2749 O O . GLY A 1 382 ? -4.008 11.504 3.503 1.00 94.50 382 GLY A O 1
ATOM 2750 N N . ALA A 1 383 ? -5.842 11.986 2.301 1.00 96.81 383 ALA A N 1
ATOM 2751 C CA . ALA A 1 383 ? -6.613 10.861 2.811 1.00 96.81 383 ALA A CA 1
ATOM 2752 C C . ALA A 1 383 ? -6.173 9.561 2.130 1.00 96.81 383 ALA A C 1
ATOM 2754 O O . ALA A 1 383 ? -6.221 9.445 0.906 1.00 96.81 383 ALA A O 1
ATOM 2755 N N . PHE A 1 384 ? -5.777 8.577 2.930 1.00 98.44 384 PHE A N 1
ATOM 2756 C CA . PHE A 1 384 ? -5.585 7.216 2.467 1.00 98.44 384 PHE A CA 1
ATOM 2757 C C . PHE A 1 384 ? -6.952 6.530 2.403 1.00 98.44 384 PHE A C 1
ATOM 2759 O O . PHE A 1 384 ? -7.501 6.123 3.430 1.00 98.44 384 PHE A O 1
ATOM 2766 N N . ASP A 1 385 ? -7.508 6.443 1.194 1.00 98.00 385 ASP A N 1
ATOM 2767 C CA . ASP A 1 385 ? -8.779 5.766 0.929 1.00 98.00 385 ASP A CA 1
ATOM 2768 C C . ASP A 1 385 ? -8.574 4.246 0.948 1.00 98.00 385 ASP A C 1
ATOM 2770 O O . ASP A 1 385 ? -8.005 3.657 0.025 1.00 98.00 385 ASP A O 1
ATOM 2774 N N . ALA A 1 386 ? -8.992 3.616 2.040 1.00 98.38 386 ALA A N 1
ATOM 2775 C CA . ALA A 1 386 ? -8.950 2.180 2.241 1.00 98.38 386 ALA A CA 1
ATOM 2776 C C . ALA A 1 386 ? -10.329 1.575 1.955 1.00 98.38 386 ALA A C 1
ATOM 2778 O O . ALA A 1 386 ? -11.090 1.268 2.873 1.00 98.38 386 ALA A O 1
ATOM 2779 N N . ASN A 1 387 ? -10.655 1.378 0.678 1.00 97.88 387 ASN A N 1
ATOM 2780 C CA . ASN A 1 387 ? -11.812 0.578 0.285 1.00 97.88 387 ASN A CA 1
ATOM 2781 C C . ASN A 1 387 ? -11.436 -0.905 0.238 1.00 97.88 387 ASN A C 1
ATOM 2783 O O . ASN A 1 387 ? -10.942 -1.407 -0.769 1.00 97.88 387 ASN A O 1
ATOM 2787 N N . ILE A 1 388 ? -11.661 -1.604 1.347 1.00 97.62 388 ILE A N 1
ATOM 2788 C CA . ILE A 1 388 ? -11.192 -2.981 1.535 1.00 97.62 388 ILE A CA 1
ATOM 2789 C C . ILE A 1 388 ? -12.187 -4.048 1.062 1.00 97.62 388 ILE A C 1
ATOM 2791 O O . ILE A 1 388 ? -11.879 -5.234 1.147 1.00 97.62 388 ILE A O 1
ATOM 2795 N N . ASP A 1 389 ? -13.379 -3.659 0.599 1.00 95.75 389 ASP A N 1
ATOM 2796 C CA . ASP A 1 389 ? -14.479 -4.565 0.233 1.00 95.75 389 ASP A CA 1
ATOM 2797 C C . ASP A 1 389 ? -14.646 -5.736 1.234 1.00 95.75 389 ASP A C 1
ATOM 2799 O O . ASP A 1 389 ? -14.971 -5.504 2.404 1.00 95.75 389 ASP A O 1
ATOM 2803 N N . SER A 1 390 ? -14.404 -6.983 0.809 1.00 96.06 390 SER A N 1
ATOM 2804 C CA . SER A 1 390 ? -14.468 -8.185 1.645 1.00 96.06 390 SER A CA 1
ATOM 2805 C C . SER A 1 390 ? -13.100 -8.678 2.137 1.00 96.06 390 SER A C 1
ATOM 2807 O O . SER A 1 390 ? -13.026 -9.719 2.792 1.00 96.06 390 SER A O 1
ATOM 2809 N N . TYR A 1 391 ? -12.009 -7.989 1.800 1.00 96.75 391 TYR A N 1
ATOM 2810 C CA . TYR A 1 391 ? -10.649 -8.415 2.118 1.00 96.75 391 TYR A CA 1
ATOM 2811 C C . TYR A 1 391 ? -10.302 -8.175 3.587 1.00 96.75 391 TYR A C 1
ATOM 2813 O O . TYR A 1 391 ? -10.724 -7.201 4.209 1.00 96.75 391 TYR A O 1
ATOM 2821 N N . SER A 1 392 ? -9.501 -9.075 4.156 1.00 96.06 392 SER A N 1
ATOM 2822 C CA . SER A 1 392 ? -8.868 -8.860 5.456 1.00 96.06 392 SER A CA 1
ATOM 2823 C C . SER A 1 392 ? -7.383 -8.598 5.269 1.00 96.06 392 SER A C 1
ATOM 2825 O O . SER A 1 392 ? -6.684 -9.405 4.659 1.00 96.06 392 SER A O 1
ATOM 2827 N N . SER A 1 393 ? -6.915 -7.476 5.803 1.00 96.88 393 SER A N 1
ATOM 2828 C CA . SER A 1 393 ? -5.543 -6.998 5.653 1.00 96.88 393 SER A CA 1
ATOM 2829 C C . SER A 1 393 ? -5.020 -6.473 6.983 1.00 96.88 393 SER A C 1
ATOM 2831 O O . SER A 1 393 ? -5.791 -5.973 7.799 1.00 96.88 393 SER A O 1
ATOM 2833 N N . THR A 1 394 ? -3.709 -6.554 7.192 1.00 98.25 394 THR A N 1
ATOM 2834 C CA . THR A 1 394 ? -3.051 -6.021 8.389 1.00 98.25 394 THR A CA 1
ATOM 2835 C C . THR A 1 394 ? -1.930 -5.094 7.968 1.00 98.25 394 THR A C 1
ATOM 2837 O O . THR A 1 394 ? -1.028 -5.534 7.271 1.00 98.25 394 THR A O 1
ATOM 2840 N N . PHE A 1 395 ? -1.965 -3.848 8.434 1.00 98.75 395 PHE A N 1
ATOM 2841 C CA . PHE A 1 395 ? -0.822 -2.945 8.381 1.00 98.75 395 PHE A CA 1
ATOM 2842 C C . PHE A 1 395 ? -0.031 -3.066 9.681 1.00 98.75 395 PHE A C 1
ATOM 2844 O O . PHE A 1 395 ? -0.540 -2.784 10.775 1.00 98.75 395 PHE A O 1
ATOM 2851 N N . THR A 1 396 ? 1.213 -3.521 9.553 1.00 98.31 396 THR A N 1
ATOM 2852 C CA . THR A 1 396 ? 2.123 -3.770 10.678 1.00 98.31 396 THR A CA 1
ATOM 2853 C C . THR A 1 396 ? 3.075 -2.606 10.923 1.00 98.31 396 THR A C 1
ATOM 2855 O O . THR A 1 396 ? 3.514 -2.408 12.059 1.00 98.31 396 THR A O 1
ATOM 2858 N N . ASN A 1 397 ? 3.326 -1.790 9.897 1.00 98.50 397 ASN A N 1
ATOM 2859 C CA . ASN A 1 397 ? 4.106 -0.567 10.007 1.00 98.50 397 ASN A CA 1
ATOM 2860 C C . ASN A 1 397 ? 3.496 0.440 10.995 1.00 98.50 397 ASN A C 1
ATOM 2862 O O . ASN A 1 397 ? 2.284 0.519 11.196 1.00 98.50 397 ASN A O 1
ATOM 2866 N N . ALA A 1 398 ? 4.364 1.255 11.598 1.00 98.06 398 ALA A N 1
ATOM 2867 C CA . ALA A 1 398 ? 3.953 2.469 12.292 1.00 98.06 398 ALA A CA 1
ATOM 2868 C C . ALA A 1 398 ? 3.682 3.566 11.253 1.00 98.06 398 ALA A C 1
ATOM 2870 O O . ALA A 1 398 ? 4.617 4.030 10.598 1.00 98.06 398 ALA A O 1
ATOM 2871 N N . ILE A 1 399 ? 2.418 3.969 11.104 1.00 98.69 399 ILE A N 1
ATOM 2872 C CA . ILE A 1 399 ? 2.001 4.918 10.065 1.00 98.69 399 ILE A CA 1
ATOM 2873 C C . ILE A 1 399 ? 2.041 6.353 10.599 1.00 98.69 399 ILE A C 1
ATOM 2875 O O . ILE A 1 399 ? 1.301 6.692 11.524 1.00 98.69 399 ILE A O 1
ATOM 2879 N N . GLY A 1 400 ? 2.885 7.203 10.014 1.00 98.06 400 GLY A N 1
ATOM 2880 C CA . GLY A 1 400 ? 2.961 8.644 10.292 1.00 98.06 400 GLY A CA 1
ATOM 2881 C C . GLY A 1 400 ? 2.305 9.520 9.216 1.00 98.06 400 GLY A C 1
ATOM 2882 O O . GLY A 1 400 ? 1.471 9.064 8.441 1.00 98.06 400 GLY A O 1
ATOM 2883 N N . GLY A 1 401 ? 2.714 10.787 9.132 1.00 96.69 401 GLY A N 1
ATOM 2884 C CA . GLY A 1 401 ? 2.277 11.721 8.083 1.00 96.69 401 GLY A CA 1
ATOM 2885 C C . GLY A 1 401 ? 1.135 12.654 8.496 1.00 96.69 401 GLY A C 1
ATOM 2886 O O . GLY A 1 401 ? 0.540 12.523 9.564 1.00 96.69 401 GLY A O 1
ATOM 2887 N N . SER A 1 402 ? 0.851 13.653 7.661 1.00 95.88 402 SER A N 1
ATOM 2888 C CA . SER A 1 402 ? -0.221 14.627 7.919 1.00 95.88 402 SER A CA 1
ATOM 2889 C C . SER A 1 402 ? -1.598 14.183 7.422 1.00 95.88 402 SER A C 1
ATOM 2891 O O . SER A 1 402 ? -2.588 14.866 7.676 1.00 95.88 402 SER A O 1
ATOM 2893 N N . GLY A 1 403 ? -1.657 13.079 6.680 1.00 97.25 403 GLY A N 1
ATOM 2894 C CA . GLY A 1 403 ? -2.871 12.526 6.102 1.00 97.25 403 GLY A CA 1
ATOM 2895 C C . GLY A 1 403 ? -3.809 11.857 7.104 1.00 97.25 403 GLY A C 1
ATOM 2896 O O . GLY A 1 403 ? -3.497 11.706 8.291 1.00 97.25 403 GLY A O 1
ATOM 2897 N N . SER A 1 404 ? -4.977 11.465 6.603 1.00 98.25 404 SER A N 1
ATOM 2898 C CA . SER A 1 404 ? -6.026 10.744 7.331 1.00 98.25 404 SER A CA 1
ATOM 2899 C C . SER A 1 404 ? -6.177 9.317 6.806 1.00 98.25 404 SER A C 1
ATOM 2901 O O . SER A 1 404 ? -5.713 9.001 5.714 1.00 98.25 404 SER A O 1
ATOM 2903 N N . LEU A 1 405 ? -6.857 8.469 7.575 1.00 98.75 405 LEU A N 1
ATOM 2904 C CA . LEU A 1 405 ? -7.358 7.177 7.102 1.00 98.75 405 LEU A CA 1
ATOM 2905 C C . LEU A 1 405 ? -8.865 7.275 6.882 1.00 98.75 405 LEU A C 1
ATOM 2907 O O . LEU A 1 405 ? -9.587 7.521 7.848 1.00 98.75 405 LEU A O 1
ATOM 2911 N N . ASP A 1 406 ? -9.329 7.003 5.666 1.00 98.62 406 ASP A N 1
ATOM 2912 C CA . ASP A 1 406 ? -10.752 6.876 5.358 1.00 98.62 406 ASP A CA 1
ATOM 2913 C C . ASP A 1 406 ? -11.052 5.424 4.972 1.00 98.62 406 ASP A C 1
ATOM 2915 O O . ASP A 1 406 ? -10.584 4.922 3.957 1.00 98.62 406 ASP A O 1
ATOM 2919 N N . LEU A 1 407 ? -11.806 4.721 5.817 1.00 98.69 407 LEU A N 1
ATOM 2920 C CA . LEU A 1 407 ? -12.116 3.305 5.647 1.00 98.69 407 LEU A CA 1
ATOM 2921 C C . LEU A 1 407 ? -13.538 3.099 5.117 1.00 98.69 407 LEU A C 1
ATOM 2923 O O . LEU A 1 407 ? -14.523 3.588 5.691 1.00 98.69 407 LEU A O 1
ATOM 2927 N N . THR A 1 408 ? -13.633 2.273 4.077 1.00 98.50 408 THR A N 1
ATOM 2928 C CA . THR A 1 408 ? -14.880 1.692 3.575 1.00 98.50 408 THR A CA 1
ATOM 2929 C C . THR A 1 408 ? -14.709 0.198 3.299 1.00 98.50 408 THR A C 1
ATOM 2931 O O . THR A 1 408 ? -13.610 -0.295 3.071 1.00 98.50 408 THR A O 1
ATOM 2934 N N . GLY A 1 409 ? -15.803 -0.558 3.330 1.00 96.12 409 GLY A N 1
ATOM 2935 C CA . GLY A 1 409 ? -15.805 -1.980 3.000 1.00 96.12 409 GLY A CA 1
ATOM 2936 C C . GLY A 1 409 ? -17.180 -2.620 3.168 1.00 96.12 409 GLY A C 1
ATOM 2937 O O . GLY A 1 409 ? -18.138 -1.978 3.605 1.00 96.12 409 GLY A O 1
ATOM 2938 N N . THR A 1 410 ? -17.275 -3.901 2.825 1.00 93.88 410 THR A N 1
ATOM 2939 C CA . THR A 1 410 ? -18.482 -4.716 2.992 1.00 93.88 410 THR A CA 1
ATOM 2940 C C . THR A 1 410 ? -18.330 -5.609 4.222 1.00 93.88 410 THR A C 1
ATOM 2942 O O . THR A 1 410 ? -18.831 -5.279 5.294 1.00 93.88 410 THR A O 1
ATOM 2945 N N . THR A 1 411 ? -17.586 -6.707 4.098 1.00 92.31 411 THR A N 1
ATOM 2946 C CA . THR A 1 411 ? -17.305 -7.661 5.186 1.00 92.31 411 THR A CA 1
ATOM 2947 C C . THR A 1 411 ? -15.833 -7.707 5.583 1.00 92.31 411 THR A C 1
ATOM 2949 O O . THR A 1 411 ? -15.472 -8.469 6.478 1.00 92.31 411 THR A O 1
ATOM 2952 N N . GLY A 1 412 ? -14.983 -6.942 4.897 1.00 95.12 412 GLY A N 1
ATOM 2953 C CA . GLY A 1 412 ? -13.546 -6.909 5.112 1.00 95.12 412 GLY A CA 1
ATOM 2954 C C . GLY A 1 412 ? -13.148 -6.319 6.461 1.00 95.12 412 GLY A C 1
ATOM 2955 O O . GLY A 1 412 ? -13.932 -5.630 7.120 1.00 95.12 412 GLY A O 1
ATOM 2956 N N . THR A 1 413 ? -11.899 -6.572 6.846 1.00 97.94 413 THR A N 1
ATOM 2957 C CA . THR A 1 413 ? -11.300 -6.028 8.068 1.00 97.94 413 THR A CA 1
ATOM 2958 C C . THR A 1 413 ? -9.907 -5.491 7.783 1.00 97.94 413 THR A C 1
ATOM 2960 O O . THR A 1 413 ? -9.029 -6.246 7.370 1.00 97.94 413 THR A O 1
ATOM 2963 N N . LEU A 1 414 ? -9.675 -4.213 8.068 1.00 98.75 414 LEU A N 1
ATOM 2964 C CA . LEU A 1 414 ? -8.333 -3.650 8.123 1.00 98.75 414 LEU A CA 1
ATOM 2965 C C . LEU A 1 414 ? -7.846 -3.686 9.569 1.00 98.75 414 LEU A C 1
ATOM 2967 O O . LEU A 1 414 ? -8.499 -3.137 10.450 1.00 98.75 414 LEU A O 1
ATOM 2971 N N . THR A 1 415 ? -6.707 -4.321 9.821 1.00 98.56 415 THR A N 1
ATOM 2972 C CA . THR A 1 415 ? -6.055 -4.321 11.131 1.00 98.56 415 THR A CA 1
ATOM 2973 C C . THR A 1 415 ? -4.900 -3.333 11.150 1.00 98.56 415 THR A C 1
ATOM 2975 O O . THR A 1 415 ? -4.004 -3.430 10.319 1.00 98.56 415 THR A O 1
ATOM 2978 N N . LEU A 1 416 ? -4.874 -2.433 12.131 1.00 98.62 416 LEU A N 1
ATOM 2979 C CA . LEU A 1 416 ? -3.715 -1.595 12.430 1.00 98.62 416 LEU A CA 1
ATOM 2980 C C . LEU A 1 416 ? -3.023 -2.132 13.686 1.00 98.62 416 LEU A C 1
ATOM 2982 O O . LEU A 1 416 ? -3.556 -2.026 14.798 1.00 98.62 416 LEU A O 1
ATOM 2986 N N . SER A 1 417 ? -1.837 -2.721 13.520 1.00 97.62 417 SER A N 1
ATOM 2987 C CA . SER A 1 417 ? -1.066 -3.268 14.646 1.00 97.62 417 SER A CA 1
ATOM 2988 C C . SER A 1 417 ? 0.115 -2.400 15.074 1.00 97.62 417 SER A C 1
ATOM 2990 O O . SER A 1 417 ? 0.627 -2.589 16.175 1.00 97.62 417 SER A O 1
ATOM 2992 N N . GLY A 1 418 ? 0.536 -1.450 14.235 1.00 97.12 418 GLY A N 1
ATOM 2993 C CA . GLY A 1 418 ? 1.603 -0.501 14.546 1.00 97.12 418 GLY A CA 1
ATOM 2994 C C . GLY A 1 418 ? 1.192 0.619 15.511 1.00 97.12 418 GLY A C 1
ATOM 2995 O O . GLY A 1 418 ? 0.021 0.792 15.860 1.00 97.12 418 GLY A O 1
ATOM 2996 N N . ALA A 1 419 ? 2.181 1.410 15.934 1.00 97.75 419 ALA A N 1
ATOM 2997 C CA . ALA A 1 419 ? 1.970 2.644 16.688 1.00 97.75 419 ALA A CA 1
ATOM 2998 C C . ALA A 1 419 ? 1.796 3.817 15.713 1.00 97.75 419 ALA A C 1
ATOM 3000 O O . ALA A 1 419 ? 2.776 4.415 15.269 1.00 97.75 419 ALA A O 1
ATOM 3001 N N . ASN A 1 420 ? 0.554 4.119 15.342 1.00 98.44 420 ASN A N 1
ATOM 3002 C CA . ASN A 1 420 ? 0.267 5.068 14.272 1.00 98.44 420 ASN A CA 1
ATOM 3003 C C . ASN A 1 420 ? 0.169 6.502 14.801 1.00 98.44 420 ASN A C 1
ATOM 3005 O O . ASN A 1 420 ? -0.537 6.783 15.771 1.00 98.44 420 ASN A O 1
ATOM 3009 N N . THR A 1 421 ? 0.877 7.413 14.140 1.00 98.00 421 THR A N 1
ATOM 3010 C CA . THR A 1 421 ? 1.070 8.813 14.539 1.00 98.00 421 THR A CA 1
ATOM 3011 C C . THR A 1 421 ? 0.554 9.825 13.516 1.00 98.00 421 THR A C 1
ATOM 3013 O O . THR A 1 421 ? 0.747 11.024 13.712 1.00 98.00 421 THR A O 1
ATOM 3016 N N . TYR A 1 422 ? -0.118 9.373 12.451 1.00 98.12 422 TYR A N 1
ATOM 3017 C CA . TYR A 1 422 ? -0.731 10.266 11.467 1.00 98.12 422 TYR A CA 1
ATOM 3018 C C . TYR A 1 422 ? -1.735 11.241 12.106 1.00 98.12 422 TYR A C 1
ATOM 3020 O O . TYR A 1 422 ? -2.444 10.897 13.058 1.00 98.12 422 TYR A O 1
ATOM 3028 N N . SER A 1 423 ? -1.790 12.476 11.596 1.00 97.00 423 SER A N 1
ATOM 3029 C CA . SER A 1 423 ? -2.518 13.573 12.255 1.00 97.00 423 SER A CA 1
ATOM 3030 C C . SER A 1 423 ? -3.884 13.924 11.654 1.00 97.00 423 SER A C 1
ATOM 3032 O O . SER A 1 423 ? -4.666 14.596 12.326 1.00 97.00 423 SER A O 1
ATOM 3034 N N . GLY A 1 424 ? -4.220 13.451 10.448 1.00 95.94 424 GLY A N 1
ATOM 3035 C CA . GLY A 1 424 ? -5.477 13.778 9.756 1.00 95.94 424 GLY A CA 1
ATOM 3036 C C . GLY A 1 424 ? -6.738 13.122 10.336 1.00 95.94 424 GLY A C 1
ATOM 3037 O O . GLY A 1 424 ? -7.845 13.460 9.928 1.00 95.94 424 GLY A O 1
ATOM 3038 N N . GLY A 1 425 ? -6.597 12.225 11.316 1.00 96.69 425 GLY A N 1
ATOM 3039 C CA . GLY A 1 425 ? -7.712 11.500 11.932 1.00 96.69 425 GLY A CA 1
ATOM 3040 C C . GLY A 1 425 ? -8.112 10.235 11.170 1.00 96.69 425 GLY A C 1
ATOM 3041 O O . GLY A 1 425 ? -7.525 9.888 10.148 1.00 96.69 425 GLY A O 1
ATOM 3042 N N . THR A 1 426 ? -9.080 9.508 11.725 1.00 98.75 426 THR A N 1
ATOM 3043 C CA . THR A 1 426 ? -9.572 8.231 11.186 1.00 98.75 426 THR A CA 1
ATOM 3044 C C . THR A 1 426 ? -11.078 8.287 10.982 1.00 98.75 426 THR A C 1
ATOM 3046 O O . THR A 1 426 ? -11.814 8.569 11.929 1.00 98.75 426 THR A O 1
ATOM 3049 N N . THR A 1 427 ? -11.551 7.962 9.788 1.00 98.69 427 THR A N 1
ATOM 3050 C CA . THR A 1 427 ? -12.973 7.859 9.464 1.00 98.69 427 THR A CA 1
ATOM 3051 C C . THR A 1 427 ? -13.307 6.417 9.115 1.00 98.69 427 THR A C 1
ATOM 3053 O O . THR A 1 427 ? -12.664 5.820 8.259 1.00 98.69 427 THR A O 1
ATOM 3056 N N . VAL A 1 428 ? -14.339 5.854 9.740 1.00 98.69 428 VAL A N 1
ATOM 3057 C CA . VAL A 1 428 ? -14.905 4.552 9.375 1.00 98.69 428 VAL A CA 1
ATOM 3058 C C . VAL A 1 428 ? -16.341 4.769 8.918 1.00 98.69 428 VAL A C 1
ATOM 3060 O O . VAL A 1 428 ? -17.224 5.081 9.721 1.00 98.69 428 VAL A O 1
ATOM 3063 N N . SER A 1 429 ? -16.562 4.628 7.611 1.00 98.31 429 SER A N 1
ATOM 3064 C CA . SER A 1 429 ? -17.890 4.788 7.005 1.00 98.31 429 SER A CA 1
ATOM 3065 C C . SER A 1 429 ? -18.589 3.448 6.774 1.00 98.31 429 SER A C 1
ATOM 3067 O O . SER A 1 429 ? -19.808 3.350 6.897 1.00 98.31 429 SER A O 1
ATOM 3069 N N . SER A 1 430 ? -17.824 2.399 6.478 1.00 97.50 430 SER A N 1
ATOM 3070 C CA . SER A 1 430 ? -18.280 1.009 6.368 1.00 97.50 430 SER A CA 1
ATOM 3071 C C . SER A 1 430 ? -17.091 0.050 6.539 1.00 97.50 430 SER A C 1
ATOM 3073 O O . SER A 1 430 ? -15.956 0.499 6.694 1.00 97.50 430 SER A O 1
ATOM 3075 N N . GLY A 1 431 ? -17.332 -1.265 6.545 1.00 96.12 431 GLY A N 1
ATOM 3076 C CA . GLY A 1 431 ? -16.297 -2.267 6.829 1.00 96.12 431 GLY A CA 1
ATOM 3077 C C . GLY A 1 431 ? -15.886 -2.306 8.305 1.00 96.12 431 GLY A C 1
ATOM 3078 O O . GLY A 1 431 ? -16.589 -1.773 9.167 1.00 96.12 431 GLY A O 1
ATOM 3079 N N . ASN A 1 432 ? -14.762 -2.962 8.601 1.00 97.94 432 ASN A N 1
ATOM 3080 C CA . ASN A 1 432 ? -14.283 -3.158 9.970 1.00 97.94 432 ASN A CA 1
ATOM 3081 C C . ASN A 1 432 ? -12.837 -2.669 10.129 1.00 97.94 432 ASN A C 1
ATOM 3083 O O . ASN A 1 432 ? -11.943 -3.119 9.415 1.00 97.94 432 ASN A O 1
ATOM 3087 N N . LEU A 1 433 ? -12.595 -1.789 11.097 1.00 98.56 433 LEU A N 1
ATOM 3088 C CA . LEU A 1 433 ? -11.266 -1.388 11.547 1.00 98.56 433 LEU A CA 1
ATOM 3089 C C . LEU A 1 433 ? -10.943 -2.106 12.857 1.00 98.56 433 LEU A C 1
ATOM 3091 O O . LEU A 1 433 ? -11.576 -1.863 13.884 1.00 98.56 433 LEU A O 1
ATOM 3095 N N . TRP A 1 434 ? -9.946 -2.982 12.839 1.00 97.88 434 TRP A N 1
ATOM 3096 C CA . TRP A 1 434 ? -9.438 -3.636 14.038 1.00 97.88 434 TRP A CA 1
ATOM 3097 C C . TRP A 1 434 ? -8.138 -2.975 14.494 1.00 97.88 434 TRP A C 1
ATOM 3099 O O . TRP A 1 434 ? -7.194 -2.814 13.727 1.00 97.88 434 TRP A O 1
ATOM 3109 N N . LEU A 1 435 ? -8.062 -2.596 15.760 1.00 97.19 435 LEU A N 1
ATOM 3110 C CA . LEU A 1 435 ? -6.923 -1.918 16.350 1.00 97.19 435 LEU A CA 1
ATOM 3111 C C . LEU A 1 435 ? -6.307 -2.821 17.414 1.00 97.19 435 LEU A C 1
ATOM 3113 O O . LEU A 1 435 ? -6.882 -3.021 18.484 1.00 97.19 435 LEU A O 1
ATOM 3117 N N . SER A 1 436 ? -5.122 -3.358 17.125 1.00 95.25 436 SER A N 1
ATOM 3118 C CA . SER A 1 436 ? -4.276 -4.028 18.122 1.00 95.25 436 SER A CA 1
ATOM 3119 C C . SER A 1 436 ? -3.059 -3.192 18.519 1.00 95.25 436 SER A C 1
ATOM 3121 O O . SER A 1 436 ? -2.406 -3.513 19.507 1.00 95.25 436 SER A O 1
ATOM 3123 N N . GLY A 1 437 ? -2.753 -2.146 17.746 1.00 96.31 437 GLY A N 1
ATOM 3124 C CA . GLY A 1 437 ? -1.754 -1.129 18.056 1.00 96.31 437 GLY A CA 1
ATOM 3125 C C . GLY A 1 437 ? -2.395 0.145 18.604 1.00 96.31 437 GLY A C 1
ATOM 3126 O O . GLY A 1 437 ? -3.264 0.098 19.478 1.00 96.31 437 GLY A O 1
ATOM 3127 N N . SER A 1 438 ? -1.979 1.299 18.083 1.00 97.75 438 SER A N 1
ATOM 3128 C CA . SER A 1 438 ? -2.549 2.590 18.477 1.00 97.75 438 SER A CA 1
ATOM 3129 C C . SER A 1 438 ? -2.741 3.546 17.307 1.00 97.75 438 SER A C 1
ATOM 3131 O O . SER A 1 438 ? -2.097 3.411 16.269 1.00 97.75 438 SER A O 1
ATOM 3133 N N . VAL A 1 439 ? -3.628 4.523 17.483 1.00 98.06 439 VAL A N 1
ATOM 3134 C CA . VAL A 1 439 ? -3.773 5.686 16.595 1.00 98.06 439 VAL A CA 1
ATOM 3135 C C . VAL A 1 439 ? -3.657 6.968 17.416 1.00 98.06 439 VAL A C 1
ATOM 3137 O O . VAL A 1 439 ? -4.147 7.032 18.544 1.00 98.06 439 VAL A O 1
ATOM 3140 N N . ALA A 1 440 ? -2.974 7.984 16.887 1.00 96.06 440 ALA A N 1
ATOM 3141 C CA . ALA A 1 440 ? -2.762 9.250 17.591 1.00 96.06 440 ALA A CA 1
ATOM 3142 C C . ALA A 1 440 ? -3.986 10.180 17.559 1.00 96.06 440 ALA A C 1
ATOM 3144 O O . ALA A 1 440 ? -4.250 10.888 18.527 1.00 96.06 440 ALA A O 1
ATOM 3145 N N . GLY A 1 441 ? -4.705 10.199 16.434 1.00 93.88 441 GLY A N 1
ATOM 3146 C CA . GLY A 1 441 ? -5.777 11.154 16.165 1.00 93.88 441 GLY A CA 1
ATOM 3147 C C . GLY A 1 441 ? -7.169 10.721 16.628 1.00 93.88 441 GLY A C 1
ATOM 3148 O O . GLY A 1 441 ? -7.386 9.629 17.152 1.00 93.88 441 GLY A O 1
ATOM 3149 N N . ASN A 1 442 ? -8.136 11.606 16.385 1.00 98.19 442 ASN A N 1
ATOM 3150 C CA . ASN A 1 442 ? -9.556 11.332 16.603 1.00 98.19 442 ASN A CA 1
ATOM 3151 C C . ASN A 1 442 ? -10.075 10.264 15.629 1.00 98.19 442 ASN A C 1
ATOM 3153 O O . ASN A 1 442 ? -9.587 10.164 14.500 1.00 98.19 442 ASN A O 1
ATOM 3157 N N . ALA A 1 443 ? -11.114 9.535 16.042 1.00 98.56 443 ALA A N 1
ATOM 3158 C CA . ALA A 1 443 ? -11.832 8.599 15.184 1.00 98.56 443 ALA A CA 1
ATOM 3159 C C . ALA A 1 443 ? -13.316 8.972 15.050 1.00 98.56 443 ALA A C 1
ATOM 3161 O O . ALA A 1 443 ? -13.974 9.326 16.030 1.00 98.56 443 ALA A O 1
ATOM 3162 N N . THR A 1 444 ? -13.854 8.860 13.840 1.00 98.62 444 THR A N 1
ATOM 3163 C CA . THR A 1 444 ? -15.271 9.083 13.540 1.00 98.62 444 THR A CA 1
ATOM 3164 C C . THR A 1 444 ? -15.865 7.833 12.911 1.00 98.62 444 THR A C 1
ATOM 3166 O O . THR A 1 444 ? -15.336 7.336 11.923 1.00 98.62 444 THR A O 1
ATOM 3169 N N . LEU A 1 445 ? -16.972 7.340 13.462 1.00 98.56 445 LEU A N 1
ATOM 3170 C CA . LEU A 1 445 ? -17.743 6.233 12.903 1.00 98.56 445 LEU A CA 1
ATOM 3171 C C . LEU A 1 445 ? -19.090 6.766 12.411 1.00 98.56 445 LEU A C 1
ATOM 3173 O O . LEU A 1 445 ? -19.964 7.083 13.221 1.00 98.56 445 LEU A O 1
ATOM 3177 N N . SER A 1 446 ? -19.265 6.845 11.095 1.00 97.06 446 SER A N 1
ATOM 3178 C CA . SER A 1 446 ? -20.565 7.111 10.460 1.00 97.06 446 SER A CA 1
ATOM 3179 C C . SER A 1 446 ? -21.299 5.819 10.078 1.00 97.06 446 SER A C 1
ATOM 3181 O O . SER A 1 446 ? -22.510 5.844 9.868 1.00 97.06 446 SER A O 1
ATOM 3183 N N . GLY A 1 447 ? -20.578 4.696 10.060 1.00 95.75 447 GLY A N 1
ATOM 3184 C CA . GLY A 1 447 ? -21.069 3.336 9.867 1.00 95.75 447 GLY A CA 1
ATOM 3185 C C . GLY A 1 447 ? -19.974 2.325 10.225 1.00 95.75 447 GLY A C 1
ATOM 3186 O O . GLY A 1 447 ? -19.052 2.652 10.975 1.00 95.75 447 GLY A O 1
ATOM 3187 N N . GLY A 1 448 ? -20.073 1.098 9.708 1.00 97.25 448 GLY A N 1
ATOM 3188 C CA . GLY A 1 448 ? -19.061 0.052 9.915 1.00 97.25 448 GLY A CA 1
ATOM 3189 C C . GLY A 1 448 ? -18.770 -0.263 11.388 1.00 97.25 448 GLY A C 1
ATOM 3190 O O . GLY A 1 448 ? -19.605 -0.037 12.271 1.00 97.25 448 GLY A O 1
ATOM 3191 N N . SER A 1 449 ? -17.576 -0.791 11.656 1.00 98.19 449 SER A N 1
ATOM 3192 C CA . SER A 1 449 ? -17.096 -1.032 13.015 1.00 98.19 449 SER A CA 1
ATOM 3193 C C . SER A 1 449 ? -15.651 -0.585 13.235 1.00 98.19 449 SER A C 1
ATOM 3195 O O . SER A 1 449 ? -14.819 -0.667 12.337 1.00 98.19 449 SER A O 1
ATOM 3197 N N . LEU A 1 450 ? -15.352 -0.117 14.447 1.00 98.44 450 LEU A N 1
ATOM 3198 C CA . LEU A 1 450 ? -13.994 0.123 14.941 1.00 98.44 450 LEU A CA 1
ATOM 3199 C C . LEU A 1 450 ? -13.851 -0.557 16.296 1.00 98.44 450 LEU A C 1
ATOM 3201 O O . LEU A 1 450 ? -14.668 -0.322 17.182 1.00 98.44 450 LEU A O 1
ATOM 3205 N N . GLY A 1 451 ? -12.807 -1.347 16.506 1.00 96.06 451 GLY A N 1
ATOM 3206 C CA . GLY A 1 451 ? -12.568 -1.907 17.828 1.00 96.06 451 GLY A CA 1
ATOM 3207 C C . GLY A 1 451 ? -11.302 -2.719 17.974 1.00 96.06 451 GLY A C 1
ATOM 3208 O O . GLY A 1 451 ? -10.428 -2.662 17.123 1.00 96.06 451 GLY A O 1
ATOM 3209 N N . GLY A 1 452 ? -11.211 -3.466 19.068 1.00 95.25 452 GLY A N 1
ATOM 3210 C CA . GLY A 1 452 ? -10.049 -4.282 19.421 1.00 95.25 452 GLY A CA 1
ATOM 3211 C C . GLY A 1 452 ? -9.428 -3.882 20.762 1.00 95.25 452 GLY A C 1
ATOM 3212 O O . GLY A 1 452 ? -9.996 -3.058 21.477 1.00 95.25 452 GLY A O 1
ATOM 3213 N N . PRO A 1 453 ? -8.285 -4.481 21.138 1.00 95.25 453 PRO A N 1
ATOM 3214 C CA . PRO A 1 453 ? -7.621 -4.219 22.418 1.00 95.25 453 PRO A CA 1
ATOM 3215 C C . PRO A 1 453 ? -6.655 -3.019 22.395 1.00 95.25 453 PRO A C 1
ATOM 3217 O O . PRO A 1 453 ? -5.904 -2.830 23.349 1.00 95.25 453 PRO A O 1
ATOM 3220 N N . GLY A 1 454 ? -6.588 -2.272 21.289 1.00 96.62 454 GLY A N 1
ATOM 3221 C CA . GLY A 1 454 ? -5.642 -1.173 21.102 1.00 96.62 454 GLY A CA 1
ATOM 3222 C C . GLY A 1 454 ? -6.040 0.149 21.767 1.00 96.62 454 GLY A C 1
ATOM 3223 O O . GLY A 1 454 ? -6.976 0.224 22.567 1.00 96.62 454 GLY A O 1
ATOM 3224 N N . THR A 1 455 ? -5.328 1.215 21.394 1.00 98.25 455 THR A N 1
ATOM 3225 C CA . THR A 1 455 ? -5.501 2.555 21.984 1.00 98.25 455 THR A CA 1
ATOM 3226 C C . THR A 1 455 ? -5.766 3.631 20.938 1.00 98.25 455 THR A C 1
ATOM 3228 O O . THR A 1 455 ? -4.987 3.818 20.005 1.00 98.25 455 THR A O 1
ATOM 3231 N N . ILE A 1 456 ? -6.814 4.420 21.150 1.00 98.62 456 ILE A N 1
ATOM 3232 C CA . ILE A 1 456 ? -7.102 5.649 20.411 1.00 98.62 456 ILE A CA 1
ATOM 3233 C C . ILE A 1 456 ? -6.673 6.820 21.299 1.00 98.62 456 ILE A C 1
ATOM 3235 O O . ILE A 1 456 ? -7.315 7.103 22.309 1.00 98.62 456 ILE A O 1
ATOM 3239 N N . ASN A 1 457 ? -5.589 7.512 20.936 1.00 98.19 457 ASN A N 1
ATOM 3240 C CA . ASN A 1 457 ? -5.051 8.637 21.717 1.00 98.19 457 ASN A CA 1
ATOM 3241 C C . ASN A 1 457 ? -5.786 9.975 21.467 1.00 98.19 457 ASN A C 1
ATOM 3243 O O . ASN A 1 457 ? -5.274 11.049 21.787 1.00 98.19 457 ASN A O 1
ATOM 3247 N N . GLY A 1 458 ? -6.981 9.903 20.883 1.00 98.00 458 GLY A N 1
ATOM 3248 C CA . GLY A 1 458 ? -7.864 11.024 20.593 1.00 98.00 458 GLY A CA 1
ATOM 3249 C C . GLY A 1 458 ? -9.287 10.754 21.073 1.00 98.00 458 GLY A C 1
ATOM 3250 O O . GLY A 1 458 ? -9.548 9.821 21.831 1.00 98.00 458 GLY A O 1
ATOM 3251 N N . SER A 1 459 ? -10.226 11.589 20.634 1.00 98.75 459 SER A N 1
ATOM 3252 C CA . SER A 1 459 ? -11.654 11.394 20.905 1.00 98.75 459 SER A CA 1
ATOM 3253 C C . SER A 1 459 ? -12.318 10.535 19.830 1.00 98.75 459 SER A C 1
ATOM 3255 O O . SER A 1 459 ? -11.919 10.562 18.665 1.00 98.75 459 SER A O 1
ATOM 3257 N N . VAL A 1 460 ? -13.373 9.818 20.211 1.00 98.88 460 VAL A N 1
ATOM 3258 C CA . VAL A 1 460 ? -14.189 9.004 19.307 1.00 98.88 460 VAL A CA 1
ATOM 3259 C C . VAL A 1 460 ? -15.601 9.566 19.220 1.00 98.88 460 VAL A C 1
ATOM 3261 O O . VAL A 1 460 ? -16.275 9.727 20.238 1.00 98.88 460 VAL A O 1
ATOM 3264 N N . THR A 1 461 ? -16.067 9.814 17.997 1.00 98.75 461 THR A N 1
ATOM 3265 C CA . THR A 1 461 ? -17.463 10.170 17.707 1.00 98.75 461 THR A CA 1
ATOM 3266 C C . THR A 1 461 ? -18.122 9.043 16.922 1.00 98.75 461 THR A C 1
ATOM 3268 O O . THR A 1 461 ? -17.719 8.757 15.799 1.00 98.75 461 THR A O 1
ATOM 3271 N N . ASN A 1 462 ? -19.141 8.406 17.494 1.00 98.56 462 ASN A N 1
ATOM 3272 C CA . ASN A 1 462 ? -19.918 7.356 16.844 1.00 98.56 462 ASN A CA 1
ATOM 3273 C C . ASN A 1 462 ? -21.336 7.850 16.519 1.00 98.56 462 ASN A C 1
ATOM 3275 O O . ASN A 1 462 ? -22.207 7.882 17.390 1.00 98.56 462 ASN A O 1
ATOM 3279 N N . SER A 1 463 ? -21.573 8.246 15.268 1.00 95.56 463 SER A N 1
ATOM 3280 C CA . SER A 1 463 ? -22.868 8.753 14.803 1.00 95.56 463 SER A CA 1
ATOM 3281 C C . SER A 1 463 ? -23.771 7.676 14.190 1.00 95.56 463 SER A C 1
ATOM 3283 O O . SER A 1 463 ? -24.983 7.887 14.138 1.00 95.56 463 SER A O 1
ATOM 3285 N N . GLY A 1 464 ? -23.219 6.530 13.776 1.00 94.81 464 GLY A N 1
ATOM 3286 C CA . GLY A 1 464 ? -23.994 5.456 13.136 1.00 94.81 464 GLY A CA 1
ATOM 3287 C C . GLY A 1 464 ? -23.292 4.103 12.977 1.00 94.81 464 GLY A C 1
ATOM 3288 O O . GLY A 1 464 ? -23.837 3.216 12.326 1.00 94.81 464 GLY A O 1
ATOM 3289 N N . GLY A 1 465 ? -22.090 3.931 13.533 1.00 98.12 465 GLY A N 1
ATOM 3290 C CA . GLY A 1 465 ? -21.327 2.683 13.475 1.00 98.12 465 GLY A CA 1
ATOM 3291 C C . GLY A 1 465 ? -21.340 1.890 14.782 1.00 98.12 465 GLY A C 1
ATOM 3292 O O . GLY A 1 465 ? -22.112 2.156 15.709 1.00 98.12 465 GLY A O 1
ATOM 3293 N N . THR A 1 466 ? -20.436 0.916 14.872 1.00 98.56 466 THR A N 1
ATOM 3294 C CA . THR A 1 466 ? -20.255 0.064 16.058 1.00 98.56 466 THR A CA 1
ATOM 3295 C C . THR A 1 466 ? -18.847 0.214 16.628 1.00 98.56 466 THR A C 1
ATOM 3297 O O . THR A 1 466 ? -17.870 -0.149 15.979 1.00 98.56 466 THR A O 1
ATOM 3300 N N . LEU A 1 467 ? -18.730 0.719 17.858 1.00 98.81 467 LEU A N 1
ATOM 3301 C CA . LEU A 1 467 ? -17.467 0.699 18.599 1.00 98.81 467 LEU A CA 1
ATOM 3302 C C . LEU A 1 467 ? -17.361 -0.618 19.378 1.00 98.81 467 LEU A C 1
ATOM 3304 O O . LEU A 1 467 ? -18.258 -0.909 20.162 1.00 98.81 467 LEU A O 1
ATOM 3308 N N . ILE A 1 468 ? -16.288 -1.388 19.200 1.00 98.25 468 ILE A N 1
ATOM 3309 C CA . ILE A 1 468 ? -16.127 -2.724 19.791 1.00 98.25 468 ILE A CA 1
ATOM 3310 C C . ILE A 1 468 ? -14.967 -2.743 20.796 1.00 98.25 468 ILE A C 1
ATOM 3312 O O . ILE A 1 468 ? -13.805 -2.563 20.438 1.00 98.25 468 ILE A O 1
ATOM 3316 N N . SER A 1 469 ? -15.262 -3.046 22.059 1.00 97.56 469 SER A N 1
ATOM 3317 C CA . SER A 1 469 ? -14.261 -3.344 23.088 1.00 97.56 469 SER A CA 1
ATOM 3318 C C . SER A 1 469 ? -14.197 -4.851 23.329 1.00 97.56 469 SER A C 1
ATOM 3320 O O . SER A 1 469 ? -15.039 -5.418 24.030 1.00 97.56 469 SER A O 1
ATOM 3322 N N . GLN A 1 470 ? -13.212 -5.515 22.719 1.00 91.88 470 GLN A N 1
ATOM 3323 C CA . GLN A 1 470 ? -13.024 -6.963 22.822 1.00 91.88 470 GLN A CA 1
ATOM 3324 C C . GLN A 1 470 ? -11.558 -7.360 22.603 1.00 91.88 470 GLN A C 1
ATOM 3326 O O . GLN A 1 470 ? -10.868 -6.785 21.763 1.00 91.88 470 GLN A O 1
ATOM 3331 N N . ALA A 1 471 ? -11.104 -8.395 23.319 1.00 85.25 471 ALA A N 1
ATOM 3332 C CA . ALA A 1 471 ? -9.769 -8.975 23.178 1.00 85.25 471 ALA A CA 1
ATOM 3333 C C . ALA A 1 471 ? -9.821 -10.511 23.076 1.00 85.25 471 ALA A C 1
ATOM 3335 O O . ALA A 1 471 ? -10.632 -11.163 23.730 1.00 85.25 471 ALA A O 1
ATOM 3336 N N . ALA A 1 472 ? -8.907 -11.113 22.308 1.00 68.12 472 ALA A N 1
ATOM 3337 C CA . ALA A 1 472 ? -8.909 -12.560 22.056 1.00 68.12 472 ALA A CA 1
ATOM 3338 C C . ALA A 1 472 ? -8.520 -13.432 23.274 1.00 68.12 472 ALA A C 1
ATOM 3340 O O . ALA A 1 472 ? -8.957 -14.576 23.361 1.00 68.12 472 ALA A O 1
ATOM 3341 N N . LEU A 1 473 ? -7.713 -12.918 24.215 1.00 64.25 473 LEU A N 1
ATOM 3342 C CA . LEU A 1 473 ? -7.123 -13.702 25.320 1.00 64.25 473 LEU A CA 1
ATOM 3343 C C . LEU A 1 473 ? -7.478 -13.187 26.729 1.00 64.25 473 LEU A C 1
ATOM 3345 O O . LEU A 1 473 ? -6.749 -13.447 27.682 1.00 64.25 473 LEU A O 1
ATOM 3349 N N . GLY A 1 474 ? -8.581 -12.449 26.884 1.00 60.22 474 GLY A N 1
ATOM 3350 C CA . GLY A 1 474 ? -8.939 -11.849 28.181 1.00 60.22 474 GLY A CA 1
ATOM 3351 C C . GLY A 1 474 ? -8.027 -10.682 28.589 1.00 60.22 474 GLY A C 1
ATOM 3352 O O . GLY A 1 474 ? -7.898 -10.388 29.773 1.00 60.22 474 GLY A O 1
ATOM 3353 N N . GLY A 1 475 ? -7.375 -10.046 27.607 1.00 71.88 475 GLY A N 1
ATOM 3354 C CA . GLY A 1 475 ? -6.606 -8.811 27.785 1.00 71.88 475 GLY A CA 1
ATOM 3355 C C . GLY A 1 475 ? -7.493 -7.583 28.051 1.00 71.88 475 GLY 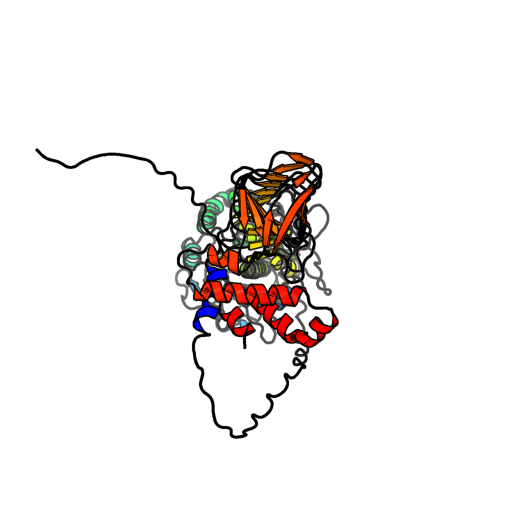A C 1
ATOM 3356 O O . GLY A 1 475 ? -8.710 -7.720 28.180 1.00 71.88 475 GLY A O 1
ATOM 3357 N N . PRO A 1 476 ? -6.913 -6.375 28.145 1.00 83.81 476 PRO A N 1
ATOM 3358 C CA . PRO A 1 476 ? -7.704 -5.156 28.286 1.00 83.81 476 PRO A CA 1
ATOM 3359 C C . PRO A 1 476 ? -8.620 -4.949 27.070 1.00 83.81 476 PRO A C 1
ATOM 3361 O O . PRO A 1 476 ? -8.326 -5.411 25.966 1.00 83.81 476 PRO A O 1
ATOM 3364 N N . GLY A 1 477 ? -9.751 -4.280 27.301 1.00 93.75 477 GLY A N 1
ATOM 3365 C CA . GLY A 1 477 ? -10.601 -3.782 26.226 1.00 93.75 477 GLY A CA 1
ATOM 3366 C C . GLY A 1 477 ? -9.979 -2.582 25.511 1.00 93.75 477 GLY A C 1
ATOM 3367 O O . GLY A 1 477 ? -8.836 -2.211 25.775 1.00 93.75 477 GLY A O 1
ATOM 3368 N N . LEU A 1 478 ? -10.754 -1.968 24.621 1.00 98.12 478 LEU A N 1
ATOM 3369 C CA . LEU A 1 478 ? -10.337 -0.774 23.890 1.00 98.12 478 LEU A CA 1
ATOM 3370 C C . LEU A 1 478 ? -10.088 0.391 24.863 1.00 98.12 478 LEU A C 1
ATOM 3372 O O . LEU A 1 478 ? -10.837 0.576 25.829 1.00 98.12 478 LEU A O 1
ATOM 3376 N N . ILE A 1 479 ? -9.066 1.198 24.580 1.00 98.56 479 ILE A N 1
ATOM 3377 C CA . ILE A 1 479 ? -8.742 2.404 25.349 1.00 98.56 479 ILE A CA 1
ATOM 3378 C C . ILE A 1 479 ? -8.922 3.642 24.467 1.00 98.56 479 ILE A C 1
ATOM 3380 O O . ILE A 1 479 ? -8.399 3.705 23.357 1.00 98.56 479 ILE A O 1
ATOM 3384 N N . ILE A 1 480 ? -9.634 4.643 24.980 1.00 98.81 480 ILE A N 1
ATOM 3385 C CA . ILE A 1 480 ? -9.803 5.973 24.391 1.00 98.81 480 ILE A CA 1
ATOM 3386 C C . ILE A 1 480 ? -9.262 6.984 25.401 1.00 98.81 480 ILE A C 1
ATOM 3388 O O . ILE A 1 480 ? -9.814 7.115 26.488 1.00 98.81 480 ILE A O 1
ATOM 3392 N N . THR A 1 481 ? -8.199 7.714 25.068 1.00 98.50 481 THR A N 1
ATOM 3393 C CA . THR A 1 481 ? -7.633 8.712 26.000 1.00 98.50 481 THR A CA 1
ATOM 3394 C C . THR A 1 481 ? -8.371 10.055 25.944 1.00 98.50 481 THR A C 1
ATOM 3396 O O . THR A 1 481 ? -8.253 10.885 26.845 1.00 98.50 481 THR A O 1
ATOM 3399 N N . GLY A 1 482 ? -9.134 10.296 24.874 1.00 98.56 482 GLY A N 1
ATOM 3400 C CA . GLY A 1 482 ? -10.008 11.454 24.728 1.00 98.56 482 GLY A CA 1
ATOM 3401 C C . GLY A 1 482 ? -11.428 11.207 25.239 1.00 98.56 482 GLY A C 1
ATOM 3402 O O . GLY A 1 482 ? -11.676 10.406 26.138 1.00 98.56 482 GLY A O 1
ATOM 3403 N N . ASN A 1 483 ? -12.383 11.919 24.641 1.00 98.69 483 ASN A N 1
ATOM 3404 C CA . ASN A 1 483 ? -13.806 11.737 24.918 1.00 98.69 483 ASN A CA 1
ATOM 3405 C C . ASN A 1 483 ? -14.403 10.644 24.029 1.00 98.69 483 ASN A C 1
ATOM 3407 O O . ASN A 1 483 ? -13.974 10.458 22.889 1.00 98.69 483 ASN A O 1
ATOM 3411 N N . TYR A 1 484 ? -15.461 10.000 24.507 1.00 98.81 484 TYR A N 1
ATOM 3412 C CA . TYR A 1 484 ? -16.314 9.140 23.699 1.00 98.81 484 TYR A CA 1
ATOM 3413 C C . TYR A 1 484 ? -17.724 9.722 23.617 1.00 98.81 484 TYR A C 1
ATOM 3415 O O . TYR A 1 484 ? -18.363 9.944 24.641 1.00 98.81 484 TYR A O 1
ATOM 3423 N N . ALA A 1 485 ? -18.228 9.950 22.407 1.00 98.75 485 ALA A N 1
ATOM 3424 C CA . ALA A 1 485 ? -19.606 10.368 22.180 1.00 98.75 485 ALA A CA 1
ATOM 3425 C C . ALA A 1 485 ? -20.292 9.408 21.208 1.00 98.75 485 ALA A C 1
ATOM 3427 O O . ALA A 1 485 ? -19.811 9.211 20.092 1.00 98.75 485 ALA A O 1
ATOM 3428 N N . VAL A 1 486 ? -21.426 8.836 21.611 1.00 98.56 486 VAL A N 1
ATOM 3429 C CA . VAL A 1 486 ? -22.253 7.971 20.761 1.00 98.56 486 VAL A CA 1
ATOM 3430 C C . VAL A 1 486 ? -23.662 8.542 20.622 1.00 98.56 486 VAL A C 1
ATOM 3432 O O . VAL A 1 486 ? -24.286 8.939 21.602 1.00 98.56 486 VAL A O 1
ATOM 3435 N N . GLY A 1 487 ? -24.148 8.629 19.382 1.00 96.81 487 GLY A N 1
ATOM 3436 C CA . GLY A 1 487 ? -25.501 9.078 19.051 1.00 96.81 487 GLY A CA 1
ATOM 3437 C C . GLY A 1 487 ? -26.536 7.951 19.117 1.00 96.81 487 GLY A C 1
ATOM 3438 O O . GLY A 1 487 ? -26.205 6.783 19.291 1.00 96.81 487 GLY A O 1
ATOM 3439 N N . THR A 1 488 ? -27.816 8.279 18.923 1.00 96.75 488 THR A N 1
ATOM 3440 C CA . THR A 1 488 ? -28.918 7.296 18.979 1.00 96.75 488 THR A CA 1
ATOM 3441 C C . THR A 1 488 ? -28.853 6.211 17.902 1.00 96.75 488 THR A C 1
ATOM 3443 O O . THR A 1 488 ? -29.436 5.150 18.098 1.00 96.75 488 THR A O 1
ATOM 3446 N N . GLY A 1 489 ? -28.158 6.462 16.789 1.00 94.56 489 GLY A N 1
ATOM 3447 C CA . GLY A 1 489 ? -27.918 5.478 15.729 1.00 94.56 489 GLY A CA 1
ATOM 3448 C C . GLY A 1 489 ? -26.665 4.620 15.927 1.00 94.56 489 GLY A C 1
ATOM 3449 O O . GLY A 1 489 ? -26.438 3.713 15.136 1.00 94.56 489 GLY A O 1
ATOM 3450 N N . GLY A 1 490 ? -25.841 4.903 16.941 1.00 98.00 490 GLY A N 1
ATOM 3451 C CA . GLY A 1 490 ? -24.594 4.184 17.186 1.00 98.00 490 GLY A CA 1
ATOM 3452 C C . GLY A 1 490 ? -24.752 3.017 18.163 1.00 98.00 490 GLY A C 1
ATOM 3453 O O .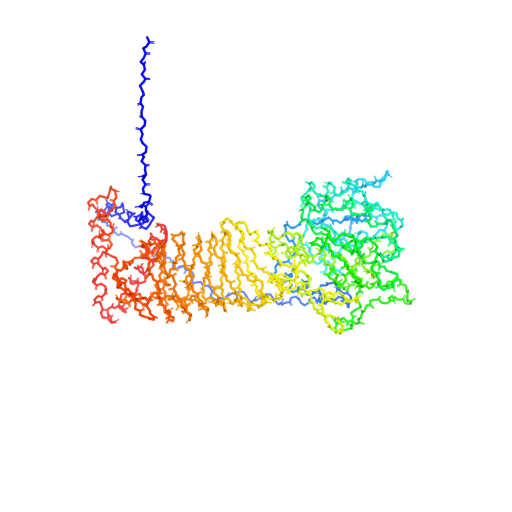 GLY A 1 490 ? -25.629 3.013 19.031 1.00 98.00 490 GLY A O 1
ATOM 3454 N N . THR A 1 491 ? -23.850 2.045 18.039 1.00 98.75 491 THR A N 1
ATOM 3455 C CA . THR A 1 491 ? -23.724 0.905 18.958 1.00 98.75 491 THR A CA 1
ATOM 3456 C C . THR A 1 491 ? -22.385 0.949 19.695 1.00 98.75 491 THR A C 1
ATOM 3458 O O . THR A 1 491 ? -21.335 1.201 19.097 1.00 98.75 491 THR A O 1
ATOM 3461 N N . THR A 1 492 ? -22.409 0.676 20.997 1.00 98.75 492 THR A N 1
ATOM 3462 C CA . THR A 1 492 ? -21.225 0.363 21.805 1.00 98.75 492 THR A CA 1
ATOM 3463 C C . THR A 1 492 ? -21.285 -1.114 22.172 1.00 98.75 492 THR A C 1
ATOM 3465 O O . THR A 1 492 ? -22.137 -1.522 22.958 1.00 98.75 492 THR A O 1
ATOM 3468 N N . ALA A 1 493 ? -20.397 -1.922 21.600 1.00 98.25 493 ALA A N 1
ATOM 3469 C CA . ALA A 1 493 ? -20.331 -3.358 21.818 1.00 98.25 493 ALA A CA 1
ATOM 3470 C C . ALA A 1 493 ? -19.184 -3.708 22.776 1.00 98.25 493 ALA A C 1
ATOM 3472 O O . ALA A 1 493 ? -18.033 -3.339 22.541 1.00 98.25 493 ALA A O 1
ATOM 3473 N N . ILE A 1 494 ? -19.477 -4.404 23.875 1.00 97.56 494 ILE A N 1
ATOM 3474 C CA . ILE A 1 494 ? -18.512 -4.655 24.957 1.00 97.56 494 ILE A CA 1
ATOM 3475 C C . ILE A 1 494 ? -18.527 -6.133 25.324 1.00 97.56 494 ILE A C 1
ATOM 3477 O O . ILE A 1 494 ? -19.554 -6.669 25.747 1.00 97.56 494 ILE A O 1
ATOM 3481 N N . ALA A 1 495 ? -17.378 -6.793 25.201 1.00 93.69 495 ALA A N 1
ATOM 3482 C CA . ALA A 1 495 ? -17.209 -8.150 25.701 1.00 93.69 495 ALA A CA 1
ATOM 3483 C C . ALA A 1 495 ? -17.087 -8.161 27.226 1.00 93.69 495 ALA A C 1
ATOM 3485 O O . ALA A 1 495 ? -16.352 -7.365 27.815 1.00 93.69 495 ALA A O 1
ATOM 3486 N N . LEU A 1 496 ? -17.790 -9.090 27.880 1.00 91.25 496 LEU A N 1
ATOM 3487 C CA . LEU A 1 496 ? -17.651 -9.288 29.325 1.00 91.25 496 LEU A CA 1
ATOM 3488 C C . LEU A 1 496 ? -16.184 -9.599 29.672 1.00 91.25 496 LEU A C 1
ATOM 3490 O O . LEU A 1 496 ? -15.561 -10.464 29.057 1.00 91.25 496 LEU A O 1
ATOM 3494 N N . GLY A 1 497 ? -15.630 -8.872 30.644 1.00 91.00 497 GLY A N 1
ATOM 3495 C CA . GLY A 1 497 ? -14.210 -8.940 31.002 1.00 91.00 497 GLY A CA 1
ATOM 3496 C C . GLY A 1 497 ? -13.274 -8.047 30.181 1.00 91.00 497 GLY A C 1
ATOM 3497 O O . GLY A 1 497 ? -12.103 -7.937 30.539 1.00 91.00 497 GLY A O 1
ATOM 3498 N N . ASN A 1 498 ? -13.764 -7.365 29.140 1.00 94.12 498 ASN A N 1
ATOM 3499 C CA . ASN A 1 498 ? -13.004 -6.390 28.350 1.00 94.12 498 ASN A CA 1
ATOM 3500 C C . ASN A 1 498 ? -13.668 -5.001 28.420 1.00 94.12 498 ASN A C 1
ATOM 3502 O O . ASN A 1 498 ? -14.211 -4.527 27.415 1.00 94.12 498 ASN A O 1
ATOM 3506 N N . PRO A 1 499 ? -13.655 -4.340 29.594 1.00 95.81 499 PRO A N 1
ATOM 3507 C CA . PRO A 1 499 ? -14.285 -3.036 29.737 1.00 95.81 499 PRO A CA 1
ATOM 3508 C C . PRO A 1 499 ? -13.687 -2.019 28.764 1.00 95.81 499 PRO A C 1
ATOM 3510 O O . PRO A 1 499 ? -12.468 -1.969 28.587 1.00 95.81 499 PRO A O 1
ATOM 3513 N N . LEU A 1 500 ? -14.548 -1.184 28.181 1.00 98.38 500 LEU A N 1
ATOM 3514 C CA . LEU A 1 500 ? -14.124 -0.010 27.421 1.00 98.38 500 LEU A CA 1
ATOM 3515 C C . LEU A 1 500 ? -13.597 1.045 28.401 1.00 98.38 500 LEU A C 1
ATOM 3517 O O . LEU A 1 500 ? -14.279 1.394 29.365 1.00 98.38 500 LEU A O 1
ATOM 3521 N N . THR A 1 501 ? -12.395 1.559 28.163 1.00 98.44 501 THR A N 1
ATOM 3522 C CA . THR A 1 501 ? -11.809 2.631 28.982 1.00 98.44 501 THR A CA 1
ATOM 3523 C C . THR A 1 501 ? -11.836 3.945 28.213 1.00 98.44 501 THR A C 1
ATOM 3525 O O . THR A 1 501 ? -11.354 3.997 27.086 1.00 98.44 501 THR A O 1
ATOM 3528 N N . VAL A 1 502 ? -12.397 4.995 28.815 1.00 98.69 502 VAL A N 1
ATOM 3529 C CA . VAL A 1 502 ? -12.464 6.352 28.254 1.00 98.69 502 VAL A CA 1
ATOM 3530 C C . VAL A 1 502 ? -11.884 7.339 29.268 1.00 98.69 502 VAL A C 1
ATOM 3532 O O . VAL A 1 502 ? -12.557 7.688 30.224 1.00 98.69 502 VAL A O 1
ATOM 3535 N N . ASP A 1 503 ? -10.659 7.826 29.106 1.00 98.38 503 ASP A N 1
ATOM 3536 C CA . ASP A 1 503 ? -10.061 8.706 30.129 1.00 98.38 503 ASP A CA 1
ATOM 3537 C C . ASP A 1 503 ? -10.818 10.043 30.269 1.00 98.38 503 ASP A C 1
ATOM 3539 O O . ASP A 1 503 ? -10.882 10.627 31.354 1.00 98.38 503 ASP A O 1
ATOM 3543 N N . GLY A 1 504 ? -11.416 10.522 29.173 1.00 98.19 504 GLY A N 1
ATOM 3544 C CA . GLY A 1 504 ? -12.265 11.708 29.145 1.00 98.19 504 GLY A CA 1
ATOM 3545 C C . GLY A 1 504 ? -13.723 11.445 29.534 1.00 98.19 504 GLY A C 1
ATOM 3546 O O . GLY A 1 504 ? -14.061 10.560 30.317 1.00 98.19 504 GLY A O 1
ATOM 3547 N N . SER A 1 505 ? -14.619 12.256 28.978 1.00 98.00 505 SER A N 1
ATOM 3548 C CA . SER A 1 505 ? -16.064 12.122 29.185 1.00 98.00 505 SER A CA 1
ATOM 3549 C C . SER A 1 505 ? -16.694 11.111 28.224 1.00 98.00 505 SER A C 1
ATOM 3551 O O . SER A 1 505 ? -16.307 11.024 27.056 1.00 98.00 505 SER A O 1
ATOM 3553 N N . ALA A 1 506 ? -17.697 10.378 28.709 1.00 98.31 506 ALA A N 1
ATOM 3554 C CA . ALA A 1 506 ? -18.537 9.476 27.934 1.00 98.31 506 ALA A CA 1
ATOM 3555 C C . ALA A 1 506 ? -19.953 10.064 27.785 1.00 98.31 506 ALA A C 1
ATOM 3557 O O . ALA A 1 506 ? -20.699 10.187 28.758 1.00 98.31 506 ALA A O 1
ATOM 3558 N N . SER A 1 507 ? -20.341 10.430 26.564 1.00 98.19 507 SER A N 1
ATOM 3559 C CA . SER A 1 507 ? -21.711 10.822 26.220 1.00 98.19 507 SER A CA 1
ATOM 3560 C C . SER A 1 507 ? -22.428 9.637 25.583 1.00 98.19 507 SER A C 1
ATOM 3562 O O . SER A 1 507 ? -22.099 9.234 24.466 1.00 98.19 507 SER A O 1
ATOM 3564 N N . LEU A 1 508 ? -23.354 9.039 26.335 1.00 98.00 508 LEU A N 1
ATOM 3565 C CA . LEU A 1 508 ? -23.958 7.745 26.031 1.00 98.00 508 LEU A CA 1
ATOM 3566 C C . LEU A 1 508 ? -25.396 7.900 25.518 1.00 98.00 508 LEU A C 1
ATOM 3568 O O . LEU A 1 508 ? -26.232 8.560 26.139 1.00 98.00 508 LEU A O 1
ATOM 3572 N N . ALA A 1 509 ? -25.679 7.234 24.403 1.00 97.62 509 ALA A N 1
ATOM 3573 C CA . ALA A 1 509 ? -26.986 7.062 23.777 1.00 97.62 509 ALA A CA 1
ATOM 3574 C C . ALA A 1 509 ? -26.975 5.751 22.963 1.00 97.62 509 ALA A C 1
ATOM 3576 O O . ALA A 1 509 ? -26.021 4.980 23.037 1.00 97.62 509 ALA A O 1
ATOM 3577 N N . GLY A 1 510 ? -28.024 5.488 22.182 1.00 97.50 510 GLY A N 1
ATOM 3578 C CA . GLY A 1 510 ? -28.025 4.374 21.226 1.00 97.50 510 GLY A CA 1
ATOM 3579 C C . GLY A 1 510 ? -28.086 2.998 21.890 1.00 97.50 510 GLY A C 1
ATOM 3580 O O . GLY A 1 510 ? -28.847 2.802 22.844 1.00 97.50 510 GLY A O 1
ATOM 3581 N N . ILE A 1 511 ? -27.330 2.038 21.357 1.00 98.19 511 ILE A N 1
ATOM 3582 C CA . ILE A 1 511 ? -27.405 0.619 21.732 1.00 98.19 511 ILE A CA 1
ATOM 3583 C C . ILE A 1 511 ? -26.161 0.204 22.525 1.00 98.19 511 ILE A C 1
ATOM 3585 O O . ILE A 1 511 ? -25.037 0.416 22.075 1.00 98.19 511 ILE A O 1
ATOM 3589 N N . LEU A 1 512 ? -26.362 -0.456 23.668 1.00 98.38 512 LEU A N 1
ATOM 3590 C CA . LEU A 1 512 ? -25.329 -1.259 24.325 1.00 98.38 512 LEU A CA 1
ATOM 3591 C C . LEU A 1 512 ? -25.445 -2.711 23.868 1.00 98.38 512 LEU A C 1
ATOM 3593 O O . LEU A 1 512 ? -26.382 -3.407 24.258 1.00 98.38 512 LEU A O 1
ATOM 3597 N N . GLU A 1 513 ? -24.483 -3.192 23.092 1.00 97.19 513 GLU A N 1
ATOM 3598 C CA . GLU A 1 513 ? -24.401 -4.604 22.730 1.00 97.19 513 GLU A CA 1
ATOM 3599 C C . GLU A 1 513 ? -23.451 -5.339 23.682 1.00 97.19 513 GLU A C 1
ATOM 3601 O O . GLU A 1 513 ? -22.283 -4.987 23.836 1.00 97.19 513 GLU A O 1
ATOM 3606 N N . ILE A 1 514 ? -23.938 -6.389 24.338 1.00 94.81 514 ILE A N 1
ATOM 3607 C CA . ILE A 1 514 ? -23.089 -7.258 25.158 1.00 94.81 514 ILE A CA 1
ATOM 3608 C C . ILE A 1 514 ? -22.489 -8.332 24.260 1.00 94.81 514 ILE A C 1
ATOM 3610 O O . ILE A 1 514 ? -23.228 -9.044 23.585 1.00 94.81 514 ILE A O 1
ATOM 3614 N N . LEU A 1 515 ? -21.165 -8.482 24.274 1.00 90.25 515 LEU A N 1
ATOM 3615 C CA . LEU A 1 515 ? -20.446 -9.519 23.537 1.00 90.25 515 LEU A CA 1
ATOM 3616 C C . LEU A 1 515 ? -19.967 -10.636 24.468 1.00 90.25 515 LEU A C 1
ATOM 3618 O O . LEU A 1 515 ? -19.813 -10.464 25.683 1.00 90.25 515 LEU A O 1
ATOM 3622 N N . ALA A 1 516 ? -19.727 -11.809 23.881 1.00 83.88 516 ALA A N 1
ATOM 3623 C CA . ALA A 1 516 ? -19.262 -12.966 24.630 1.00 83.88 516 ALA A CA 1
ATOM 3624 C C . ALA A 1 516 ? -17.861 -12.704 25.219 1.00 83.88 516 ALA A C 1
ATOM 3626 O O . ALA A 1 516 ? -17.013 -12.122 24.531 1.00 83.88 516 ALA A O 1
ATOM 3627 N N . PRO A 1 517 ? -17.598 -13.139 26.465 1.00 84.19 517 PRO A N 1
ATOM 3628 C CA . PRO A 1 517 ? -16.264 -13.065 27.048 1.00 84.19 517 PRO A CA 1
ATOM 3629 C C . PRO A 1 517 ? -15.270 -13.927 26.261 1.00 84.19 517 PRO A C 1
ATOM 3631 O O . PRO A 1 517 ? -15.649 -14.883 25.577 1.00 84.19 517 PRO A O 1
ATOM 3634 N N . ALA A 1 518 ? -13.976 -13.638 26.411 1.00 78.69 518 ALA A N 1
ATOM 3635 C CA . ALA A 1 518 ? -12.935 -14.573 25.992 1.00 78.69 518 ALA A CA 1
ATOM 3636 C C . ALA A 1 518 ? -13.128 -15.928 26.699 1.00 78.69 518 ALA A C 1
ATOM 3638 O O . ALA A 1 518 ? -13.546 -15.978 27.854 1.00 78.69 518 ALA A O 1
ATOM 3639 N N . THR A 1 519 ? -12.773 -17.037 26.046 1.00 70.06 519 THR A N 1
ATOM 3640 C CA . THR A 1 519 ? -12.955 -18.393 26.608 1.00 70.06 519 THR A CA 1
ATOM 3641 C C . THR A 1 519 ? -12.154 -18.637 27.889 1.00 70.06 519 THR A C 1
ATOM 3643 O O . THR A 1 519 ? -12.430 -19.581 28.623 1.00 70.06 519 THR A O 1
ATOM 3646 N N . THR A 1 520 ? -11.149 -17.803 28.154 1.00 74.62 520 THR A N 1
ATOM 3647 C CA . THR A 1 520 ? -10.323 -17.817 29.367 1.00 74.62 520 THR A CA 1
ATOM 3648 C C . THR A 1 520 ? -10.911 -16.989 30.509 1.00 74.62 520 THR A C 1
ATOM 3650 O O . THR A 1 520 ? -10.402 -17.047 31.627 1.00 74.62 520 THR A O 1
ATOM 3653 N N . TYR A 1 521 ? -11.967 -16.215 30.254 1.00 80.62 521 TYR A N 1
ATOM 3654 C CA . TYR A 1 521 ? -12.571 -15.310 31.219 1.00 80.62 521 TYR A CA 1
ATOM 3655 C C . TYR A 1 521 ? -13.878 -15.881 31.775 1.00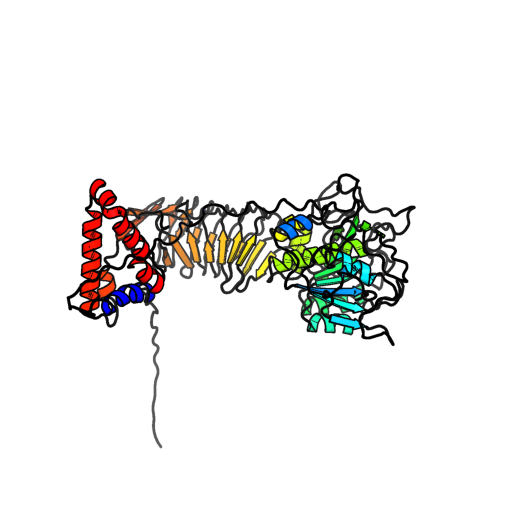 80.62 521 TYR A C 1
ATOM 3657 O O . TYR A 1 521 ? -14.755 -16.313 31.032 1.00 80.62 521 TYR A O 1
ATOM 3665 N N . THR A 1 522 ? -14.023 -15.856 33.101 1.00 84.00 522 THR A N 1
ATOM 3666 C CA . THR A 1 522 ? -15.265 -16.236 33.789 1.00 84.00 522 THR A CA 1
ATOM 3667 C C . THR A 1 522 ? -15.970 -14.976 34.285 1.00 84.00 522 THR A C 1
ATOM 3669 O O . THR A 1 522 ? -15.432 -14.327 35.187 1.00 84.00 522 THR A O 1
ATOM 3672 N N . PRO A 1 523 ? -17.157 -14.636 33.745 1.00 86.44 523 PRO A N 1
ATOM 3673 C CA . PRO A 1 523 ? -17.905 -13.475 34.206 1.00 86.44 523 PRO A CA 1
ATOM 3674 C C . PRO A 1 523 ? 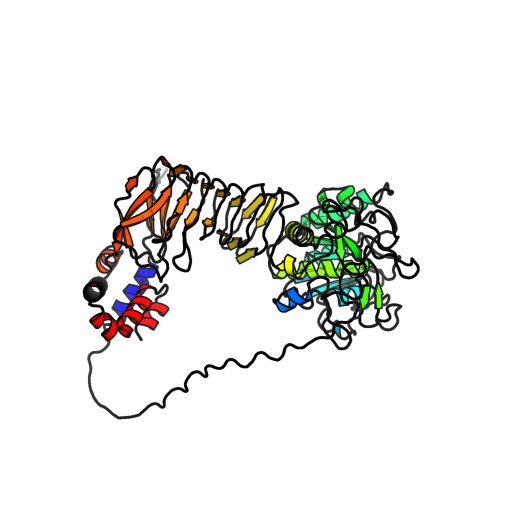-18.272 -13.545 35.688 1.00 86.44 523 PRO A C 1
ATOM 3676 O O . PRO A 1 523 ? -18.693 -14.584 36.203 1.00 86.44 523 PRO A O 1
ATOM 3679 N N . LYS A 1 524 ? -18.120 -12.414 36.367 1.00 88.50 524 LYS A N 1
ATOM 3680 C CA . LYS A 1 524 ? -18.482 -12.179 37.765 1.00 88.50 524 LYS A CA 1
ATOM 3681 C C . LYS A 1 524 ? -19.960 -11.818 37.869 1.00 88.50 524 LYS A C 1
ATOM 3683 O O . LYS A 1 524 ? -20.570 -11.398 36.898 1.00 88.50 524 LYS A O 1
ATOM 3688 N N . SER A 1 525 ? -20.536 -11.908 39.069 1.00 89.06 525 SER A N 1
ATOM 3689 C CA . SER A 1 525 ? -21.927 -11.482 39.313 1.00 89.06 525 SER A CA 1
ATOM 3690 C C . SER A 1 525 ? -22.150 -9.979 39.110 1.00 89.06 525 SER A C 1
ATOM 3692 O O . SER A 1 525 ? -23.273 -9.545 38.862 1.00 89.06 525 SER A O 1
ATOM 3694 N N . THR A 1 526 ? -21.078 -9.194 39.222 1.00 94.19 526 THR A N 1
ATOM 3695 C CA . THR A 1 526 ? -21.047 -7.762 38.936 1.00 94.19 526 THR A CA 1
ATOM 3696 C C . THR A 1 526 ? -19.846 -7.485 38.048 1.00 94.19 526 THR A C 1
ATOM 3698 O O . THR A 1 526 ? -18.722 -7.819 38.428 1.00 94.19 526 THR A O 1
ATOM 3701 N N . GLU A 1 527 ? -20.084 -6.867 36.897 1.00 94.31 527 GLU A N 1
ATOM 3702 C CA . GLU A 1 527 ? -19.048 -6.507 35.931 1.00 94.31 527 GLU A CA 1
ATOM 3703 C C . GLU A 1 527 ? -18.977 -5.001 35.739 1.00 94.31 527 GLU A C 1
ATOM 3705 O O . GLU A 1 527 ? -20.000 -4.314 35.720 1.00 94.31 527 GLU A O 1
ATOM 3710 N N . THR A 1 528 ? -17.761 -4.500 35.541 1.00 95.62 528 THR A N 1
ATOM 3711 C CA . THR A 1 528 ? -17.552 -3.170 34.971 1.00 95.62 528 THR A CA 1
ATOM 3712 C C . THR A 1 528 ? -17.580 -3.311 33.457 1.00 95.62 528 THR A C 1
ATOM 3714 O O . THR A 1 528 ? -16.793 -4.068 32.896 1.00 95.62 528 THR A O 1
ATOM 3717 N N . LEU A 1 529 ? -18.485 -2.588 32.800 1.00 96.94 529 LEU A N 1
ATOM 3718 C CA . LEU A 1 529 ? -18.573 -2.553 31.340 1.00 96.94 529 LEU A CA 1
ATOM 3719 C C . LEU A 1 529 ? -17.763 -1.389 30.774 1.00 96.94 529 LEU A C 1
ATOM 3721 O O . LEU A 1 529 ? -17.125 -1.528 29.736 1.00 96.94 529 LEU A O 1
ATOM 3725 N N . MET A 1 530 ? -17.762 -0.249 31.468 1.00 98.06 530 MET A N 1
ATOM 3726 C CA . MET A 1 530 ? -16.992 0.924 31.065 1.00 98.06 530 MET A CA 1
ATOM 3727 C C . MET A 1 530 ? -16.345 1.604 32.265 1.00 98.06 530 MET A C 1
ATOM 3729 O O . MET A 1 530 ? -16.966 1.700 33.324 1.00 98.06 530 MET A O 1
ATOM 3733 N N . ASN A 1 531 ? -15.139 2.128 32.061 1.00 98.00 531 ASN A N 1
ATOM 3734 C CA . ASN A 1 531 ? -14.535 3.147 32.916 1.00 98.00 531 ASN A CA 1
ATOM 3735 C C . ASN A 1 531 ? -14.541 4.471 32.156 1.00 98.00 531 ASN A C 1
ATOM 3737 O O . ASN A 1 531 ? -14.227 4.479 30.963 1.00 98.00 531 ASN A O 1
ATOM 3741 N N . TYR A 1 532 ? -14.875 5.567 32.832 1.00 98.25 532 TYR A N 1
ATOM 3742 C CA . TYR A 1 532 ? -14.827 6.897 32.233 1.00 98.25 532 TYR A CA 1
ATOM 3743 C C . TYR A 1 532 ? -14.459 7.998 33.235 1.00 98.25 532 TYR A C 1
ATOM 3745 O O . TYR A 1 532 ? -14.629 7.826 34.440 1.00 98.25 532 TYR A O 1
ATOM 3753 N N . GLY A 1 533 ? -13.968 9.142 32.755 1.00 97.69 533 GLY A N 1
ATOM 3754 C CA . GLY A 1 533 ? -13.712 10.318 33.594 1.00 97.69 533 GLY A CA 1
ATOM 3755 C C . GLY A 1 533 ? -14.994 10.995 34.097 1.00 97.69 533 GLY A C 1
ATOM 3756 O O . GLY A 1 533 ? -15.030 11.498 35.220 1.00 97.69 533 GLY A O 1
ATOM 3757 N N . SER A 1 534 ? -16.051 10.991 33.281 1.00 97.06 534 SER A N 1
ATOM 3758 C CA . SER A 1 534 ? -17.419 11.396 33.642 1.00 97.06 534 SER A CA 1
ATOM 3759 C C . SER A 1 534 ? -18.432 10.854 32.633 1.00 97.06 534 SER A C 1
ATOM 3761 O O . SER A 1 534 ? -18.074 10.637 31.475 1.00 97.06 534 SER A O 1
ATOM 3763 N N . GLU A 1 535 ? -19.695 10.662 33.027 1.00 95.69 535 GLU A N 1
ATOM 3764 C CA . GLU A 1 535 ? -20.776 10.304 32.104 1.00 95.69 535 GLU A CA 1
ATOM 3765 C C . GLU A 1 535 ? -21.844 11.381 31.926 1.00 95.69 535 GLU A C 1
ATOM 3767 O O . GLU A 1 535 ? -22.190 12.139 32.832 1.00 95.69 535 GLU A O 1
ATOM 3772 N N . THR A 1 536 ? -22.435 11.385 30.734 1.00 96.00 536 THR A N 1
ATOM 3773 C CA . THR A 1 536 ? -23.719 12.030 30.458 1.00 96.00 536 THR A CA 1
ATOM 3774 C C . THR A 1 536 ? -24.603 11.081 29.652 1.00 96.00 536 THR A C 1
ATOM 3776 O O . THR A 1 536 ? -24.127 10.407 28.739 1.00 96.00 536 THR A O 1
ATOM 3779 N N . GLY A 1 537 ? -25.899 11.043 29.964 1.00 94.75 537 GLY A N 1
ATOM 3780 C CA . GLY A 1 537 ? -26.860 10.193 29.257 1.00 94.75 537 GLY A CA 1
ATOM 3781 C C . GLY A 1 537 ? -26.848 8.731 29.711 1.00 94.75 537 GLY A C 1
ATOM 3782 O O . GLY A 1 537 ? -26.552 8.423 30.862 1.00 94.75 537 GLY A O 1
ATOM 3783 N N . GLY A 1 538 ? -27.239 7.838 28.806 1.00 96.12 538 GLY A N 1
ATOM 3784 C CA . GLY A 1 538 ? -27.383 6.406 29.041 1.00 96.12 538 GLY A CA 1
ATOM 3785 C C . GLY A 1 538 ? -27.806 5.689 27.761 1.00 96.12 538 GLY A C 1
ATOM 3786 O O . GLY A 1 538 ? -28.335 6.301 26.834 1.00 96.12 538 GLY A O 1
ATOM 3787 N N . PHE A 1 539 ? -27.572 4.382 27.699 1.00 97.69 539 PHE A N 1
ATOM 3788 C CA . PHE A 1 539 ? -27.943 3.588 26.530 1.00 97.69 539 PHE A CA 1
ATOM 3789 C C . PHE A 1 539 ? -29.467 3.476 26.431 1.00 97.69 539 PHE A C 1
ATOM 3791 O O . PHE A 1 539 ? -30.141 3.190 27.420 1.00 97.69 539 PHE A O 1
ATOM 3798 N N . GLY A 1 540 ? -30.012 3.710 25.237 1.00 95.62 540 GLY A N 1
ATOM 3799 C CA . GLY A 1 540 ? -31.454 3.671 24.989 1.00 95.62 540 GLY A CA 1
ATOM 3800 C C . GLY A 1 540 ? -32.003 2.250 24.878 1.00 95.62 540 GLY A C 1
ATOM 3801 O O . GLY A 1 540 ? -33.173 2.016 25.168 1.00 95.62 540 GLY A O 1
ATOM 3802 N N . SER A 1 541 ? -31.164 1.291 24.481 1.00 95.31 541 SER A N 1
ATOM 3803 C CA . SER A 1 541 ? -31.511 -0.129 24.456 1.00 95.31 541 SER A CA 1
ATOM 3804 C C . SER A 1 541 ? -30.283 -1.010 24.678 1.00 95.31 541 SER A C 1
ATOM 3806 O O . SER A 1 541 ? -29.142 -0.547 24.614 1.00 95.31 541 SER A O 1
ATOM 3808 N N . GLN A 1 542 ? -30.533 -2.288 24.953 1.00 94.81 542 GLN A N 1
ATOM 3809 C CA . GLN A 1 542 ? -29.504 -3.300 25.129 1.00 94.81 542 GLN A CA 1
ATOM 3810 C C . GLN A 1 542 ? -29.765 -4.480 24.191 1.00 94.81 542 GLN A C 1
ATOM 3812 O O . GLN A 1 542 ? -30.891 -4.975 24.108 1.00 94.81 542 GLN A O 1
ATOM 3817 N N . THR A 1 543 ? -28.714 -4.961 23.536 1.00 90.56 543 THR A N 1
ATOM 3818 C CA . THR A 1 543 ? -28.722 -6.159 22.691 1.00 90.56 543 THR A CA 1
ATOM 3819 C C . THR A 1 543 ? -27.621 -7.130 23.122 1.00 90.56 543 THR A C 1
ATOM 3821 O O . THR A 1 543 ? -26.803 -6.834 23.995 1.00 90.56 543 THR A O 1
ATOM 3824 N N . TYR A 1 544 ? -27.632 -8.331 22.546 1.00 85.56 544 TYR A N 1
ATOM 3825 C CA . TYR A 1 544 ? -26.680 -9.392 22.856 1.00 85.56 544 TYR A CA 1
ATOM 3826 C C . TYR A 1 544 ? -26.120 -9.955 21.556 1.00 85.56 544 TYR A C 1
ATOM 3828 O O . TYR A 1 544 ? -26.885 -10.418 20.705 1.00 85.56 544 TYR A O 1
ATOM 3836 N N . GLY A 1 545 ? -24.797 -9.943 21.436 1.00 77.38 545 GLY A N 1
ATOM 3837 C CA . GLY A 1 545 ? -24.086 -10.559 20.330 1.00 77.38 545 GLY A CA 1
ATOM 3838 C C . GLY A 1 545 ? -24.186 -12.085 20.357 1.00 77.38 545 GLY A C 1
ATOM 3839 O O . GLY A 1 545 ? -24.664 -12.712 21.310 1.00 77.38 545 GLY A O 1
ATOM 3840 N N . ALA A 1 546 ? -23.704 -12.716 19.290 1.00 69.94 546 ALA A N 1
ATOM 3841 C CA . ALA A 1 546 ? -23.699 -14.170 19.187 1.00 69.94 546 ALA A CA 1
ATOM 3842 C C . ALA A 1 546 ? -22.865 -14.823 20.310 1.00 69.94 546 ALA A C 1
ATOM 3844 O O . ALA A 1 546 ? -21.767 -14.376 20.637 1.00 69.94 546 ALA A O 1
ATOM 3845 N N . GLY A 1 547 ? -23.373 -15.924 20.876 1.00 64.75 547 GLY A N 1
ATOM 3846 C CA . GLY A 1 547 ? -22.651 -16.721 21.876 1.00 64.75 547 GLY A CA 1
ATOM 3847 C C . GLY A 1 547 ? -22.652 -16.151 23.298 1.00 64.75 547 GLY A C 1
ATOM 3848 O O . GLY A 1 547 ? -21.902 -16.638 24.142 1.00 64.75 547 GLY A O 1
ATOM 3849 N N . VAL A 1 548 ? -23.478 -15.142 23.594 1.00 70.56 548 VAL A N 1
ATOM 3850 C CA . VAL A 1 548 ? -23.626 -14.634 24.962 1.00 70.56 548 VAL A CA 1
ATOM 3851 C C . VAL A 1 548 ? -24.601 -15.498 25.756 1.00 70.56 548 VAL A C 1
ATOM 3853 O O . VAL A 1 548 ? -25.801 -15.517 25.495 1.00 70.56 548 VAL A O 1
ATOM 3856 N N . TYR A 1 549 ? -24.079 -16.176 26.777 1.00 73.31 549 TYR A N 1
ATOM 3857 C CA . TYR A 1 549 ? -24.852 -17.007 27.704 1.00 73.31 549 TYR A CA 1
ATOM 3858 C C . TYR A 1 549 ? -25.141 -16.313 29.037 1.00 73.31 549 TYR A C 1
ATOM 3860 O O . TYR A 1 549 ? -25.479 -16.970 30.016 1.00 73.31 549 TYR A O 1
ATOM 3868 N N . TRP A 1 550 ? -25.051 -14.987 29.109 1.00 80.06 550 TRP A N 1
ATOM 3869 C CA . TRP A 1 550 ? -25.301 -14.212 30.325 1.00 80.06 550 TRP A CA 1
ATOM 3870 C C . TRP A 1 550 ? -26.332 -13.123 30.062 1.00 80.06 550 TRP A C 1
ATOM 3872 O O . TRP A 1 550 ? -26.304 -12.479 29.021 1.00 80.06 550 TRP A O 1
ATOM 3882 N N . THR A 1 551 ? -27.223 -12.899 31.021 1.00 84.19 551 THR A N 1
ATOM 3883 C CA . THR A 1 551 ? -28.083 -11.717 31.042 1.00 84.19 551 THR A CA 1
ATOM 3884 C C . THR A 1 551 ? -27.397 -10.623 31.841 1.00 84.19 551 THR A C 1
ATOM 3886 O O . THR A 1 551 ? -26.923 -10.870 32.952 1.00 84.19 551 THR A O 1
ATOM 3889 N N . VAL A 1 552 ? -27.384 -9.415 31.296 1.00 89.50 552 VAL A N 1
ATOM 3890 C CA . VAL A 1 552 ? -26.821 -8.221 31.919 1.00 89.50 552 VAL A CA 1
ATOM 3891 C C . VAL A 1 552 ? -27.972 -7.294 32.297 1.00 89.50 552 VAL A C 1
ATOM 3893 O O . VAL A 1 552 ? -28.719 -6.848 31.433 1.00 89.50 552 VAL A O 1
ATOM 3896 N N . SER A 1 553 ? -28.133 -7.007 33.584 1.00 91.56 553 SER A N 1
ATOM 3897 C CA . SER A 1 553 ? -29.223 -6.189 34.130 1.00 91.56 553 SER A CA 1
ATOM 3898 C C . SER A 1 553 ? -28.702 -5.174 35.147 1.00 91.56 553 SER A C 1
ATOM 3900 O O . SER A 1 553 ? -27.538 -5.216 35.535 1.00 91.56 553 SER A O 1
ATOM 3902 N N . ASN A 1 554 ? -29.576 -4.282 35.626 1.00 93.62 554 ASN A N 1
ATOM 3903 C CA . ASN A 1 554 ? -29.238 -3.267 36.634 1.00 93.62 554 ASN A CA 1
ATOM 3904 C C . ASN A 1 554 ? -28.013 -2.428 36.231 1.00 93.62 554 ASN A C 1
ATOM 3906 O O . ASN A 1 554 ? -27.047 -2.343 36.987 1.00 93.62 554 ASN A O 1
ATOM 3910 N N . LEU A 1 555 ? -28.043 -1.855 35.022 1.00 96.00 555 LEU A N 1
ATOM 3911 C CA . LEU A 1 555 ? -27.017 -0.914 34.574 1.00 96.00 555 LEU A CA 1
ATOM 3912 C C . LEU A 1 555 ? -26.953 0.260 35.559 1.00 96.00 555 LEU A C 1
ATOM 3914 O O . LEU A 1 555 ? -27.912 1.019 35.697 1.00 96.00 555 LEU A O 1
ATOM 3918 N N . ALA A 1 556 ? -25.830 0.377 36.259 1.00 96.25 556 ALA A N 1
ATOM 3919 C CA . ALA A 1 556 ? -25.560 1.428 37.220 1.00 96.25 556 ALA A CA 1
ATOM 3920 C C . ALA A 1 556 ? -24.533 2.388 36.619 1.00 96.25 556 ALA A C 1
ATOM 3922 O O . ALA A 1 556 ? -23.330 2.112 36.621 1.00 96.25 556 ALA A O 1
ATOM 3923 N N . TYR A 1 557 ? -25.043 3.500 36.094 1.00 94.19 557 TYR A N 1
ATOM 3924 C CA . TYR A 1 557 ? -24.262 4.653 35.661 1.00 94.19 557 TYR A CA 1
ATOM 3925 C C . TYR A 1 557 ? -23.811 5.409 36.913 1.00 94.19 557 TYR A C 1
ATOM 3927 O O . TYR A 1 557 ? -24.629 6.014 37.607 1.00 94.19 557 TYR A O 1
ATOM 3935 N N . GLY A 1 558 ? -22.539 5.258 37.276 1.00 85.56 558 GLY A N 1
ATOM 3936 C CA . GLY A 1 558 ? -21.909 6.024 38.349 1.00 85.56 558 GLY A CA 1
ATOM 3937 C C . GLY A 1 558 ? -20.887 6.999 37.783 1.00 85.56 558 GLY A C 1
ATOM 3938 O O . GLY A 1 558 ? -20.420 6.787 36.673 1.00 85.56 558 GLY A O 1
ATOM 3939 N N . GLY A 1 559 ? -20.459 7.979 38.586 1.00 85.75 559 GLY A N 1
ATOM 3940 C CA . GLY A 1 559 ? -19.647 9.120 38.130 1.00 85.75 559 GLY A CA 1
ATOM 3941 C C . GLY A 1 559 ? -18.334 8.806 37.397 1.00 85.75 559 GLY A C 1
ATOM 3942 O O . GLY A 1 559 ? -17.785 9.693 36.752 1.00 85.75 559 GLY A O 1
ATOM 3943 N N . THR A 1 560 ? -17.804 7.583 37.511 1.00 95.12 560 THR A N 1
ATOM 3944 C CA . THR A 1 560 ? -16.569 7.157 36.824 1.00 95.12 560 THR A CA 1
ATOM 3945 C C . THR A 1 560 ? -16.625 5.749 36.221 1.00 95.12 560 THR A C 1
ATOM 3947 O O . THR A 1 560 ? -15.630 5.258 35.684 1.00 95.12 560 THR A O 1
ATOM 3950 N N . ALA A 1 561 ? -17.758 5.049 36.328 1.00 97.12 561 ALA A N 1
ATOM 3951 C CA . ALA A 1 561 ? -17.881 3.693 35.806 1.00 97.12 561 ALA A CA 1
ATOM 3952 C C . ALA A 1 561 ? -19.335 3.291 35.553 1.00 97.12 561 ALA A C 1
ATOM 3954 O O . ALA A 1 561 ? -20.225 3.569 36.361 1.00 97.12 561 ALA A O 1
ATOM 3955 N N . LEU A 1 562 ? -19.535 2.532 34.475 1.00 97.81 562 LEU A N 1
ATOM 3956 C CA . LEU A 1 562 ? -20.758 1.783 34.222 1.00 97.81 562 LEU A CA 1
ATOM 3957 C C . LEU A 1 562 ? -20.558 0.348 34.700 1.00 97.81 562 LEU A C 1
ATOM 3959 O O . LEU A 1 562 ? -19.752 -0.400 34.138 1.00 97.81 562 LEU A O 1
ATOM 3963 N N . THR A 1 563 ? -21.329 -0.044 35.709 1.00 97.25 563 THR A N 1
ATOM 3964 C CA . THR A 1 563 ? -21.353 -1.422 36.214 1.00 97.25 563 THR A CA 1
ATOM 3965 C C . THR A 1 563 ? -22.691 -2.087 35.932 1.00 97.25 563 THR A C 1
ATOM 3967 O O . THR A 1 563 ? -23.703 -1.417 35.725 1.00 97.25 563 THR A O 1
ATOM 3970 N N . ALA A 1 564 ? -22.704 -3.415 35.897 1.00 96.81 564 ALA A N 1
ATOM 3971 C CA . ALA A 1 564 ? -23.910 -4.186 35.654 1.00 96.81 564 ALA A CA 1
ATOM 3972 C C . ALA A 1 564 ? -23.929 -5.475 36.472 1.00 96.81 564 ALA A C 1
ATOM 3974 O O . ALA A 1 564 ? -22.889 -6.073 36.748 1.00 96.81 564 ALA A O 1
ATOM 3975 N N . THR A 1 565 ? -25.129 -5.931 36.824 1.00 96.31 565 THR A N 1
ATOM 3976 C CA . THR A 1 565 ? -25.334 -7.290 37.330 1.00 96.31 565 THR A CA 1
ATOM 3977 C C . THR A 1 565 ? -25.287 -8.258 36.159 1.00 96.31 565 THR A C 1
ATOM 3979 O O . THR A 1 565 ? -26.024 -8.090 35.189 1.00 96.31 565 THR A O 1
ATOM 3982 N N . VAL A 1 566 ? -24.466 -9.294 36.262 1.00 91.81 566 VAL A N 1
ATOM 3983 C CA . VAL A 1 566 ? -24.353 -10.337 35.245 1.00 91.81 566 VAL A CA 1
ATOM 3984 C C . VAL A 1 566 ? -24.810 -11.650 35.852 1.00 91.81 566 VAL A C 1
ATOM 3986 O O . VAL A 1 566 ? -24.287 -12.120 36.859 1.00 91.81 566 VAL A O 1
ATOM 3989 N N . THR A 1 567 ? -25.830 -12.239 35.243 1.00 85.56 567 THR A N 1
ATOM 3990 C CA . THR A 1 567 ? -26.397 -13.516 35.674 1.00 85.56 567 THR A CA 1
ATOM 3991 C C . THR A 1 567 ? -26.212 -14.520 34.554 1.00 85.56 567 THR A C 1
ATOM 3993 O O . THR A 1 567 ? -26.550 -14.240 33.405 1.00 85.56 567 THR A O 1
ATOM 3996 N N . ALA A 1 568 ? -25.662 -15.691 34.872 1.00 76.19 568 ALA A N 1
ATOM 3997 C CA . ALA A 1 568 ? -25.607 -16.786 33.913 1.00 76.19 568 ALA A CA 1
ATOM 3998 C C . ALA A 1 568 ? -27.032 -17.107 33.443 1.00 76.19 568 ALA A C 1
ATOM 4000 O O . ALA A 1 568 ? -27.933 -17.326 34.257 1.00 76.19 568 ALA A O 1
ATOM 4001 N N . SER A 1 569 ? -27.238 -17.106 32.130 1.00 71.19 569 SER A N 1
ATOM 4002 C CA . SER A 1 569 ? -28.532 -17.423 31.545 1.00 71.19 569 SER A CA 1
ATOM 4003 C C . SER A 1 569 ? -28.879 -18.864 31.872 1.00 71.19 569 SER A C 1
ATOM 4005 O O . SER A 1 569 ? -28.059 -19.772 31.750 1.00 71.19 569 SER A O 1
ATOM 4007 N N . ASN A 1 570 ? -30.122 -19.079 32.280 1.00 71.00 570 ASN A N 1
ATOM 4008 C CA . ASN A 1 570 ? -30.628 -20.415 32.513 1.00 71.00 570 ASN A CA 1
ATOM 4009 C C . ASN A 1 570 ? -31.025 -21.035 31.167 1.00 71.00 570 ASN A C 1
ATOM 4011 O O . ASN A 1 570 ? -31.927 -20.532 30.493 1.00 71.00 570 ASN A O 1
ATOM 4015 N N . VAL A 1 571 ? -30.375 -22.140 30.795 1.00 69.44 571 VAL A N 1
ATOM 4016 C CA . VAL A 1 571 ? -30.583 -22.837 29.513 1.00 69.44 571 VAL A CA 1
ATOM 4017 C C . VAL A 1 571 ? -32.062 -23.187 29.307 1.00 69.44 571 VAL A C 1
ATOM 4019 O O . VAL A 1 571 ? -32.589 -23.045 28.203 1.00 69.44 571 VAL A O 1
ATOM 4022 N N . ALA A 1 572 ? -32.774 -23.558 30.374 1.00 67.12 572 ALA A N 1
ATOM 4023 C CA . ALA A 1 572 ? -34.202 -23.859 30.329 1.00 67.12 572 ALA A CA 1
ATOM 4024 C C . ALA A 1 572 ? -35.083 -22.618 30.153 1.00 67.12 572 ALA A C 1
ATOM 4026 O O . ALA A 1 572 ? -36.049 -22.661 29.396 1.00 67.12 572 ALA A O 1
ATOM 4027 N N . GLN A 1 573 ? -34.760 -21.508 30.821 1.00 65.19 573 GLN A N 1
ATOM 4028 C CA . GLN A 1 573 ? -35.525 -20.262 30.683 1.00 65.19 573 GLN A CA 1
ATOM 4029 C C . GLN A 1 573 ? -35.349 -19.650 29.292 1.00 65.19 573 GLN A C 1
ATOM 4031 O O . GLN A 1 573 ? -36.317 -19.165 28.713 1.00 65.19 573 GLN A O 1
ATOM 4036 N N . VAL A 1 574 ? -34.137 -19.713 28.733 1.00 64.50 574 VAL A N 1
ATOM 4037 C CA . VAL A 1 574 ? -33.882 -19.287 27.351 1.00 64.50 574 VAL A CA 1
ATOM 4038 C C . VAL A 1 574 ? -34.639 -20.185 26.373 1.00 64.50 574 VAL A C 1
ATOM 4040 O O . VAL A 1 574 ? -35.298 -19.672 25.472 1.00 64.50 574 VAL A O 1
ATOM 4043 N N . SER A 1 575 ? -34.629 -21.504 26.596 1.00 63.94 575 SER A N 1
ATOM 4044 C CA . SER A 1 575 ? -35.346 -22.462 25.745 1.00 63.94 575 SER A CA 1
ATOM 4045 C C . SER A 1 575 ? -36.869 -22.276 25.779 1.00 63.94 575 SER A C 1
ATOM 4047 O O . SER A 1 575 ? -37.530 -22.416 24.756 1.00 63.94 575 SER A O 1
ATOM 4049 N N . ALA A 1 576 ? -37.441 -21.917 26.932 1.00 63.44 576 ALA A N 1
ATOM 4050 C CA . ALA A 1 576 ? -38.881 -21.690 27.088 1.00 63.44 576 ALA A CA 1
ATOM 4051 C C . ALA A 1 576 ? -39.408 -20.467 26.315 1.00 63.44 576 ALA A C 1
ATOM 4053 O O . ALA A 1 576 ? -40.607 -20.371 26.068 1.00 63.44 576 ALA A O 1
ATOM 4054 N N . LEU A 1 577 ? -38.529 -19.530 25.951 1.00 57.91 577 LEU A N 1
ATOM 4055 C CA . LEU A 1 577 ? -38.883 -18.284 25.262 1.00 57.91 577 LEU A CA 1
ATOM 4056 C C . LEU A 1 577 ? -38.823 -18.417 23.731 1.00 57.91 577 LEU A C 1
ATOM 4058 O O . LEU A 1 577 ? -38.954 -17.421 23.022 1.00 57.91 577 LEU A O 1
ATOM 4062 N N . LEU A 1 578 ? -38.613 -19.633 23.220 1.00 54.25 578 LEU A N 1
ATOM 4063 C CA . LEU A 1 578 ? -38.501 -19.905 21.794 1.00 54.25 578 LEU A CA 1
ATOM 4064 C C . LEU A 1 578 ? -39.858 -20.218 21.163 1.00 54.25 578 LEU A C 1
ATOM 4066 O O . LEU A 1 578 ? -40.588 -21.078 21.670 1.00 54.25 578 LEU A O 1
ATOM 4070 N N . PRO A 1 579 ? -40.179 -19.604 20.012 1.00 51.41 579 PRO A N 1
ATOM 4071 C CA . PRO A 1 579 ? -41.358 -19.977 19.247 1.00 51.41 579 PRO A CA 1
ATOM 4072 C C . PRO A 1 579 ? -41.287 -21.456 18.833 1.00 51.41 579 PRO A C 1
ATOM 4074 O O . PRO A 1 579 ? -40.337 -21.876 18.177 1.00 51.41 579 PRO A O 1
ATOM 4077 N N . GLY A 1 580 ? -42.295 -22.250 19.207 1.00 70.88 580 GLY A N 1
ATOM 4078 C CA . GLY A 1 580 ? -42.429 -23.643 18.760 1.00 70.88 580 GLY A CA 1
ATOM 4079 C C . GLY A 1 580 ? -41.585 -24.686 19.507 1.00 70.88 580 GLY A C 1
ATOM 4080 O O . GLY A 1 580 ? -41.458 -25.808 19.016 1.00 70.88 580 GLY A O 1
ATOM 4081 N N . VAL A 1 581 ? -41.019 -24.368 20.679 1.00 71.06 581 VAL A N 1
ATOM 4082 C CA . VAL A 1 581 ? -40.261 -25.351 21.475 1.00 71.06 581 VAL A CA 1
ATOM 4083 C C . VAL A 1 581 ? -41.149 -26.499 21.975 1.00 71.06 581 VAL A C 1
ATOM 4085 O O . VAL A 1 581 ? -42.247 -26.285 22.490 1.00 71.06 581 VAL A O 1
ATOM 4088 N N . SER A 1 582 ? -40.659 -27.737 21.848 1.00 78.50 582 SER A N 1
ATOM 4089 C CA . SER A 1 582 ? -41.359 -28.929 22.340 1.00 78.50 582 SER A CA 1
ATOM 4090 C C . SER A 1 582 ? -41.169 -29.125 23.850 1.00 78.50 582 SER A C 1
ATOM 4092 O O . SER A 1 582 ? -40.148 -28.734 24.420 1.00 78.50 582 SER A O 1
ATOM 4094 N N . ALA A 1 583 ? -42.112 -29.811 24.504 1.00 75.25 583 ALA A N 1
ATOM 4095 C CA . ALA A 1 583 ? -41.986 -30.174 25.920 1.00 75.25 583 ALA A CA 1
ATOM 4096 C C . ALA A 1 583 ? -40.722 -31.009 26.211 1.00 75.25 583 ALA A C 1
ATOM 4098 O O . ALA A 1 583 ? -40.118 -30.863 27.272 1.00 75.25 583 ALA A O 1
ATOM 4099 N N . VAL A 1 584 ? -40.292 -31.839 25.252 1.00 72.25 584 VAL A N 1
ATOM 4100 C CA . VAL A 1 584 ? -39.061 -32.638 25.352 1.00 72.25 584 VAL A CA 1
ATOM 4101 C C . VAL A 1 584 ? -37.837 -31.728 25.349 1.00 72.25 584 VAL A C 1
ATOM 4103 O O . VAL A 1 584 ? -37.000 -31.838 26.235 1.00 72.25 584 VAL A O 1
ATOM 4106 N N . THR A 1 585 ? -37.769 -30.771 24.420 1.00 63.88 585 THR A N 1
ATOM 4107 C CA . THR A 1 585 ? -36.674 -29.792 24.343 1.00 63.88 585 THR A CA 1
ATOM 4108 C C . THR A 1 585 ? -36.551 -28.987 25.636 1.00 63.88 585 THR A C 1
ATOM 4110 O O . THR A 1 585 ? -35.445 -28.789 26.136 1.00 63.88 585 THR A O 1
ATOM 4113 N N . LEU A 1 586 ? -37.680 -28.574 26.222 1.00 69.12 586 LEU A N 1
ATOM 4114 C CA . LEU A 1 586 ? -37.682 -27.849 27.490 1.00 69.12 586 LEU A CA 1
ATOM 4115 C C . LEU A 1 586 ? -37.204 -28.722 28.663 1.00 69.12 586 LEU A C 1
ATOM 4117 O O . LEU A 1 586 ? -36.392 -28.262 29.462 1.00 69.12 586 LEU A O 1
ATOM 4121 N N . ALA A 1 587 ? -37.648 -29.980 28.749 1.00 66.31 587 ALA A N 1
ATOM 4122 C CA . ALA A 1 587 ? -37.194 -30.920 29.777 1.00 66.31 587 ALA A CA 1
ATOM 4123 C C . ALA A 1 587 ? -35.693 -31.243 29.650 1.00 66.31 587 ALA A C 1
ATOM 4125 O O . ALA A 1 587 ? -34.979 -31.294 30.651 1.00 66.31 587 ALA A O 1
ATOM 4126 N N . THR A 1 588 ? -35.183 -31.390 28.424 1.00 67.38 588 THR A N 1
ATOM 4127 C CA . THR A 1 588 ? -33.747 -31.567 28.164 1.00 67.38 588 THR A CA 1
ATOM 4128 C C . THR A 1 588 ? -32.954 -30.333 28.586 1.00 67.38 588 THR A C 1
ATOM 4130 O O . THR A 1 588 ? -31.949 -30.462 29.281 1.00 67.38 588 THR A O 1
ATOM 4133 N N . ALA A 1 589 ? -33.427 -29.131 28.246 1.00 64.94 589 ALA A N 1
ATOM 4134 C CA . ALA A 1 589 ? -32.799 -27.882 28.666 1.00 64.94 589 ALA A CA 1
ATOM 4135 C C . ALA A 1 589 ? -32.785 -27.718 30.200 1.00 64.94 589 ALA A C 1
ATOM 4137 O O . ALA A 1 589 ? -31.795 -27.249 30.761 1.00 64.94 589 ALA A O 1
ATOM 4138 N N . GLN A 1 590 ? -33.847 -28.153 30.890 1.00 69.31 590 GLN A N 1
ATOM 4139 C CA . GLN A 1 590 ? -33.900 -28.227 32.357 1.00 69.31 590 GLN A CA 1
ATOM 4140 C C . GLN A 1 590 ? -32.880 -29.219 32.920 1.00 69.31 590 GLN A C 1
ATOM 4142 O O . GLN A 1 590 ? -32.196 -28.894 33.889 1.00 69.31 590 GLN A O 1
ATOM 4147 N N . GLY A 1 591 ? -32.736 -30.393 32.299 1.00 66.44 591 GLY A N 1
ATOM 4148 C CA . GLY A 1 591 ? -31.731 -31.388 32.674 1.00 66.44 591 GLY A CA 1
ATOM 4149 C C . GLY A 1 591 ? -30.305 -30.850 32.547 1.00 66.44 591 GLY A C 1
ATOM 4150 O O . GLY A 1 591 ? -29.545 -30.908 33.510 1.00 66.44 591 GLY A O 1
ATOM 4151 N N . VAL A 1 592 ? -29.972 -30.241 31.403 1.00 69.50 592 VAL A N 1
ATOM 4152 C CA . VAL A 1 592 ? -28.664 -29.602 31.171 1.00 69.50 592 VAL A CA 1
ATOM 4153 C C . VAL A 1 592 ? -28.403 -28.511 32.210 1.00 69.50 592 VAL A C 1
ATOM 4155 O O . VAL A 1 592 ? -27.340 -28.489 32.828 1.00 69.50 592 VAL A O 1
ATOM 4158 N N . GLN A 1 593 ? -29.383 -27.641 32.464 1.00 69.31 593 GLN A N 1
ATOM 4159 C CA . GLN A 1 593 ? -29.261 -26.593 33.475 1.00 69.31 593 GLN A CA 1
ATOM 4160 C C . GLN A 1 593 ? -29.000 -27.160 34.878 1.00 69.31 593 GLN A C 1
ATOM 4162 O O . GLN A 1 593 ? -28.151 -26.637 35.601 1.00 69.31 593 GLN A O 1
ATOM 4167 N N . ALA A 1 594 ? -29.720 -28.212 35.273 1.00 65.62 594 ALA A N 1
ATOM 4168 C CA . ALA A 1 594 ? -29.551 -28.850 36.575 1.00 65.62 594 ALA A CA 1
ATOM 4169 C C . ALA A 1 594 ? -28.156 -29.478 36.715 1.00 65.62 594 ALA A C 1
ATOM 4171 O O . ALA A 1 594 ? -27.511 -29.319 37.752 1.00 65.62 594 ALA A O 1
ATOM 4172 N N . SER A 1 595 ? -27.650 -30.120 35.657 1.00 65.50 595 SER A N 1
ATOM 4173 C CA . SER A 1 595 ? -26.284 -30.647 35.626 1.00 65.50 595 SER A CA 1
ATOM 4174 C C . SER A 1 595 ? -25.242 -29.536 35.774 1.00 65.50 595 SER A C 1
ATOM 4176 O O . SER A 1 595 ? -24.343 -29.663 36.601 1.00 65.50 595 SER A O 1
ATOM 4178 N N . LEU A 1 596 ? -25.389 -28.415 35.058 1.00 70.19 596 LEU A N 1
ATOM 4179 C CA . LEU A 1 596 ? -24.491 -27.259 35.190 1.00 70.19 596 LEU A CA 1
ATOM 4180 C C . LEU A 1 596 ? -24.514 -26.665 36.609 1.00 70.19 596 LEU A C 1
ATOM 4182 O O . LEU A 1 596 ? -23.469 -26.335 37.165 1.00 70.19 596 LEU A O 1
ATOM 4186 N N . GLN A 1 597 ? -25.690 -26.577 37.236 1.00 68.75 597 GLN A N 1
ATOM 4187 C CA . GLN A 1 597 ? -25.821 -26.113 38.622 1.00 68.75 597 GLN A CA 1
ATOM 4188 C C . GLN A 1 597 ? -25.149 -27.057 39.622 1.00 68.75 597 GLN A C 1
ATOM 4190 O O . GLN A 1 597 ? -24.493 -26.597 40.554 1.00 68.75 597 GLN A O 1
ATOM 4195 N N . GLN A 1 598 ? -25.283 -28.368 39.423 1.00 73.81 598 GLN A N 1
ATOM 4196 C CA . GLN A 1 598 ? -24.643 -29.364 40.275 1.00 73.81 598 GLN A CA 1
ATOM 4197 C C . GLN A 1 598 ? -23.116 -29.297 40.170 1.00 73.81 598 GLN A C 1
ATOM 4199 O O . GLN A 1 598 ? -22.425 -29.389 41.183 1.00 73.81 598 GLN A O 1
ATOM 4204 N N . VAL A 1 599 ? -22.604 -29.086 38.957 1.00 72.94 599 VAL A N 1
ATOM 4205 C CA . VAL A 1 599 ? -21.174 -28.929 38.672 1.00 72.94 599 VAL A CA 1
ATOM 4206 C C . VAL A 1 599 ? -20.600 -27.676 39.327 1.00 72.94 599 VAL A C 1
ATOM 4208 O O . VAL A 1 599 ? -19.529 -27.739 39.924 1.00 72.94 599 VAL A O 1
ATOM 4211 N N . ASN A 1 600 ? -21.332 -26.559 39.308 1.00 67.69 600 ASN A N 1
ATOM 4212 C CA . ASN A 1 600 ? -20.920 -25.335 40.004 1.00 67.69 600 ASN A CA 1
ATOM 4213 C C . ASN A 1 600 ? -20.791 -25.521 41.529 1.00 67.69 600 ASN A C 1
ATOM 4215 O O . ASN A 1 600 ? -20.097 -24.748 42.183 1.00 67.69 600 ASN A O 1
ATOM 4219 N N . GLY A 1 601 ? -21.439 -26.542 42.101 1.00 72.69 601 GLY A N 1
ATOM 4220 C CA . GLY A 1 601 ? -21.313 -26.915 43.512 1.00 72.69 601 GLY A CA 1
ATOM 4221 C C . GLY A 1 601 ? -20.146 -27.859 43.829 1.00 72.69 601 GLY A C 1
ATOM 4222 O O . GLY A 1 601 ? -19.972 -28.231 44.990 1.00 72.69 601 GLY A O 1
ATOM 4223 N N . TRP A 1 602 ? -19.363 -28.294 42.835 1.00 82.00 602 TRP A N 1
ATOM 4224 C CA . TRP A 1 602 ? -18.252 -29.223 43.044 1.00 82.00 602 TRP A CA 1
ATOM 4225 C C . TRP A 1 602 ? -17.049 -28.549 43.708 1.00 82.00 602 TRP A C 1
ATOM 4227 O O . TRP A 1 602 ? -16.576 -27.501 43.274 1.00 82.00 602 TRP A O 1
ATOM 4237 N N . SER A 1 603 ? -16.487 -29.215 44.717 1.00 82.94 603 SER A N 1
ATOM 4238 C CA . SER A 1 603 ? -15.180 -28.884 45.295 1.00 82.94 603 SER A CA 1
ATOM 4239 C C . SER A 1 603 ? -14.040 -29.094 44.292 1.00 82.94 603 SER A C 1
ATOM 4241 O O . SER A 1 603 ? -14.171 -29.857 43.334 1.00 82.94 603 SER A O 1
ATOM 4243 N N . THR A 1 604 ? -12.870 -28.504 44.551 1.00 77.06 604 THR A N 1
ATOM 4244 C CA . THR A 1 604 ? -11.664 -28.672 43.717 1.00 77.06 604 THR A CA 1
ATOM 4245 C C . THR A 1 604 ? -11.303 -30.146 43.488 1.00 77.06 604 THR A C 1
ATOM 4247 O O . THR A 1 604 ? -10.921 -30.528 42.386 1.00 77.06 604 THR A O 1
ATOM 4250 N N . ALA A 1 605 ? -11.481 -31.001 44.502 1.00 80.75 605 ALA A N 1
ATOM 4251 C CA . ALA A 1 605 ? -11.235 -32.439 44.387 1.00 80.75 605 ALA A CA 1
ATOM 4252 C C . ALA A 1 605 ? -12.249 -33.139 43.465 1.00 80.75 605 ALA A C 1
ATOM 4254 O O . ALA A 1 605 ? -11.878 -34.012 42.683 1.00 80.75 605 ALA A O 1
ATOM 4255 N N . GLN A 1 606 ? -13.523 -32.736 43.517 1.00 81.12 606 GLN A N 1
ATOM 4256 C CA . GLN A 1 606 ? -14.565 -33.265 42.632 1.00 81.12 606 GLN A CA 1
ATOM 4257 C C . GLN A 1 606 ? -14.365 -32.802 41.189 1.00 81.12 606 GLN A C 1
ATOM 4259 O O . GLN A 1 606 ? -14.529 -33.605 40.276 1.00 81.12 606 GLN A O 1
ATOM 4264 N N . GLN A 1 607 ? -13.952 -31.551 40.983 1.00 77.44 607 GLN A N 1
ATOM 4265 C CA . GLN A 1 607 ? -13.615 -31.034 39.658 1.00 77.44 607 GLN A CA 1
ATOM 4266 C C . GLN A 1 607 ? -12.419 -31.782 39.055 1.00 77.44 607 GLN A C 1
ATOM 4268 O O . GLN A 1 607 ? -12.487 -32.218 37.910 1.00 77.44 607 GLN A O 1
ATOM 4273 N N . ALA A 1 608 ? -11.364 -32.023 39.842 1.00 76.81 608 ALA A N 1
ATOM 4274 C CA . ALA A 1 608 ? -10.203 -32.797 39.401 1.00 76.81 608 ALA A CA 1
ATOM 4275 C C . ALA A 1 608 ? -10.565 -34.251 39.045 1.00 76.81 608 ALA A C 1
ATOM 4277 O O . ALA A 1 608 ? -10.094 -34.775 38.038 1.00 76.81 608 ALA A O 1
ATOM 4278 N N . ALA A 1 609 ? -11.443 -34.889 39.827 1.00 84.19 609 ALA A N 1
ATOM 4279 C CA . ALA A 1 609 ? -11.911 -36.253 39.567 1.00 84.19 609 ALA A CA 1
ATOM 4280 C C . ALA A 1 609 ? -12.786 -36.380 38.304 1.00 84.19 609 ALA A C 1
ATOM 4282 O O . ALA A 1 609 ? -12.918 -37.473 37.760 1.00 84.19 609 ALA A O 1
ATOM 4283 N N . HIS A 1 610 ? -13.362 -35.274 37.826 1.00 81.25 610 HIS A N 1
ATOM 4284 C CA . HIS A 1 610 ? -14.264 -35.235 36.672 1.00 81.25 610 HIS A CA 1
ATOM 4285 C C . HIS A 1 610 ? -13.778 -34.251 35.598 1.00 81.25 610 HIS A C 1
ATOM 4287 O O . HIS A 1 610 ? -14.582 -33.684 34.857 1.00 81.25 610 HIS A O 1
ATOM 4293 N N . ALA A 1 611 ? -12.460 -34.054 35.491 1.00 73.31 611 ALA A N 1
ATOM 4294 C CA . ALA A 1 611 ? -11.867 -33.068 34.592 1.00 73.31 611 ALA A CA 1
ATOM 4295 C C . ALA A 1 611 ? -12.299 -33.262 33.127 1.00 73.31 611 ALA A C 1
ATOM 4297 O O . ALA A 1 611 ? -12.651 -32.290 32.469 1.00 73.31 611 ALA A O 1
ATOM 4298 N N . GLY A 1 612 ? -12.375 -34.508 32.641 1.00 72.12 612 GLY A N 1
ATOM 4299 C CA . GLY A 1 612 ? -12.837 -34.801 31.277 1.00 72.12 612 GLY A CA 1
ATOM 4300 C C . GLY A 1 612 ? -14.292 -34.391 31.021 1.00 72.12 612 GLY A C 1
ATOM 4301 O O . GLY A 1 612 ? -14.597 -33.830 29.973 1.00 72.12 612 GLY A O 1
ATOM 4302 N N . PHE A 1 613 ? -15.181 -34.577 32.003 1.00 74.00 613 PHE A N 1
ATOM 4303 C CA . PHE A 1 613 ? -16.564 -34.103 31.906 1.00 74.00 613 PHE A CA 1
ATOM 4304 C C . PHE A 1 613 ? -16.620 -32.571 31.830 1.00 74.00 613 PHE A C 1
ATOM 4306 O O . PHE A 1 613 ? -17.354 -32.025 31.011 1.00 74.00 613 PHE A O 1
ATOM 4313 N N . LEU A 1 614 ? -15.818 -31.874 32.642 1.00 69.50 614 LEU A N 1
ATOM 4314 C CA . LEU A 1 614 ? -15.733 -30.411 32.612 1.00 69.50 614 LEU A CA 1
ATOM 4315 C C . LEU A 1 614 ? -15.182 -29.895 31.280 1.00 69.50 614 LEU A C 1
ATOM 4317 O O . LEU A 1 614 ? -15.698 -28.914 30.751 1.00 69.50 614 LEU A O 1
ATOM 4321 N N . THR A 1 615 ? -14.174 -30.564 30.716 1.00 66.94 615 THR A N 1
ATOM 4322 C CA . THR A 1 615 ? -13.623 -30.237 29.395 1.00 66.94 615 THR A CA 1
ATOM 4323 C C . THR A 1 615 ? -14.673 -30.397 28.300 1.00 66.94 615 THR A C 1
ATOM 4325 O O . THR A 1 615 ? -14.870 -29.465 27.522 1.00 66.94 615 THR A O 1
ATOM 4328 N N . ASN A 1 616 ? -15.398 -31.517 28.275 1.00 65.19 616 ASN A N 1
ATOM 4329 C CA . ASN A 1 616 ? -16.445 -31.758 27.280 1.00 65.19 616 ASN A CA 1
ATOM 4330 C C . ASN A 1 616 ? -17.612 -30.774 27.444 1.00 65.19 616 ASN A C 1
ATOM 4332 O O . ASN A 1 616 ? -18.081 -30.209 26.462 1.00 65.19 616 ASN A O 1
ATOM 4336 N N . ALA A 1 617 ? -18.034 -30.486 28.680 1.00 66.25 617 ALA A N 1
ATOM 4337 C CA . ALA A 1 617 ? -19.067 -29.491 28.957 1.00 66.25 617 ALA A CA 1
ATOM 4338 C C . ALA A 1 617 ? -18.644 -28.077 28.516 1.00 66.25 617 ALA A C 1
ATOM 4340 O O . ALA A 1 617 ? -19.445 -27.348 27.937 1.00 66.25 617 ALA A O 1
ATOM 4341 N N . ALA A 1 618 ? -17.384 -27.690 28.734 1.00 60.69 618 ALA A N 1
ATOM 4342 C CA . ALA A 1 618 ? -16.852 -26.407 28.279 1.00 60.69 618 ALA A CA 1
ATOM 4343 C C . ALA A 1 618 ? -16.752 -26.328 26.743 1.00 60.69 618 ALA A C 1
ATOM 4345 O O . ALA A 1 618 ? -17.117 -25.308 26.153 1.00 60.69 618 ALA A O 1
ATOM 4346 N N . GLN A 1 619 ? -16.306 -27.399 26.079 1.00 58.28 619 GLN A N 1
ATOM 4347 C CA . GLN A 1 619 ? -16.288 -27.499 24.613 1.00 58.28 619 GLN A CA 1
ATOM 4348 C C . GLN A 1 619 ? -17.702 -27.433 24.023 1.00 58.28 619 GLN A C 1
ATOM 4350 O O . GLN A 1 619 ? -17.925 -26.735 23.037 1.00 58.28 619 GLN A O 1
ATOM 4355 N N . PHE A 1 620 ? -18.665 -28.087 24.670 1.00 62.75 620 PHE A N 1
ATOM 4356 C CA . PHE A 1 620 ? -20.072 -28.039 24.295 1.00 62.75 620 PHE A CA 1
ATOM 4357 C C . PHE A 1 620 ? -20.651 -26.623 24.423 1.00 62.75 620 PHE A C 1
ATOM 4359 O O . PHE A 1 620 ? -21.237 -26.104 23.477 1.00 62.75 620 PHE A O 1
ATOM 4366 N N . LEU A 1 621 ? -20.451 -25.961 25.568 1.00 58.16 621 LEU A N 1
ATOM 4367 C CA . LEU A 1 621 ? -20.962 -24.606 25.820 1.00 58.16 621 LEU A CA 1
ATOM 4368 C C . LEU A 1 621 ? -20.305 -23.540 24.930 1.00 58.16 621 LEU A C 1
ATOM 4370 O O . LEU A 1 621 ? -20.929 -22.529 24.615 1.00 58.16 621 LEU A O 1
ATOM 4374 N N . SER A 1 622 ? -19.060 -23.759 24.506 1.00 52.34 622 SER A N 1
ATOM 4375 C CA . SER A 1 622 ? -18.337 -22.864 23.590 1.00 52.34 622 SER A CA 1
ATOM 4376 C C . SER A 1 622 ? -18.562 -23.179 22.106 1.00 52.34 622 SER A C 1
ATOM 4378 O O . SER A 1 622 ? -18.061 -22.449 21.244 1.00 52.34 622 SER A O 1
ATOM 4380 N N . ALA A 1 623 ? -19.329 -24.227 21.784 1.00 54.09 623 ALA A N 1
ATOM 4381 C CA . ALA A 1 623 ? -19.620 -24.612 20.413 1.00 54.09 623 ALA A CA 1
ATOM 4382 C C . ALA A 1 623 ? -20.405 -23.514 19.683 1.00 54.09 623 ALA A C 1
ATOM 4384 O O . ALA A 1 623 ? -21.442 -23.035 20.141 1.00 54.09 623 ALA A O 1
ATOM 4385 N N . ARG A 1 624 ? -19.920 -23.139 18.496 1.00 50.81 624 ARG A N 1
ATOM 4386 C CA . ARG A 1 624 ? -20.561 -22.150 17.615 1.00 50.81 624 ARG A CA 1
ATOM 4387 C C . ARG A 1 624 ? -21.421 -22.805 16.532 1.00 50.81 624 ARG A C 1
ATOM 4389 O O . ARG A 1 624 ? -22.159 -22.115 15.836 1.00 50.81 624 ARG A O 1
ATOM 4396 N N . THR A 1 625 ? -21.330 -24.130 16.382 1.00 52.34 625 THR A N 1
ATOM 4397 C CA . THR A 1 625 ? -22.094 -24.931 15.412 1.00 52.34 625 THR A CA 1
ATOM 4398 C C . THR A 1 625 ? -22.599 -26.235 16.034 1.00 52.34 625 THR A C 1
ATOM 4400 O O . THR A 1 625 ? -22.014 -26.751 16.987 1.00 52.34 625 THR A O 1
ATOM 4403 N N . ALA A 1 626 ? -23.657 -26.816 15.459 1.00 51.62 626 ALA A N 1
ATOM 4404 C CA . ALA A 1 626 ? -24.202 -28.095 15.929 1.00 51.62 626 ALA A CA 1
ATOM 4405 C C . ALA A 1 626 ? -23.202 -29.248 15.758 1.00 51.62 626 ALA A C 1
ATOM 4407 O O . ALA A 1 626 ? -23.161 -30.160 16.578 1.00 51.62 626 ALA A O 1
ATOM 4408 N N . ALA A 1 627 ? -22.353 -29.175 14.730 1.00 58.31 627 ALA A N 1
ATOM 4409 C CA . ALA A 1 627 ? -21.281 -30.138 14.512 1.00 58.31 627 ALA A CA 1
ATOM 4410 C C . ALA A 1 627 ? -20.227 -30.087 15.631 1.00 58.31 627 ALA A C 1
ATOM 4412 O O . ALA A 1 627 ? -19.844 -31.133 16.144 1.00 58.31 627 ALA A O 1
ATOM 4413 N N . GLN A 1 628 ? -19.806 -28.885 16.050 1.00 54.69 628 GLN A N 1
ATOM 4414 C CA . GLN A 1 628 ? -18.873 -28.707 17.173 1.00 54.69 628 GLN A CA 1
ATOM 4415 C C . GLN A 1 628 ? -19.467 -29.217 18.491 1.00 54.69 628 GLN A C 1
ATOM 4417 O O . GLN A 1 628 ? -18.786 -29.904 19.247 1.00 54.69 628 GLN A O 1
ATOM 4422 N N . ALA A 1 629 ? -20.748 -28.940 18.736 1.00 55.41 629 ALA A N 1
ATOM 4423 C CA . ALA A 1 629 ? -21.436 -29.429 19.922 1.00 55.41 629 ALA A CA 1
ATOM 4424 C C . ALA A 1 629 ? -21.558 -30.959 19.927 1.00 55.41 629 ALA A C 1
ATOM 4426 O O . ALA A 1 629 ? -21.226 -31.592 20.924 1.00 55.41 629 ALA A O 1
ATOM 4427 N N . ASN A 1 630 ? -21.943 -31.579 18.808 1.00 58.59 630 ASN A N 1
ATOM 4428 C CA . ASN A 1 630 ? -21.995 -33.040 18.700 1.00 58.59 630 ASN A CA 1
ATOM 4429 C C . ASN A 1 630 ? -20.614 -33.688 18.860 1.00 58.59 630 ASN A C 1
ATOM 4431 O O . ASN A 1 630 ? -20.506 -34.718 19.516 1.00 58.59 630 ASN A O 1
ATOM 4435 N N . ALA A 1 631 ? -19.561 -33.082 18.306 1.00 66.31 631 ALA A N 1
ATOM 4436 C CA . ALA A 1 631 ? -18.196 -33.580 18.463 1.00 66.31 631 ALA A CA 1
ATOM 4437 C C . ALA A 1 631 ? -17.722 -33.558 19.926 1.00 66.31 631 ALA A C 1
ATOM 4439 O O . ALA A 1 631 ? -16.944 -34.418 20.313 1.00 66.31 631 ALA A O 1
ATOM 4440 N N . SER A 1 632 ? -18.213 -32.619 20.743 1.00 57.94 632 SER A N 1
ATOM 4441 C CA . SER A 1 632 ? -17.888 -32.554 22.179 1.00 57.94 632 SER A CA 1
ATOM 4442 C C . SER A 1 632 ? -18.634 -33.578 23.052 1.00 57.94 632 SER A C 1
ATOM 4444 O O . SER A 1 632 ? -18.332 -33.710 24.237 1.00 57.94 632 SER A O 1
ATOM 4446 N N . LEU A 1 633 ? -19.624 -34.281 22.484 1.00 57.25 633 LEU A N 1
ATOM 4447 C CA . LEU A 1 633 ? -20.423 -35.310 23.163 1.00 57.25 633 LEU A CA 1
ATOM 4448 C C . LEU A 1 633 ? -19.961 -36.747 22.851 1.00 57.25 633 LEU A C 1
ATOM 4450 O O . LEU A 1 633 ? -20.493 -37.682 23.453 1.00 57.25 633 LEU A O 1
ATOM 4454 N N . ALA A 1 634 ? -19.030 -36.915 21.907 1.00 54.88 634 ALA A N 1
ATOM 4455 C CA . ALA A 1 634 ? -18.390 -38.187 21.561 1.00 54.88 634 ALA A CA 1
ATOM 4456 C C . ALA A 1 634 ? -17.181 -38.453 22.468 1.00 54.88 634 ALA A C 1
ATOM 4458 O O . ALA A 1 634 ? -16.928 -39.647 22.751 1.00 54.88 634 ALA A O 1
#

InterPro domains:
  IPR000209 Peptidase S8/S53 domain [PF00082] (90-365)
  IPR013425 Autotransporter-associated beta strand repeat [PF12951] (411-433)
  IPR013425 Autotransporter-associated beta strand repeat [TIGR02601] (411-431)
  IPR015500 Peptidase S8, subtilisin-related [PR00723] (90-109)
  IPR015500 Peptidase S8, subtilisin-related [PR00723] (129-142)
  IPR015500 Peptidase S8, subtilisin-related [PR00723] (313-329)
  IPR023828 Peptidase S8, subtilisin, Ser-active site [PS00138] (314-324)
  IPR034061 Autotransporter serine protease peptidase domain [cd04848] (89-350)
  IPR036852 Peptidase S8/S53 domain superfamily [G3DSA:3.40.50.200] (72-374)
  IPR036852 Peptidase S8/S53 domain superfamily [SSF52743] (78-378)
  IPR050131 Subtilisin-like serine protease [PTHR43806] (77-364)

Foldseek 3Di:
DDDDDDDDDDDDDDPPDDPDPFLVVLLVVVLVPPPDDDDDDDDDDDDDDDDDDPDPDDDDPDDPPPDPDPLFAQCPLQQLVVLVVVVQQLAPAEEEEEEQFADCVDPQNPPQAPAEQEPPVVDDRPTDHLACLSRLLCQQQAGHCDVQHHGHSRVNYRYHYYRQDNYQVGGPPQDLVSLVVSVVVVHQQYQALHADPAFLVPDDPLLVVLCVRCLVSCVSRLGAYFYEQWQPQALGRGNNLCNCVVPVSCQLRGEYEFAFDADSVSHTPFFAQDDVNPRGTHFHASVLQRYAYGHQFHFDPADPNHPRGGTDGYSSSRRSSLSSLLSSLCVQQVPDGSNQSSQLQLQQADQDDDDDASDSGGRSYHTHSSLSSLGGQEPAPAEDEAARAQAEHERAHAYAYQHEYEDAYEAYEYEYQHAHHHEHEYEYAAYEYEYNEEHCEEYEYVAHEYFEQYEYNYEYEYEAYEYEFAYQALHETYEYAYEYAHDQNYEYEFEFSHAYEYAEEYEDEHEYEYEHHHLNDDHDQKGWNYFYQAYDDYYPYYHYDPLDQWDWADFDRDGTTTMTGIGGHQQLVSQVPDPPRDPSSSVSSVVLSVVVVVVVVDDPVRCVVCVLVVVLNSQLSNDSHSVSNVVSVD

Organism: NCBI:txid410659

Secondary structure (DSSP, 8-state):
--------------------HHHHHHHHHHHHHTTS----------PPPPPPPP---PPPPPPP------SS-SSTTTTHHHHHHTT-S-TT-EEEEEES---TTSGGGTTTEEEEEE-STT--SSS--SS-HHHHHHHHHHPPPBTTB---S-TTSEEEEEE-BSSTT-B-TT-HHHHHHHHHTT--EEEE----SS-TTS-SSHHHHHHHHHHHHHHHH--EEEEE--SS--SS--TTTTHHHH-GGGGGGEEEEEEEEE-TTS-EEEE---BTTBSPPPP-GGGGGGEEEE---EE----TTSS--SEE-SHHHHHHHHHHHHHHHHHH-TT--HHHHHHHHHHHSB--SSSSSSBTTTBT-B--HHHHTT--SB--SSEEEEE-TT-EEEE-S--BSS-EEEEE-SS-EEEE-SEE--SS-EEESSSEEEESSEESS-EEESSSEEESS-EESS-EEESSSEEEE--TTS----EESS-EEE-TT-EEEEETT--EEEEEEEEE-SEEEEEPPPTT----SEEEEEEEEEEEE--SEEEE-TT--EEEEEEEEETTEEEEEEEEPPHHHHHHTSTT--HHHHHHHHHHHHHHHHHHT--HHHHHHTHHHHHHHHHHHT-SSHHHHHHTT-

pLDDT: mean 84.69, std 20.97, range [21.27, 98.94]

Radius of gyration: 31.71 Å; chains: 1; bounding box: 104×85×85 Å

Sequence (634 aa):
PGAWGAFIYKDTEDFTMNRSLLAVAIASALALSLTACSGGGGGANVRPNNPPSPSTTAPPPAPPVTYSYPEYNQLVPTGALAAQQAGFTGAGVKIGILDSGVDPSLADMQGRIAGFQSYITGGSQTPNDTFGHGSVVAQILGGLAVDGFPGGVAPGASLYIAQIASSENNYLVTDQAAFADLISQGVRIFNMSYGPFDEVTNVPIGPTLYSNFFNPLIAQTNGLFVVAAMNLGNSQPSSLAGLPYTDPAALNNWIAVVNVNIDSNGNPAGLFTGYNSADPSNACGVAAQWCISAPGEVDYLPIPGTQFGGYGYGTSFATPIIAGVAALVEQAYPWMTGPNLQDTILTTATPLGTGPYPNAVYGWGEVNAAKAVDGPAQFAFGAFDANIDSYSSTFTNAIGGSGSLDLTGTTGTLTLSGANTYSGGTTVSSGNLWLSGSVAGNATLSGGSLGGPGTINGSVTNSGGTLISQAALGGPGLIITGNYAVGTGGTTAIALGNPLTVDGSASLAGILEILAPATTYTPKSTETLMNYGSETGGFGSQTYGAGVYWTVSNLAYGGTALTATVTASNVAQVSALLPGVSAVTLATAQGVQASLQQVNGWSTAQQAAHAGFLTNAAQFLSARTAAQANASLA